Protein AF-A0A497AH90-F1 (afdb_monomer)

Nearest PDB structures (foldseek):
  3gpl-assembly2_B  TM=9.050E-01  e=4.374E-29  Deinococcus radiodurans R1 = ATCC 13939 = DSM 20539
  3e1s-assembly1_A  TM=9.153E-01  e=6.669E-29  Deinococcus radiodurans
  3gp8-assembly1_A  TM=9.268E-01  e=2.330E-27  Deinococcus radiodurans R1 = ATCC 13939 = DSM 20539
  8b1t-assembly1_D  TM=7.652E-01  e=1.516E-22  Escherichia coli
  6t2v-assembly1_D  TM=7.513E-01  e=4.162E-21  Escherichia coli

Sequence (440 aa):
GRPAQTIHRLLEYNPEAGFVRDEHDPLAVDYLIVDEASMLGLELAHHLLEALKPTAHVLFVGDVNQLPSVGAGDVLRDLIRSGRAAVAQLTTIFRQAADSGIVVNAHRINQGQFPALNEFGDFYFFGEKRPGKAADLLVDIVGRRIPAKFGLYPIDDVQVLAPMYRGACGVDDLNARLQEALNPAGPGKTERRLGERIFRVGDKVMQTRNDYDKRVFNGDVGRIAAVDPVLKEMAVLMPGRGLIHYDFDEIGALTHAFATTIHKAQGAEYPCVVVPLLTQHYVMLQRNLLYTAVTRARRLVVLVGTRQAIQIAVNNDEVKRRYSGLGHRLKAIERQEQEYEVQVGNFSPPCNHWALILRESGKRARGQQTPRALFVCLAFVPSLFSCCSLTRQFCSVPGEPPPRVSVSATLSFAPSVCGRPSGCAGGGCGRTAPFPAIST

pLDDT: mean 76.34, std 28.05, range [20.72, 98.56]

Mean predicted aligned error: 14.68 Å

Foldseek 3Di:
DDDDDDLCVQQVADPVPGRPQFQVRARPAQEEEAAQCQQPAPVSVVRNVRNHDPNHYYHYHHDVLADGHPHADRVVVLVVLLVLDDDDDDDDDDPVCVLDLLNQQLVCLSVLHFRDAPPHPFHHEDADADLQVLLVVLLCCLLPVCCVPPVADSQAFEEEAEAAQDDSSHQVNSLVSNCCRNPNDDPPWDWDDDPPDIAIQFFKKFFCADDVVLRHHGLFIWGFHDQDPVQQWTWTQTPPRGIDIDHVVRCVRMDGGSYDHLVSCPPAAGQEYEYEFHCVSLVRLASNSVSSRSVSHDGHYYYTYHSVSSSSRSNHHCVVPRDDCSSVVSNPPDPPPDDFDFDQDDDDDDDPDRWGWGFDDDDDDDDDDDGDTDGDDDDDDDDDDDDDDDDDDDDDDPDDDDDPDDDPPPPDPDDDDDDDDDDDDDDDDDDDDDDDDDDD

Structure (mmCIF, N/CA/C/O backbone):
data_AF-A0A497AH90-F1
#
_entry.id   AF-A0A497AH90-F1
#
loop_
_atom_site.group_PDB
_atom_site.id
_atom_site.type_symbol
_atom_site.label_atom_id
_atom_site.label_alt_id
_atom_site.label_comp_id
_atom_site.label_asym_id
_atom_site.label_entity_id
_atom_site.label_seq_id
_atom_site.pdbx_PDB_ins_code
_atom_site.Cartn_x
_atom_site.Cartn_y
_atom_site.Cartn_z
_atom_site.occupancy
_atom_site.B_iso_or_equiv
_atom_site.auth_seq_id
_atom_site.auth_comp_id
_atom_site.auth_asym_id
_atom_site.auth_atom_id
_atom_site.pdbx_PDB_model_num
ATOM 1 N N . GLY A 1 1 ? -23.594 0.057 -5.697 1.00 73.88 1 GLY A N 1
ATOM 2 C CA . GLY A 1 1 ? -22.752 0.844 -4.774 1.00 73.88 1 GLY A CA 1
ATOM 3 C C . GLY A 1 1 ? -23.319 2.243 -4.648 1.00 73.88 1 GLY A C 1
ATOM 4 O O . GLY A 1 1 ? -23.964 2.691 -5.587 1.00 73.88 1 GLY A O 1
ATOM 5 N N . ARG A 1 2 ? -23.128 2.905 -3.503 1.00 84.06 2 ARG A N 1
ATOM 6 C CA . ARG A 1 2 ? -23.392 4.347 -3.332 1.00 84.06 2 ARG A CA 1
ATOM 7 C C . ARG A 1 2 ? -22.090 5.129 -3.570 1.00 84.06 2 ARG A C 1
ATOM 9 O O . ARG A 1 2 ? -21.027 4.531 -3.402 1.00 84.06 2 ARG A O 1
ATOM 16 N N . PRO A 1 3 ? -22.143 6.409 -3.982 1.00 84.31 3 PRO A N 1
ATOM 17 C CA . PRO A 1 3 ? -20.937 7.217 -4.130 1.00 84.31 3 PRO A CA 1
ATOM 18 C C . PRO A 1 3 ? -20.223 7.364 -2.781 1.00 84.31 3 PRO A C 1
ATOM 20 O O . PRO A 1 3 ? -20.869 7.551 -1.751 1.00 84.31 3 PRO A O 1
ATOM 23 N N . ALA A 1 4 ? -18.896 7.282 -2.806 1.00 88.56 4 ALA A N 1
ATOM 24 C CA . ALA A 1 4 ? -18.023 7.509 -1.661 1.00 88.56 4 ALA A CA 1
ATOM 25 C C . ALA A 1 4 ? -16.997 8.589 -2.018 1.00 88.56 4 ALA A C 1
ATOM 27 O O . ALA A 1 4 ? -16.664 8.783 -3.189 1.00 88.56 4 ALA A O 1
ATOM 28 N N . GLN A 1 5 ? -16.504 9.300 -1.011 1.00 89.75 5 GLN A N 1
ATOM 29 C CA . GLN A 1 5 ? -15.502 10.347 -1.173 1.00 89.75 5 GLN A CA 1
ATOM 30 C C . GLN A 1 5 ? -14.576 10.395 0.039 1.00 89.75 5 GLN A C 1
ATOM 32 O O . GLN A 1 5 ? -14.893 9.848 1.094 1.00 89.75 5 GLN A O 1
ATOM 37 N N . THR A 1 6 ? -13.423 11.045 -0.112 1.00 89.50 6 THR A N 1
ATOM 38 C CA . THR A 1 6 ? -12.493 11.255 1.001 1.00 89.50 6 THR A CA 1
ATOM 39 C C . THR A 1 6 ? -13.109 12.184 2.047 1.00 89.50 6 THR A C 1
ATOM 41 O O . THR A 1 6 ? -13.911 13.057 1.710 1.00 89.50 6 THR A O 1
ATOM 44 N N . ILE A 1 7 ? -12.694 12.045 3.311 1.00 92.62 7 ILE A N 1
ATOM 45 C CA . ILE A 1 7 ? -13.164 12.916 4.403 1.00 92.62 7 ILE A CA 1
ATOM 46 C C . ILE A 1 7 ? -12.859 14.390 4.095 1.00 92.62 7 ILE A C 1
ATOM 48 O O . ILE A 1 7 ? -13.722 15.240 4.265 1.00 92.62 7 ILE A O 1
ATOM 52 N N . HIS A 1 8 ? -11.678 14.690 3.545 1.00 90.06 8 HIS A N 1
ATOM 53 C CA . HIS A 1 8 ? -11.305 16.053 3.148 1.00 90.06 8 HIS A CA 1
ATOM 54 C C . HIS A 1 8 ? -12.266 16.653 2.121 1.00 90.06 8 HIS A C 1
ATOM 56 O O . HIS A 1 8 ? -12.640 17.812 2.234 1.00 90.06 8 HIS A O 1
ATOM 62 N N . ARG A 1 9 ? -12.693 15.861 1.130 1.00 89.19 9 ARG A N 1
ATOM 63 C CA . ARG A 1 9 ? -13.655 16.321 0.127 1.00 89.19 9 ARG A CA 1
ATOM 64 C C . ARG A 1 9 ? -15.059 16.460 0.712 1.00 89.19 9 ARG A C 1
ATOM 66 O O . ARG A 1 9 ? -15.760 17.394 0.350 1.00 89.19 9 ARG A O 1
ATOM 73 N N . LEU A 1 10 ? -15.452 15.550 1.607 1.00 92.75 10 LEU A N 1
ATOM 74 C CA . LEU A 1 10 ? -16.727 15.620 2.326 1.00 92.75 10 LEU A CA 1
ATOM 75 C C . LEU A 1 10 ? -16.828 16.889 3.181 1.00 92.75 10 LEU A C 1
ATOM 77 O O . LEU A 1 10 ? -17.885 17.502 3.209 1.00 92.75 10 LEU A O 1
ATOM 81 N N . LEU A 1 11 ? -15.733 17.276 3.836 1.00 93.31 11 LEU A N 1
ATOM 82 C CA . LEU A 1 11 ? -15.634 18.478 4.667 1.00 93.31 11 LEU A CA 1
ATOM 83 C C . LEU A 1 11 ? -15.258 19.745 3.879 1.00 93.31 11 LEU A C 1
ATOM 85 O O . LEU A 1 11 ? -14.988 20.779 4.486 1.00 93.31 11 LEU A O 1
ATOM 89 N N . GLU A 1 12 ? -15.214 19.663 2.544 1.00 91.56 12 GLU A N 1
ATOM 90 C CA . GLU A 1 12 ? -14.897 20.785 1.651 1.00 91.56 12 GLU A CA 1
ATOM 91 C C . GLU A 1 12 ? -13.575 21.494 2.015 1.00 91.56 12 GLU A C 1
ATOM 93 O O . GLU A 1 12 ? -13.485 22.715 2.046 1.00 91.56 12 GLU A O 1
ATOM 98 N N . TYR A 1 13 ? -12.529 20.711 2.302 1.00 87.75 13 TYR A N 1
ATOM 99 C CA . TYR A 1 13 ? -11.224 21.235 2.704 1.00 87.75 13 TYR A CA 1
ATOM 100 C C . TYR A 1 13 ? -10.617 22.185 1.662 1.00 87.75 13 TYR A C 1
ATOM 102 O O . TYR A 1 13 ? -10.441 21.824 0.494 1.00 87.75 13 TYR A O 1
ATOM 110 N N . ASN A 1 14 ? -10.202 23.357 2.134 1.00 83.75 14 ASN A N 1
ATOM 111 C CA . ASN A 1 14 ? -9.495 24.388 1.395 1.00 83.75 14 ASN A CA 1
ATOM 112 C C . ASN A 1 14 ? -8.124 24.659 2.061 1.00 83.75 14 ASN A C 1
ATOM 114 O O . ASN A 1 14 ? -8.076 24.871 3.272 1.00 83.75 14 ASN A O 1
ATOM 118 N N . PRO A 1 15 ? -7.004 24.695 1.313 1.00 78.62 15 PRO A N 1
ATOM 119 C CA . PRO A 1 15 ? -5.685 25.009 1.872 1.00 78.62 15 PRO A CA 1
ATOM 120 C C . PRO A 1 15 ? -5.579 26.365 2.591 1.00 78.62 15 PRO A C 1
ATOM 122 O O . PRO A 1 15 ? -4.791 26.488 3.524 1.00 78.62 15 PRO A O 1
ATOM 125 N N . GLU A 1 16 ? -6.343 27.373 2.162 1.00 81.62 16 GLU A N 1
ATOM 126 C CA . GLU A 1 16 ? -6.326 28.726 2.734 1.00 81.62 16 GLU A CA 1
ATOM 127 C C . GLU A 1 16 ? -7.300 28.876 3.908 1.00 81.62 16 GLU A C 1
ATOM 129 O O . GLU A 1 16 ? -6.990 29.557 4.883 1.00 81.62 16 GLU A O 1
ATOM 134 N N . ALA A 1 17 ? -8.471 28.236 3.817 1.00 79.12 17 ALA A N 1
ATOM 135 C CA . ALA A 1 17 ? -9.570 28.410 4.773 1.00 79.12 17 ALA A CA 1
ATOM 136 C C . ALA A 1 17 ? -9.758 27.234 5.752 1.00 79.12 17 ALA A C 1
ATOM 138 O O . ALA A 1 17 ? -10.534 27.347 6.695 1.00 79.12 17 ALA A O 1
ATOM 139 N N . GLY A 1 18 ? -9.057 26.114 5.561 1.00 87.94 18 GLY A N 1
ATOM 140 C CA . GLY A 1 18 ? -9.240 24.897 6.353 1.00 87.94 18 GLY A CA 1
ATOM 141 C C . GLY A 1 18 ? -10.478 24.096 5.938 1.00 87.94 18 GLY A C 1
ATOM 142 O O . GLY A 1 18 ? -10.851 24.062 4.766 1.00 87.94 18 GLY A O 1
ATOM 143 N N . PHE A 1 19 ? -11.091 23.386 6.886 1.00 91.56 19 PHE A N 1
ATOM 144 C CA . PHE A 1 19 ? -12.347 22.667 6.650 1.00 91.56 19 PHE A CA 1
ATOM 145 C C . PHE A 1 19 ? -13.520 23.647 6.674 1.00 91.56 19 PHE A C 1
ATOM 147 O O . PHE A 1 19 ? -13.641 24.430 7.608 1.00 91.56 19 PHE A O 1
ATOM 154 N N . VAL A 1 20 ? -14.366 23.605 5.644 1.00 92.25 20 VAL A N 1
ATOM 155 C CA . VAL A 1 20 ? -15.496 24.539 5.499 1.00 92.25 20 VAL A CA 1
ATOM 156 C C . VAL A 1 20 ? -16.731 24.045 6.254 1.00 92.25 20 VAL A C 1
ATOM 158 O O . VAL A 1 20 ? -17.509 24.851 6.748 1.00 92.25 20 VAL A O 1
ATOM 161 N N . ARG A 1 21 ? -16.915 22.724 6.354 1.00 92.56 21 ARG A N 1
ATOM 162 C CA . ARG A 1 21 ? -18.021 22.117 7.108 1.00 92.56 21 ARG A CA 1
ATOM 163 C C . ARG A 1 21 ? -17.684 22.039 8.591 1.00 92.56 21 ARG A C 1
ATOM 165 O O . ARG A 1 21 ? -16.649 21.474 8.943 1.00 92.56 21 ARG A O 1
ATOM 172 N N . ASP A 1 22 ? -18.588 22.529 9.431 1.00 93.56 22 ASP A N 1
ATOM 173 C CA . ASP A 1 22 ? -18.420 22.627 10.883 1.00 93.56 22 ASP A CA 1
ATOM 174 C C . ASP A 1 22 ? -19.773 22.532 11.623 1.00 93.56 22 ASP A C 1
ATOM 176 O O . ASP A 1 22 ? -20.778 22.088 11.061 1.00 93.56 22 ASP A O 1
ATOM 180 N N . GLU A 1 23 ? -19.810 22.921 12.899 1.00 93.38 23 GLU A N 1
ATOM 181 C CA . GLU A 1 23 ? -21.035 22.912 13.707 1.00 93.38 23 GLU A CA 1
ATOM 182 C C . GLU A 1 23 ? -22.100 23.932 13.244 1.00 93.38 23 GLU A C 1
ATOM 184 O O . GLU A 1 23 ? -23.291 23.744 13.516 1.00 93.38 23 GLU A O 1
ATOM 189 N N . HIS A 1 24 ? -21.696 24.993 12.534 1.00 93.12 24 HIS A N 1
ATOM 190 C CA . HIS A 1 24 ? -22.565 26.063 12.034 1.00 93.12 24 HIS A CA 1
ATOM 191 C C . HIS A 1 24 ? -23.113 25.746 10.634 1.00 93.12 24 HIS A C 1
ATOM 193 O O . HIS A 1 24 ? -24.268 26.071 10.344 1.00 93.12 24 HIS A O 1
ATOM 199 N N . ASP A 1 25 ? -22.325 25.070 9.794 1.00 93.88 25 ASP A N 1
ATOM 200 C CA . ASP A 1 25 ? -22.737 24.497 8.506 1.00 93.88 25 ASP A CA 1
ATOM 201 C C . ASP A 1 25 ? -22.480 22.975 8.458 1.00 93.88 25 ASP A C 1
ATOM 203 O O . ASP A 1 25 ? -21.543 22.496 7.799 1.00 93.88 25 ASP A O 1
ATOM 207 N N . PRO A 1 26 ? -23.316 22.178 9.153 1.00 95.12 26 PRO A N 1
ATOM 208 C CA . PRO A 1 26 ? -23.101 20.747 9.281 1.00 95.12 26 PRO A CA 1
ATOM 209 C C . PRO A 1 26 ? -23.395 19.995 7.984 1.00 95.12 26 PRO A C 1
ATOM 211 O O . PRO A 1 26 ? -24.221 20.378 7.151 1.00 95.12 26 PRO A O 1
ATOM 214 N N . LEU A 1 27 ? -22.791 18.817 7.865 1.00 94.81 27 LEU A N 1
ATOM 215 C CA . LEU A 1 27 ? -23.054 17.869 6.795 1.00 94.81 27 LEU A CA 1
ATOM 216 C C . LEU A 1 27 ? -24.546 17.518 6.729 1.00 94.81 27 LEU A C 1
ATOM 218 O O . LEU A 1 27 ? -25.198 17.169 7.719 1.00 94.81 27 LEU A O 1
ATOM 222 N N . ALA A 1 28 ? -25.090 17.544 5.514 1.00 92.38 28 ALA A N 1
ATOM 223 C CA . ALA A 1 28 ? -26.472 17.175 5.231 1.00 92.38 28 ALA A CA 1
ATOM 224 C C . ALA A 1 28 ? -26.662 15.643 5.188 1.00 92.38 28 ALA A C 1
ATOM 226 O O . ALA A 1 28 ? -27.120 15.093 4.189 1.00 92.38 28 ALA A O 1
ATOM 227 N N . VAL A 1 29 ? -26.292 14.949 6.270 1.00 93.38 29 VAL A N 1
ATOM 228 C CA . VAL A 1 29 ? -26.400 13.490 6.404 1.00 93.38 29 VAL A CA 1
ATOM 229 C C . VAL A 1 29 ? -27.039 13.098 7.733 1.00 93.38 29 VAL A C 1
ATOM 231 O O . VAL A 1 29 ? -26.734 13.676 8.773 1.00 93.38 29 VAL A O 1
ATOM 234 N N . ASP A 1 30 ? -27.897 12.080 7.698 1.00 94.50 30 ASP A N 1
ATOM 235 C CA . ASP A 1 30 ? -28.434 11.444 8.911 1.00 94.50 30 ASP A CA 1
ATOM 236 C C . ASP A 1 30 ? -27.565 10.259 9.357 1.00 94.50 30 ASP A C 1
ATOM 238 O O . ASP A 1 30 ? -27.522 9.911 10.534 1.00 94.50 30 ASP A O 1
ATOM 242 N N . TYR A 1 31 ? -26.852 9.646 8.408 1.00 94.75 31 TYR A N 1
ATOM 243 C CA . TYR A 1 31 ? -25.964 8.511 8.633 1.00 94.75 31 TYR A CA 1
ATOM 244 C C . TYR A 1 31 ? -24.654 8.716 7.878 1.00 94.75 31 TYR A C 1
ATOM 246 O O . TYR A 1 31 ? -24.653 8.882 6.656 1.00 94.75 31 TYR A O 1
ATOM 254 N N . LEU A 1 32 ? -23.540 8.646 8.602 1.00 95.62 32 LEU A N 1
ATOM 255 C CA . LEU A 1 32 ? -22.191 8.687 8.059 1.00 95.62 32 LEU A CA 1
ATOM 256 C C . LEU A 1 32 ? -21.500 7.339 8.289 1.00 95.62 32 LEU A C 1
ATOM 258 O O . LEU A 1 32 ? -21.446 6.843 9.412 1.00 95.62 32 LEU A O 1
ATOM 262 N N . ILE A 1 33 ? -20.936 6.762 7.229 1.00 96.38 33 ILE A N 1
ATOM 263 C CA . ILE A 1 33 ? -20.095 5.564 7.313 1.00 96.38 33 ILE A CA 1
ATOM 264 C C . ILE A 1 33 ? -18.668 5.980 6.977 1.00 96.38 33 ILE A C 1
ATOM 266 O O . ILE A 1 33 ? -18.420 6.536 5.908 1.00 96.38 33 ILE A O 1
ATOM 270 N N . VAL A 1 34 ? -17.747 5.706 7.894 1.00 95.56 34 VAL A N 1
ATOM 271 C CA . VAL A 1 34 ? -16.319 5.983 7.744 1.00 95.56 34 VAL A CA 1
ATOM 272 C C . VAL A 1 34 ? -15.597 4.651 7.656 1.00 95.56 34 VAL A C 1
ATOM 274 O O . VAL A 1 34 ? -15.470 3.952 8.660 1.00 95.56 34 VAL A O 1
ATOM 277 N N . ASP A 1 35 ? -15.155 4.301 6.455 1.00 93.12 35 ASP A N 1
ATOM 278 C CA . ASP A 1 35 ? -14.327 3.119 6.220 1.00 93.12 35 ASP A CA 1
ATOM 279 C C . ASP A 1 35 ? -12.836 3.432 6.442 1.00 93.12 35 ASP A C 1
ATOM 281 O O . ASP A 1 35 ? -12.435 4.598 6.425 1.00 93.12 35 ASP A O 1
ATOM 285 N N . GLU A 1 36 ? -12.024 2.400 6.677 1.00 91.62 36 GLU A N 1
ATOM 286 C CA . GLU A 1 36 ? -10.590 2.500 7.004 1.00 91.62 36 GLU A CA 1
ATOM 287 C C . GLU A 1 36 ? -10.284 3.472 8.166 1.00 91.62 36 GLU A C 1
ATOM 289 O O . GLU A 1 36 ? -9.276 4.186 8.200 1.00 91.62 36 GLU A O 1
ATOM 294 N N . ALA A 1 37 ? -11.147 3.477 9.187 1.00 93.44 37 ALA A N 1
ATOM 295 C CA . ALA A 1 37 ? -11.046 4.356 10.352 1.00 93.44 37 ALA A CA 1
ATOM 296 C C . ALA A 1 37 ? -9.774 4.137 11.201 1.00 93.44 37 ALA A C 1
ATOM 298 O O . ALA A 1 37 ? -9.457 4.960 12.058 1.00 93.44 37 ALA A O 1
ATOM 299 N N . SER A 1 38 ? -9.010 3.065 10.964 1.00 89.00 38 SER A N 1
ATOM 300 C CA . SER A 1 38 ? -7.677 2.861 11.555 1.00 89.00 38 SER A CA 1
ATOM 301 C C . SER A 1 38 ? -6.676 3.946 11.133 1.00 89.00 38 SER A C 1
ATOM 303 O O . SER A 1 38 ? -5.750 4.261 11.884 1.00 89.00 38 SER A O 1
ATOM 305 N N . MET A 1 39 ? -6.883 4.561 9.963 1.00 89.25 39 MET A N 1
ATOM 306 C CA . MET A 1 39 ? -6.065 5.656 9.438 1.00 89.25 39 MET A CA 1
ATOM 307 C C . MET A 1 39 ? -6.503 7.038 9.940 1.00 89.25 39 MET A C 1
ATOM 309 O O . MET A 1 39 ? -5.821 8.032 9.674 1.00 89.25 39 MET A O 1
ATOM 313 N N . LEU A 1 40 ? -7.622 7.125 10.664 1.00 91.12 40 LEU A N 1
ATOM 314 C CA . LEU A 1 40 ? -8.204 8.387 11.102 1.00 91.12 40 LEU A CA 1
ATOM 315 C C . LEU A 1 40 ? -7.391 9.004 12.253 1.00 91.12 40 LEU A C 1
ATOM 317 O O . LEU A 1 40 ? -7.375 8.495 13.375 1.00 91.12 40 LEU A O 1
ATOM 321 N N . GLY A 1 41 ? -6.712 10.116 11.962 1.00 91.50 41 GLY A N 1
ATOM 322 C CA . GLY A 1 41 ? -6.006 10.919 12.963 1.00 91.50 41 GLY A CA 1
ATOM 323 C C . GLY A 1 41 ? -6.958 11.741 13.835 1.00 91.50 41 GLY A C 1
ATOM 324 O O . GLY A 1 41 ? -8.098 11.998 13.452 1.00 91.50 41 GLY A O 1
ATOM 325 N N . LEU A 1 42 ? -6.474 12.181 15.000 1.00 92.19 42 LEU A N 1
ATOM 326 C CA . LEU A 1 42 ? -7.280 12.896 15.998 1.00 92.19 42 LEU A CA 1
ATOM 327 C C . LEU A 1 42 ? -7.893 14.200 15.469 1.00 92.19 42 LEU A C 1
ATOM 329 O O . LEU A 1 42 ? -9.068 14.454 15.700 1.00 92.19 42 LEU A O 1
ATOM 333 N N . GLU A 1 43 ? -7.108 15.005 14.758 1.00 92.31 43 GLU A N 1
ATOM 334 C CA . GLU A 1 43 ? -7.536 16.303 14.218 1.00 92.31 43 GLU A CA 1
ATOM 335 C C . GLU A 1 43 ? -8.625 16.145 13.150 1.00 92.31 43 GLU A C 1
ATOM 337 O O . GLU A 1 43 ? -9.682 16.764 13.230 1.00 92.31 43 GLU A O 1
ATOM 342 N N . LEU A 1 44 ? -8.426 15.220 12.208 1.00 93.56 44 LEU A N 1
ATOM 343 C CA . LEU A 1 44 ? -9.428 14.921 11.187 1.00 93.56 44 LEU A CA 1
ATOM 344 C C . LEU A 1 44 ? -10.706 14.324 11.799 1.00 93.56 44 LEU A C 1
ATOM 346 O O . LEU A 1 44 ? -11.800 14.625 11.335 1.00 93.56 44 LEU A O 1
ATOM 350 N N . ALA A 1 45 ? -10.583 13.496 12.843 1.00 94.81 45 ALA A N 1
ATOM 351 C CA . ALA A 1 45 ? -11.739 12.984 13.576 1.00 94.81 45 ALA A CA 1
ATOM 352 C C . ALA A 1 45 ? -12.517 14.098 14.283 1.00 94.81 45 ALA A C 1
ATOM 354 O O . ALA A 1 45 ? -13.742 14.054 14.298 1.00 94.81 45 ALA A O 1
ATOM 355 N N . HIS A 1 46 ? -11.818 15.074 14.867 1.00 94.50 46 HIS A N 1
ATOM 356 C CA . HIS A 1 46 ? -12.442 16.212 15.532 1.00 94.50 46 HIS A CA 1
ATOM 357 C C . HIS A 1 46 ? -13.297 17.017 14.553 1.00 94.50 46 HIS A C 1
ATOM 359 O O . HIS A 1 46 ? -14.499 17.119 14.783 1.00 94.50 46 HIS A O 1
ATOM 365 N N . HIS A 1 47 ? -12.720 17.469 13.437 1.00 95.06 47 HIS A N 1
ATOM 366 C CA . HIS A 1 47 ? -13.462 18.222 12.421 1.00 95.06 47 HIS A CA 1
ATOM 367 C C . HIS A 1 47 ? -14.596 17.409 11.794 1.00 95.06 47 HIS A C 1
ATOM 369 O O . HIS A 1 47 ? -15.678 17.929 11.542 1.00 95.06 47 HIS A O 1
ATOM 375 N N . LEU A 1 48 ? -14.390 16.104 11.588 1.00 96.00 48 LEU A N 1
ATOM 376 C CA . LEU A 1 48 ? -15.448 15.238 11.081 1.00 96.00 48 LEU A CA 1
ATOM 377 C C . LEU A 1 48 ? -16.644 15.162 12.032 1.00 96.00 48 LEU A C 1
ATOM 379 O O . LEU A 1 48 ? -17.778 15.172 11.569 1.00 96.00 48 LEU A O 1
ATOM 383 N N . LEU A 1 49 ? -16.397 15.031 13.336 1.00 94.56 49 LEU A N 1
ATOM 384 C CA . LEU A 1 49 ? -17.458 14.928 14.337 1.00 94.56 49 LEU A CA 1
ATOM 385 C C . LEU A 1 49 ? -18.134 16.275 14.609 1.00 94.56 49 LEU A C 1
ATOM 387 O O . LEU A 1 49 ? -19.335 16.298 14.854 1.00 94.56 49 LEU A O 1
ATOM 391 N N . GLU A 1 50 ? -17.381 17.371 14.549 1.00 95.31 50 GLU A N 1
ATOM 392 C CA . GLU A 1 50 ? -17.885 18.744 14.663 1.00 95.31 50 GLU A CA 1
ATOM 393 C C . GLU A 1 50 ? -18.849 19.089 13.522 1.00 95.31 50 GLU A C 1
ATOM 395 O O . GLU A 1 50 ? -19.906 19.664 13.753 1.00 95.31 50 GLU A O 1
ATOM 400 N N . ALA A 1 51 ? -18.550 18.628 12.307 1.00 96.31 51 ALA A N 1
ATOM 401 C CA . ALA A 1 51 ? -19.389 18.835 11.132 1.00 96.31 51 ALA A CA 1
ATOM 402 C C . ALA A 1 51 ? -20.678 17.988 11.106 1.00 96.31 51 ALA A C 1
ATOM 404 O O . ALA A 1 51 ? -21.377 17.959 10.091 1.00 96.31 51 ALA A O 1
ATOM 405 N N . LEU A 1 52 ? -21.007 17.243 12.165 1.00 96.25 52 LEU A N 1
ATOM 406 C CA . LEU A 1 52 ? -22.202 16.403 12.209 1.00 96.25 52 LEU A CA 1
ATOM 407 C C . LEU A 1 52 ? -23.320 17.034 13.023 1.00 96.25 52 LEU A C 1
ATOM 409 O O . LEU A 1 52 ? -23.127 17.569 14.111 1.00 96.25 52 LEU A O 1
ATOM 413 N N . LYS A 1 53 ? -24.548 16.859 12.531 1.00 94.44 53 LYS A N 1
ATOM 414 C CA . LYS A 1 53 ? -25.743 17.210 13.298 1.00 94.44 53 LYS A CA 1
ATOM 415 C C . LYS A 1 53 ? -25.809 16.357 14.573 1.00 94.44 53 LYS A C 1
ATOM 417 O O . LYS A 1 53 ? -25.536 15.159 14.497 1.00 94.44 53 LYS A O 1
ATOM 422 N N . PRO A 1 54 ? -26.319 16.888 15.699 1.00 90.81 54 PRO A N 1
ATOM 423 C CA . PRO A 1 54 ? -26.508 16.109 16.928 1.00 90.81 54 PRO A CA 1
ATOM 424 C C . PRO A 1 54 ? -27.389 14.859 16.768 1.00 90.81 54 PRO A C 1
ATOM 426 O O . PRO A 1 54 ? -27.331 13.947 17.587 1.00 90.81 54 PRO A O 1
ATOM 429 N N . THR A 1 55 ? -28.234 14.821 15.732 1.00 93.56 55 THR A N 1
ATOM 430 C CA . THR A 1 55 ? -29.109 13.684 15.408 1.00 93.56 55 THR A CA 1
ATOM 431 C C . THR A 1 55 ? -28.479 12.674 14.450 1.00 93.56 55 THR A C 1
ATOM 433 O O . THR A 1 55 ? -29.107 11.657 14.168 1.00 93.56 55 THR A O 1
ATOM 436 N N . ALA A 1 56 ? -27.293 12.952 13.906 1.00 95.19 56 ALA A N 1
ATOM 437 C CA . ALA A 1 56 ? -26.646 12.074 12.944 1.00 95.19 56 ALA A CA 1
ATOM 438 C C . ALA A 1 56 ? -26.012 10.859 13.635 1.00 95.19 56 ALA A C 1
ATOM 440 O O . ALA A 1 56 ? -25.454 10.946 14.729 1.00 95.19 56 ALA A O 1
ATOM 441 N N . HIS A 1 57 ? -26.054 9.716 12.959 1.00 94.69 57 HIS A N 1
ATOM 442 C CA . HIS A 1 57 ? -25.389 8.493 13.389 1.00 94.69 57 HIS A CA 1
ATOM 443 C C . HIS A 1 57 ? -24.092 8.279 12.607 1.00 94.69 57 HIS A C 1
ATOM 445 O O . HIS A 1 57 ? -24.062 8.436 11.387 1.00 94.69 57 HIS A O 1
ATOM 451 N N . VAL A 1 58 ? -23.032 7.847 13.293 1.00 95.44 58 VAL A N 1
ATOM 452 C CA . VAL A 1 58 ? -21.736 7.535 12.671 1.00 95.44 58 VAL A CA 1
ATOM 453 C C . VAL A 1 58 ? -21.380 6.077 12.896 1.00 95.44 58 VAL A C 1
ATOM 455 O O . VAL A 1 58 ? -21.424 5.588 14.025 1.00 95.44 58 VAL A O 1
ATOM 458 N N . LEU A 1 59 ? -20.979 5.396 11.826 1.00 96.25 59 LEU A N 1
ATOM 459 C CA . LEU A 1 59 ? -20.399 4.062 11.868 1.00 96.25 59 LEU A CA 1
ATOM 460 C C . LEU A 1 59 ? -18.934 4.132 11.433 1.00 96.25 59 LEU A C 1
ATOM 462 O O . LEU A 1 59 ? -18.645 4.374 10.262 1.00 96.25 59 LEU A O 1
ATOM 466 N N . PHE A 1 60 ? -18.021 3.883 12.370 1.00 96.31 60 PHE A N 1
ATOM 467 C CA . PHE A 1 60 ? -16.606 3.682 12.069 1.00 96.31 60 PHE A CA 1
ATOM 468 C C . PHE A 1 60 ? -16.344 2.208 11.760 1.00 96.31 60 PHE A C 1
ATOM 470 O O . PHE A 1 60 ? -16.658 1.332 12.567 1.00 96.31 60 PHE A O 1
ATOM 477 N N . VAL A 1 61 ? -15.737 1.946 10.608 1.00 95.31 61 VAL A N 1
ATOM 478 C CA . VAL A 1 61 ? -15.312 0.623 10.151 1.00 95.31 61 VAL A CA 1
ATOM 479 C C . VAL A 1 61 ? -13.805 0.667 9.938 1.00 95.31 61 VAL A C 1
ATOM 481 O O . VAL A 1 61 ? -13.281 1.609 9.354 1.00 95.31 61 VAL A O 1
ATOM 484 N N . GLY A 1 62 ? -13.080 -0.322 10.452 1.00 93.00 62 GLY A N 1
ATOM 485 C CA . GLY A 1 62 ? -11.636 -0.401 10.264 1.00 93.00 62 GLY A CA 1
ATOM 486 C C . GLY A 1 62 ? -10.998 -1.536 11.052 1.00 93.00 62 GLY A C 1
ATOM 487 O O . GLY A 1 62 ? -11.606 -2.111 11.956 1.00 93.00 62 GLY A O 1
ATOM 488 N N . ASP A 1 63 ? -9.746 -1.841 10.719 1.00 91.25 63 ASP A N 1
ATOM 489 C CA . ASP A 1 63 ? -8.959 -2.877 11.384 1.00 91.25 63 ASP A CA 1
ATOM 490 C C . ASP A 1 63 ? -7.887 -2.257 12.289 1.00 91.25 63 ASP A C 1
ATOM 492 O O . ASP A 1 63 ? -6.903 -1.677 11.831 1.00 91.25 63 ASP A O 1
ATOM 496 N N . VAL A 1 64 ? -8.054 -2.427 13.602 1.00 89.06 64 VAL A N 1
ATOM 497 C CA . VAL A 1 64 ? -7.118 -1.935 14.628 1.00 89.06 64 VAL A CA 1
ATOM 498 C C . VAL A 1 64 ? -5.746 -2.620 14.608 1.00 89.06 64 VAL A C 1
ATOM 500 O O . VAL A 1 64 ? -4.856 -2.214 15.357 1.00 89.06 64 VAL A O 1
ATOM 503 N N . ASN A 1 65 ? -5.567 -3.684 13.826 1.00 88.75 65 ASN A N 1
ATOM 504 C CA . ASN A 1 65 ? -4.294 -4.399 13.706 1.00 88.75 65 ASN A CA 1
ATOM 505 C C . ASN A 1 65 ? -3.458 -3.919 12.514 1.00 88.75 65 ASN A C 1
ATOM 507 O O . ASN A 1 65 ? -2.269 -4.239 12.435 1.00 88.75 65 ASN A O 1
ATOM 511 N N . GLN A 1 66 ? -4.052 -3.134 11.611 1.00 88.38 66 GLN A N 1
ATOM 512 C CA . GLN A 1 66 ? -3.311 -2.456 10.556 1.00 88.38 66 GLN A CA 1
ATOM 513 C C . GLN A 1 66 ? -2.463 -1.301 11.113 1.00 88.38 66 GLN A C 1
ATOM 515 O O . GLN A 1 66 ? -2.485 -0.967 12.303 1.00 88.38 66 GLN A O 1
ATOM 520 N N . LEU A 1 67 ? -1.652 -0.711 10.238 1.00 85.94 67 LEU A N 1
ATOM 521 C CA . LEU A 1 67 ? -0.920 0.519 10.518 1.00 85.94 67 LEU A CA 1
ATOM 522 C C . LEU A 1 67 ? -1.879 1.626 11.015 1.00 85.94 67 LEU A C 1
ATOM 524 O O . LEU A 1 67 ? -2.918 1.848 10.390 1.00 85.94 67 LEU A O 1
ATOM 528 N N . PRO A 1 68 ? -1.544 2.329 12.113 1.00 83.81 68 PRO A N 1
ATOM 529 C CA . PRO A 1 68 ? -2.366 3.422 12.622 1.00 83.81 68 PRO A CA 1
ATOM 530 C C . PRO A 1 68 ? -2.251 4.668 11.730 1.00 83.81 68 PRO A C 1
ATOM 532 O O . PRO A 1 68 ? -1.410 4.731 10.829 1.00 83.81 68 PRO A O 1
ATOM 535 N N . SER A 1 69 ? -3.040 5.698 12.037 1.00 86.06 69 SER A N 1
ATOM 536 C CA . SER A 1 69 ? -2.935 7.023 11.413 1.00 86.06 69 SER A CA 1
ATOM 537 C C . SER A 1 69 ? -1.497 7.552 11.407 1.00 86.06 69 SER A C 1
ATOM 539 O O . SER A 1 69 ? -0.770 7.404 12.387 1.00 86.06 69 SER A O 1
ATOM 541 N N . VAL A 1 70 ? -1.076 8.237 10.342 1.00 84.38 70 VAL A N 1
ATOM 542 C CA . VAL A 1 70 ? 0.237 8.917 10.323 1.00 84.38 70 VAL A CA 1
ATOM 543 C C . VAL A 1 70 ? 0.260 10.086 11.315 1.00 84.38 70 VAL A C 1
ATOM 545 O O . VAL A 1 70 ? 1.251 10.281 12.015 1.00 84.38 70 VAL A O 1
ATOM 548 N N . GLY A 1 71 ? -0.847 10.830 11.408 1.00 83.25 71 GLY A N 1
ATOM 549 C CA . GLY A 1 71 ? -1.031 11.902 12.387 1.00 83.25 71 GLY A CA 1
ATOM 550 C C . GLY A 1 71 ? -1.210 11.391 13.819 1.00 83.25 71 GLY A C 1
ATOM 551 O O . GLY A 1 71 ? -1.365 10.190 14.061 1.00 83.25 71 GLY A O 1
ATOM 552 N N . ALA A 1 72 ? -1.217 12.326 14.771 1.00 85.62 72 ALA A N 1
ATOM 553 C CA . ALA A 1 72 ? -1.370 12.030 16.191 1.00 85.62 72 ALA A CA 1
ATOM 554 C C . ALA A 1 72 ? -2.717 11.358 16.523 1.00 85.62 72 ALA A C 1
ATOM 556 O O . ALA A 1 72 ? -3.734 11.581 15.862 1.00 85.62 72 ALA A O 1
ATOM 557 N N . GLY A 1 73 ? -2.714 10.570 17.601 1.00 84.81 73 GLY A N 1
ATOM 558 C CA . GLY A 1 73 ? -3.884 9.850 18.109 1.00 84.81 73 GLY A CA 1
ATOM 559 C C . GLY A 1 73 ? -3.996 8.402 17.627 1.00 84.81 73 GLY A C 1
ATOM 560 O O . GLY A 1 73 ? -3.235 7.938 16.780 1.00 84.81 73 GLY A O 1
ATOM 561 N N . ASP A 1 74 ? -4.929 7.671 18.229 1.00 87.44 74 ASP A N 1
ATOM 562 C CA . ASP A 1 74 ? -5.336 6.318 17.830 1.00 87.44 74 ASP A CA 1
ATOM 563 C C . ASP A 1 74 ? -6.855 6.203 18.029 1.00 87.44 74 ASP A C 1
ATOM 565 O O . ASP A 1 74 ? -7.347 5.520 18.928 1.00 87.44 74 ASP A O 1
ATOM 569 N N . VAL A 1 75 ? -7.598 6.992 17.242 1.00 92.00 75 VAL A N 1
ATOM 570 C CA . VAL A 1 75 ? -9.019 7.299 17.475 1.00 92.00 75 VAL A CA 1
ATOM 571 C C . VAL A 1 75 ? -9.861 6.030 17.546 1.00 92.00 75 VAL A C 1
ATOM 573 O O . VAL A 1 75 ? -10.572 5.825 18.528 1.00 92.00 75 VAL A O 1
ATOM 576 N N . LEU A 1 76 ? -9.747 5.146 16.550 1.00 92.75 76 LEU A N 1
ATOM 577 C CA . LEU A 1 76 ? -10.522 3.907 16.505 1.00 92.75 76 LEU A CA 1
ATOM 578 C C . LEU A 1 76 ? -10.237 3.018 17.724 1.00 92.75 76 LEU A C 1
ATOM 580 O O . LEU A 1 76 ? -11.165 2.523 18.369 1.00 92.75 76 LEU A O 1
ATOM 584 N N . ARG A 1 77 ? -8.961 2.836 18.086 1.00 90.75 77 ARG A N 1
ATOM 585 C CA . ARG A 1 77 ? -8.587 2.005 19.237 1.00 90.75 77 ARG A CA 1
ATOM 586 C C . ARG A 1 77 ? -9.043 2.626 20.553 1.00 90.75 77 ARG A C 1
ATOM 588 O O . ARG A 1 77 ? -9.503 1.898 21.432 1.00 90.75 77 ARG A O 1
ATOM 595 N N . ASP A 1 78 ? -8.919 3.939 20.700 1.00 91.44 78 ASP A N 1
ATOM 596 C CA . ASP A 1 78 ? -9.322 4.663 21.904 1.00 91.44 78 ASP A CA 1
ATOM 597 C C . ASP A 1 78 ? -10.840 4.665 22.088 1.00 91.44 78 ASP A C 1
ATOM 599 O O . ASP A 1 78 ? -11.308 4.450 23.207 1.00 91.44 78 ASP A O 1
ATOM 603 N N . LEU A 1 79 ? -11.612 4.812 21.005 1.00 91.69 79 LEU A N 1
ATOM 604 C CA . LEU A 1 79 ? -13.069 4.662 21.021 1.00 91.69 79 LEU A CA 1
ATOM 605 C C . LEU A 1 79 ? -13.468 3.270 21.523 1.00 91.69 79 LEU A C 1
ATOM 607 O O . LEU A 1 79 ? -14.270 3.170 22.453 1.00 91.69 79 LEU A O 1
ATOM 611 N N . ILE A 1 80 ? -12.849 2.209 20.996 1.00 91.12 80 ILE A N 1
ATOM 612 C CA . ILE A 1 80 ? -13.110 0.828 21.431 1.00 91.12 80 ILE A CA 1
ATOM 613 C C . ILE A 1 80 ? -12.720 0.633 22.904 1.00 91.12 80 ILE A C 1
ATOM 615 O O . ILE A 1 80 ? -13.514 0.146 23.708 1.00 91.12 80 ILE A O 1
ATOM 619 N N . ARG A 1 81 ? -11.514 1.059 23.297 1.00 89.75 81 ARG A N 1
ATOM 620 C CA . ARG A 1 81 ? -11.005 0.930 24.676 1.00 89.75 81 ARG A CA 1
ATOM 621 C C . ARG A 1 81 ? -11.784 1.760 25.694 1.00 89.75 81 ARG A C 1
ATOM 623 O O . ARG A 1 81 ? -11.748 1.440 26.887 1.00 89.75 81 ARG A O 1
ATOM 630 N N . SER A 1 82 ? -12.435 2.839 25.258 1.00 90.94 82 SER A N 1
ATOM 631 C CA . SER A 1 82 ? -13.243 3.696 26.126 1.00 90.94 82 SER A CA 1
ATOM 632 C C . SER A 1 82 ? -14.475 2.971 26.675 1.00 90.94 82 SER A C 1
ATOM 634 O O . SER A 1 82 ? -14.935 3.312 27.762 1.00 90.94 82 SER A O 1
ATOM 636 N N . GLY A 1 83 ? -14.997 1.974 25.947 1.00 89.50 83 GLY A N 1
ATOM 637 C CA . GLY A 1 83 ? -16.266 1.315 26.265 1.00 89.50 83 GLY A CA 1
ATOM 638 C C . GLY A 1 83 ? -17.490 2.226 26.116 1.00 89.50 83 GLY A C 1
ATOM 639 O O . GLY A 1 83 ? -18.559 1.893 26.617 1.00 89.50 83 GLY A O 1
ATOM 640 N N . ARG A 1 84 ? -17.343 3.401 25.483 1.00 88.25 84 ARG A N 1
ATOM 641 C CA . ARG A 1 84 ? -18.432 4.378 25.323 1.00 88.25 84 ARG A CA 1
ATOM 642 C C . ARG A 1 84 ? -19.199 4.228 24.018 1.00 88.25 84 ARG A C 1
ATOM 644 O O . ARG A 1 84 ? -20.400 4.481 24.008 1.00 88.25 84 ARG A O 1
ATOM 651 N N . ALA A 1 85 ? -18.524 3.808 22.954 1.00 88.31 85 ALA A N 1
ATOM 652 C CA . ALA A 1 85 ? -19.151 3.497 21.678 1.00 88.31 85 ALA A CA 1
ATOM 653 C C . ALA A 1 85 ? -19.693 2.059 21.672 1.00 88.31 85 ALA A C 1
ATOM 655 O O . ALA A 1 85 ? -19.122 1.174 22.312 1.00 88.31 85 ALA A O 1
ATOM 656 N N . ALA A 1 86 ? -20.770 1.815 20.924 1.00 92.31 86 ALA A N 1
ATOM 657 C CA . ALA A 1 86 ? -21.187 0.455 20.601 1.00 92.31 86 ALA A CA 1
ATOM 658 C C . ALA A 1 86 ? -20.152 -0.169 19.653 1.00 92.31 86 ALA A C 1
ATOM 660 O O . ALA A 1 86 ? -19.811 0.426 18.632 1.00 92.31 86 ALA A O 1
ATOM 661 N N . VAL A 1 87 ? -19.643 -1.355 19.994 1.00 94.44 87 VAL A N 1
ATOM 662 C CA . VAL A 1 87 ? -18.600 -2.039 19.218 1.00 94.44 87 VAL A CA 1
ATOM 663 C C . VAL A 1 87 ? -19.073 -3.435 18.850 1.00 94.44 87 VAL A C 1
ATOM 665 O O . VAL A 1 87 ? -19.410 -4.232 19.722 1.00 94.44 87 VAL A O 1
ATOM 668 N N . ALA A 1 88 ? -19.045 -3.738 17.556 1.00 93.69 88 ALA A N 1
ATOM 669 C CA . ALA A 1 88 ? -19.200 -5.085 17.033 1.00 93.69 88 ALA A CA 1
ATOM 670 C C . ALA A 1 88 ? -17.862 -5.531 16.433 1.00 93.69 88 ALA A C 1
ATOM 672 O O . ALA A 1 88 ? -17.350 -4.893 15.516 1.00 93.69 88 ALA A O 1
ATOM 673 N N . GLN A 1 89 ? -17.285 -6.614 16.957 1.00 91.88 89 GLN A N 1
ATOM 674 C CA . GLN A 1 89 ? -16.055 -7.194 16.421 1.00 91.88 89 GLN A CA 1
ATOM 675 C C . GLN A 1 89 ? -16.389 -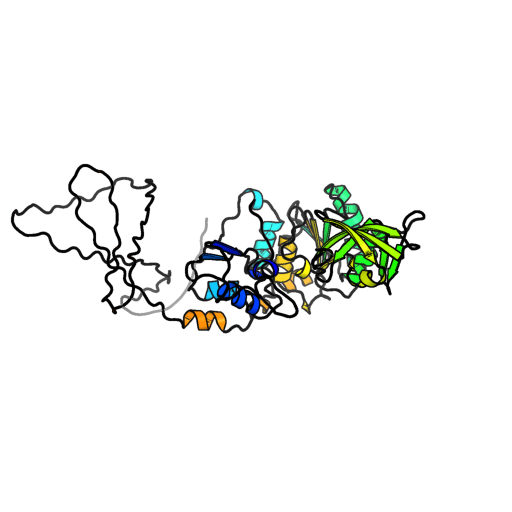8.422 15.576 1.00 91.88 89 GLN A C 1
ATOM 677 O O . GLN A 1 89 ? -16.953 -9.394 16.075 1.00 91.88 89 GLN A O 1
ATOM 682 N N . LEU A 1 90 ? -16.003 -8.390 14.302 1.00 89.88 90 LEU A N 1
ATOM 683 C CA . LEU A 1 90 ? -16.147 -9.531 13.404 1.00 89.88 90 LEU A CA 1
ATOM 684 C C . LEU A 1 90 ? -14.974 -10.497 13.622 1.00 89.88 90 LEU A C 1
ATOM 686 O O . LEU A 1 90 ? -13.819 -10.132 13.415 1.00 89.88 90 LEU A O 1
ATOM 690 N N . THR A 1 91 ? -15.267 -11.716 14.077 1.00 82.56 91 THR A N 1
ATOM 691 C CA . THR A 1 91 ? -14.257 -12.748 14.395 1.00 82.56 91 THR A CA 1
ATOM 692 C C . THR A 1 91 ? -14.369 -13.996 13.525 1.00 82.56 91 THR A C 1
ATOM 694 O O . THR A 1 91 ? -13.442 -14.803 13.480 1.00 82.56 91 THR A O 1
ATOM 697 N N . THR A 1 92 ? -15.497 -14.181 12.838 1.00 79.44 92 THR A N 1
ATOM 698 C CA . THR A 1 92 ? -15.744 -15.361 12.011 1.00 79.44 92 THR A CA 1
ATOM 699 C C . THR A 1 92 ? -15.054 -15.227 10.658 1.00 79.44 92 THR A C 1
ATOM 701 O O . THR A 1 92 ? -15.365 -14.330 9.878 1.00 79.44 92 THR A O 1
ATOM 704 N N . ILE A 1 93 ? -14.152 -16.161 10.362 1.00 74.38 93 ILE A N 1
ATOM 705 C CA . ILE A 1 93 ? -13.535 -16.316 9.043 1.00 74.38 93 ILE A CA 1
ATOM 706 C C . ILE A 1 93 ? -14.467 -17.181 8.191 1.00 74.38 93 ILE A C 1
ATOM 708 O O . ILE A 1 93 ? -14.834 -18.289 8.586 1.00 74.38 93 ILE A O 1
ATOM 712 N N . PHE A 1 94 ? -14.861 -16.691 7.018 1.00 76.06 94 PHE A N 1
ATOM 713 C CA . PHE A 1 94 ? -15.676 -17.477 6.091 1.00 76.06 94 PHE A CA 1
ATOM 714 C C . PHE A 1 94 ? -14.877 -18.664 5.534 1.00 76.06 94 PHE A C 1
ATOM 716 O O . PHE A 1 94 ? -13.681 -18.550 5.288 1.00 76.06 94 PHE A O 1
ATOM 723 N N . ARG A 1 95 ? -15.531 -19.814 5.309 1.00 50.25 95 ARG A N 1
ATOM 724 C CA . ARG A 1 95 ? -14.874 -21.098 4.980 1.00 50.25 95 ARG A CA 1
ATOM 725 C C . ARG A 1 95 ? -13.881 -21.014 3.809 1.00 50.25 95 ARG A C 1
ATOM 727 O O . ARG A 1 95 ? -12.816 -21.602 3.894 1.00 50.25 95 ARG A O 1
ATOM 734 N N . GLN A 1 96 ? -14.179 -20.236 2.768 1.00 58.94 96 GLN A N 1
ATOM 735 C CA . GLN A 1 96 ? -13.281 -20.034 1.616 1.00 58.94 96 GLN A CA 1
ATOM 736 C C . GLN A 1 96 ? -11.962 -19.329 1.987 1.00 58.94 96 GLN A C 1
ATOM 738 O O . GLN A 1 96 ? -10.963 -19.489 1.297 1.00 58.94 96 GLN A O 1
ATOM 743 N N . ALA A 1 97 ? -11.955 -18.559 3.077 1.00 62.84 97 ALA A N 1
ATOM 744 C CA . ALA A 1 97 ? -10.785 -17.875 3.613 1.00 62.84 97 ALA A CA 1
ATOM 745 C C . ALA A 1 97 ? -9.995 -18.734 4.619 1.00 62.84 97 ALA A C 1
ATOM 747 O O . ALA A 1 97 ? -8.844 -18.418 4.899 1.00 62.84 97 ALA A O 1
ATOM 748 N N . ALA A 1 98 ? -10.567 -19.824 5.145 1.00 62.84 98 ALA A N 1
ATOM 749 C CA . ALA A 1 98 ? -9.873 -20.710 6.085 1.00 62.84 98 ALA A CA 1
ATOM 750 C C . ALA A 1 98 ? -8.761 -21.537 5.412 1.00 62.84 98 ALA A C 1
ATOM 752 O O . ALA A 1 98 ? -7.757 -21.838 6.052 1.00 62.84 98 ALA A O 1
ATOM 753 N N . ASP A 1 99 ? -8.917 -21.836 4.120 1.00 77.56 99 ASP A N 1
ATOM 754 C CA . ASP A 1 99 ? -7.914 -22.549 3.318 1.00 77.56 99 ASP A CA 1
ATOM 755 C C . ASP A 1 99 ? -6.855 -21.605 2.710 1.00 77.56 99 ASP A C 1
ATOM 757 O O . ASP A 1 99 ? -5.889 -22.060 2.095 1.00 77.56 99 ASP A O 1
ATOM 761 N N . SER A 1 100 ? -7.015 -20.284 2.873 1.00 89.75 100 SER A N 1
ATOM 762 C CA . SER A 1 100 ? -6.062 -19.293 2.368 1.00 89.75 100 SER A CA 1
ATOM 763 C C . SER A 1 100 ? -4.896 -19.110 3.336 1.00 89.75 100 SER A C 1
ATOM 765 O O . SER A 1 100 ? -5.064 -18.666 4.477 1.00 89.75 100 SER A O 1
ATOM 767 N N . GLY A 1 101 ? -3.681 -19.357 2.848 1.00 92.19 101 GLY A N 1
ATOM 768 C CA . GLY A 1 101 ? -2.454 -19.110 3.591 1.00 92.19 101 GLY A CA 1
ATOM 769 C C . GLY A 1 101 ? -2.254 -17.637 3.923 1.00 92.19 101 GLY A C 1
ATOM 770 O O . GLY A 1 101 ? -1.651 -17.328 4.948 1.00 92.19 101 GLY A O 1
ATOM 771 N N . ILE A 1 102 ? -2.797 -16.717 3.117 1.00 94.00 102 ILE A N 1
ATOM 772 C CA . ILE A 1 102 ? -2.775 -15.273 3.397 1.00 94.00 102 ILE A CA 1
ATOM 773 C C . ILE A 1 102 ? -3.534 -14.974 4.693 1.00 94.00 102 ILE A C 1
ATOM 775 O O . ILE A 1 102 ? -2.991 -14.328 5.589 1.00 94.00 102 ILE A O 1
ATOM 779 N N . VAL A 1 103 ? -4.760 -15.485 4.823 1.00 92.62 103 VAL A N 1
ATOM 780 C CA . VAL A 1 103 ? -5.636 -15.219 5.975 1.00 92.62 103 VAL A CA 1
ATOM 781 C C . VAL A 1 103 ? -5.124 -15.921 7.231 1.00 92.62 103 VAL A C 1
ATOM 783 O O . VAL A 1 103 ? -5.017 -15.296 8.291 1.00 92.62 103 VAL A O 1
ATOM 786 N N . VAL A 1 104 ? -4.727 -17.192 7.113 1.00 92.69 104 VAL A N 1
ATOM 787 C CA . VAL A 1 104 ? -4.132 -17.952 8.224 1.00 92.69 104 VAL A CA 1
ATOM 788 C C . VAL A 1 104 ? -2.865 -17.262 8.732 1.00 92.69 104 VAL A C 1
ATOM 790 O O . VAL A 1 104 ? -2.709 -17.053 9.940 1.00 92.69 104 VAL A O 1
ATOM 793 N N . ASN A 1 105 ? -1.968 -16.851 7.830 1.00 95.88 105 ASN A N 1
ATOM 794 C CA . ASN A 1 105 ? -0.738 -16.176 8.229 1.00 95.88 105 ASN A CA 1
ATOM 795 C C . ASN A 1 105 ? -0.981 -14.767 8.763 1.00 95.88 105 ASN A C 1
ATOM 797 O O . ASN A 1 105 ? -0.303 -14.383 9.713 1.00 95.88 105 ASN A O 1
ATOM 801 N N . ALA A 1 106 ? -1.954 -14.018 8.239 1.00 94.06 106 ALA A N 1
ATOM 802 C CA . ALA A 1 106 ? -2.338 -12.725 8.801 1.00 94.06 106 ALA A CA 1
ATOM 803 C C . ALA A 1 106 ? -2.777 -12.869 10.270 1.00 94.06 106 ALA A C 1
ATOM 805 O O . ALA A 1 106 ? -2.287 -12.137 11.134 1.00 94.06 106 ALA A O 1
ATOM 806 N N . HIS A 1 107 ? -3.608 -13.867 10.590 1.00 91.81 107 HIS A N 1
ATOM 807 C CA . HIS A 1 107 ? -3.992 -14.153 11.975 1.00 91.81 107 HIS A CA 1
ATOM 808 C C . HIS A 1 107 ? -2.807 -14.556 12.852 1.00 91.81 107 HIS A C 1
ATOM 810 O O . HIS A 1 107 ? -2.664 -14.019 13.953 1.00 91.81 107 HIS A O 1
ATOM 816 N N . ARG A 1 108 ? -1.934 -15.450 12.367 1.00 94.75 108 ARG A N 1
ATOM 817 C CA . ARG A 1 108 ? -0.712 -15.840 13.089 1.00 94.75 108 ARG A CA 1
ATOM 818 C C . ARG A 1 108 ? 0.158 -14.630 13.407 1.00 94.75 108 ARG A C 1
ATOM 820 O O . ARG A 1 108 ? 0.488 -14.412 14.569 1.00 94.75 108 ARG A O 1
ATOM 827 N N . ILE A 1 109 ? 0.456 -13.804 12.403 1.00 95.38 109 ILE A N 1
ATOM 828 C CA . ILE A 1 109 ? 1.259 -12.586 12.560 1.00 95.38 109 ILE A CA 1
ATOM 829 C C . ILE A 1 109 ? 0.619 -11.667 13.600 1.00 95.38 109 ILE A C 1
ATOM 831 O O . ILE A 1 109 ? 1.311 -11.222 14.513 1.00 95.38 109 ILE A O 1
ATOM 835 N N . ASN A 1 110 ? -0.693 -11.427 13.517 1.00 91.62 110 ASN A N 1
ATOM 836 C CA . ASN A 1 110 ? -1.412 -10.579 14.469 1.00 91.62 110 ASN A CA 1
ATOM 837 C C . ASN A 1 110 ? -1.347 -11.114 15.916 1.0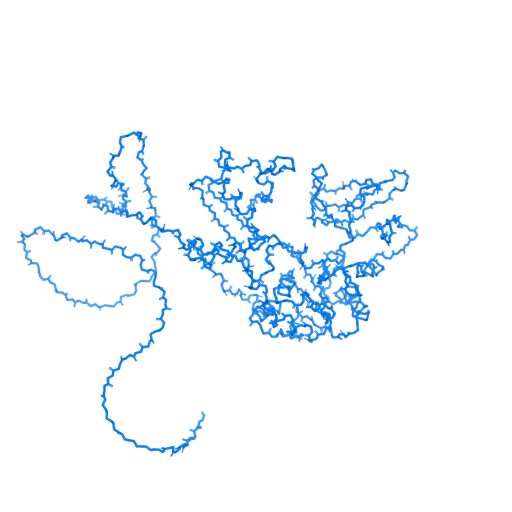0 91.62 110 ASN A C 1
ATOM 839 O O . ASN A 1 110 ? -1.206 -10.349 16.871 1.00 91.62 110 ASN A O 1
ATOM 843 N N . GLN A 1 111 ? -1.371 -12.437 16.083 1.00 92.06 111 GLN A N 1
ATOM 844 C CA . GLN A 1 111 ? -1.224 -13.118 17.375 1.00 92.06 111 GLN A CA 1
ATOM 845 C C . GLN A 1 111 ? 0.232 -13.207 17.865 1.00 92.06 111 GLN A C 1
ATOM 847 O O . GLN A 1 111 ? 0.484 -13.787 18.920 1.00 92.06 111 GLN A O 1
ATOM 852 N N . GLY A 1 112 ? 1.201 -12.652 17.129 1.00 94.31 112 GLY A N 1
ATOM 853 C CA . GLY A 1 112 ? 2.622 -12.762 17.468 1.00 94.31 112 GLY A CA 1
ATOM 854 C C . GLY A 1 112 ? 3.205 -14.156 17.211 1.00 94.31 112 GLY A C 1
ATOM 855 O O . GLY A 1 112 ? 4.254 -14.495 17.752 1.00 94.31 112 GLY A O 1
ATOM 856 N N . GLN A 1 113 ? 2.538 -14.970 16.395 1.00 96.44 113 GLN A N 1
ATOM 857 C CA . GLN A 1 113 ? 3.000 -16.287 15.977 1.00 96.44 113 GLN A CA 1
ATOM 858 C C . GLN A 1 113 ? 3.721 -16.201 14.632 1.00 96.44 113 GLN A C 1
ATOM 860 O O . GLN A 1 113 ? 3.347 -15.435 13.739 1.00 96.44 113 GLN A O 1
ATOM 865 N N . PHE A 1 114 ? 4.757 -17.019 14.470 1.00 97.00 114 PHE A N 1
ATOM 866 C CA . PHE A 1 114 ? 5.502 -17.085 13.219 1.00 97.00 114 PHE A CA 1
ATOM 867 C C . PHE A 1 114 ? 4.608 -17.644 12.086 1.00 97.00 114 PHE A C 1
ATOM 869 O O . PHE A 1 114 ? 3.922 -18.649 12.298 1.00 97.00 114 PHE A O 1
ATOM 876 N N . PRO A 1 115 ? 4.584 -17.027 10.888 1.00 96.94 115 PRO A N 1
ATOM 877 C CA . PRO A 1 115 ? 3.763 -17.507 9.777 1.00 96.94 115 PRO A CA 1
ATOM 878 C C . PRO A 1 115 ? 4.227 -18.884 9.271 1.00 96.94 115 PRO A C 1
ATOM 880 O O . PRO A 1 115 ? 5.420 -19.184 9.252 1.00 96.94 115 PRO A O 1
ATOM 883 N N . ALA A 1 116 ? 3.280 -19.711 8.828 1.00 95.94 116 ALA A N 1
ATOM 884 C CA . ALA A 1 116 ? 3.540 -20.959 8.109 1.00 95.94 116 ALA A CA 1
ATOM 885 C C . ALA A 1 116 ? 4.039 -20.624 6.699 1.00 95.94 116 ALA A C 1
ATOM 887 O O . ALA A 1 116 ? 3.300 -20.107 5.858 1.00 95.94 116 ALA A O 1
ATOM 888 N N . LEU A 1 117 ? 5.327 -20.863 6.459 1.00 95.81 117 LEU A N 1
ATOM 889 C CA . LEU A 1 117 ? 6.007 -20.459 5.231 1.00 95.81 117 LEU A CA 1
ATOM 890 C C . LEU A 1 117 ? 6.006 -21.604 4.220 1.00 95.81 117 LEU A C 1
ATOM 892 O O . LEU A 1 117 ? 6.509 -22.676 4.537 1.00 95.81 117 LEU A O 1
ATOM 896 N N . ASN A 1 118 ? 5.563 -21.344 2.986 1.00 94.75 118 ASN A N 1
ATOM 897 C CA . ASN A 1 118 ? 5.538 -22.325 1.889 1.00 94.75 118 ASN A CA 1
ATOM 898 C C . ASN A 1 118 ? 4.657 -23.562 2.154 1.00 94.75 118 ASN A C 1
ATOM 900 O O . ASN A 1 118 ? 4.815 -24.578 1.485 1.00 94.75 118 ASN A O 1
ATOM 904 N N . GLU A 1 119 ? 3.737 -23.477 3.113 1.00 91.50 119 GLU A N 1
ATOM 905 C CA . GLU A 1 119 ? 2.778 -24.545 3.433 1.00 91.50 119 GLU A CA 1
ATOM 906 C C . GLU A 1 119 ? 1.472 -24.410 2.629 1.00 91.50 119 GLU A C 1
ATOM 908 O O . GLU A 1 119 ? 0.658 -25.328 2.612 1.00 91.50 119 GLU A O 1
ATOM 913 N N . PHE A 1 120 ? 1.286 -23.284 1.929 1.00 92.00 120 PHE A N 1
ATOM 914 C CA . PHE A 1 120 ? 0.064 -22.946 1.199 1.00 92.00 120 PHE A CA 1
ATOM 915 C C . PHE A 1 120 ? 0.337 -22.606 -0.273 1.00 92.00 120 PHE A C 1
ATOM 917 O O . PHE A 1 120 ? 1.454 -22.255 -0.665 1.00 92.00 120 PHE A O 1
ATOM 924 N N . GLY A 1 121 ? -0.709 -22.684 -1.101 1.00 91.50 121 GLY A N 1
ATOM 925 C CA . GLY A 1 121 ? -0.654 -22.364 -2.533 1.00 91.50 121 GLY A CA 1
ATOM 926 C C . GLY A 1 121 ? -0.592 -20.866 -2.862 1.00 91.50 121 GLY A C 1
ATOM 927 O O . GLY A 1 121 ? -0.316 -20.513 -4.006 1.00 91.50 121 GLY A O 1
ATOM 928 N N . ASP A 1 122 ? -0.826 -20.001 -1.877 1.00 94.38 122 ASP A N 1
ATOM 929 C CA . ASP A 1 122 ? -0.985 -18.547 -2.009 1.00 94.38 122 ASP A CA 1
ATOM 930 C C . ASP A 1 122 ? -0.029 -17.736 -1.108 1.00 94.38 122 ASP A C 1
ATOM 932 O O . ASP A 1 122 ? -0.075 -16.505 -1.110 1.00 94.38 122 ASP A O 1
ATOM 936 N N . PHE A 1 123 ? 0.869 -18.392 -0.361 1.00 96.94 123 PHE A N 1
ATOM 937 C CA . PHE A 1 123 ? 1.824 -17.727 0.531 1.00 96.94 123 PHE A CA 1
ATOM 938 C C . PHE A 1 123 ? 3.219 -18.353 0.442 1.00 96.94 123 PHE A C 1
ATOM 940 O O . PHE A 1 123 ? 3.470 -19.448 0.954 1.00 96.94 123 PHE A O 1
ATOM 947 N N . TYR A 1 124 ? 4.157 -17.623 -0.162 1.00 97.88 124 TYR A N 1
ATOM 948 C CA . TYR A 1 124 ? 5.520 -18.094 -0.404 1.00 97.88 124 TYR A CA 1
ATOM 949 C C . TYR A 1 124 ? 6.571 -17.257 0.316 1.00 97.88 124 TYR A C 1
ATOM 951 O O . TYR A 1 124 ? 6.429 -16.051 0.499 1.00 97.88 124 TYR A O 1
ATOM 959 N N . PHE A 1 125 ? 7.676 -17.901 0.675 1.00 98.31 125 PHE A N 1
ATOM 960 C CA . PHE A 1 125 ? 8.868 -17.275 1.223 1.00 98.31 125 PHE A CA 1
ATOM 961 C C . PHE A 1 125 ? 10.119 -17.765 0.499 1.00 98.31 125 PHE A C 1
ATOM 963 O O . PHE A 1 125 ? 10.392 -18.969 0.446 1.00 98.31 125 PHE A O 1
ATOM 970 N N . PHE A 1 126 ? 10.917 -16.811 0.029 1.00 98.00 126 PHE A N 1
ATOM 971 C CA . PHE A 1 126 ? 12.229 -17.037 -0.556 1.00 98.00 126 PHE A CA 1
ATOM 972 C C . PHE A 1 126 ? 13.320 -16.468 0.353 1.00 98.00 126 PHE A C 1
ATOM 974 O O . PHE A 1 126 ? 13.385 -15.266 0.616 1.00 98.00 126 PHE A O 1
ATOM 981 N N . GLY A 1 127 ? 14.183 -17.362 0.837 1.00 97.31 127 GLY A N 1
ATOM 982 C CA . GLY A 1 127 ? 15.262 -17.024 1.755 1.00 97.31 127 GLY A CA 1
ATOM 983 C C . GLY A 1 127 ? 16.487 -16.448 1.047 1.00 97.31 127 GLY A C 1
ATOM 984 O O . GLY A 1 127 ? 17.163 -17.174 0.327 1.00 97.31 127 GLY A O 1
ATOM 985 N N . GLU A 1 128 ? 16.835 -15.191 1.314 1.00 97.38 128 GLU A N 1
ATOM 986 C CA . GLU A 1 128 ? 18.113 -14.585 0.917 1.00 97.38 128 GLU A CA 1
ATOM 987 C C . GLU A 1 128 ? 18.552 -13.560 1.972 1.00 97.38 128 GLU A C 1
ATOM 989 O O . GLU A 1 128 ? 17.758 -12.766 2.473 1.00 97.38 128 GLU A O 1
ATOM 994 N N . LYS A 1 129 ? 19.831 -13.607 2.354 1.00 95.19 129 LYS A N 1
ATOM 995 C CA . LYS A 1 129 ? 20.398 -12.780 3.430 1.00 95.19 129 LYS A CA 1
ATOM 996 C C . LYS A 1 129 ? 21.047 -11.505 2.904 1.00 95.19 129 LYS A C 1
ATOM 998 O O . LYS A 1 129 ? 21.122 -10.519 3.632 1.00 95.19 129 LYS A O 1
ATOM 1003 N N . ARG A 1 130 ? 21.556 -11.528 1.671 1.00 95.94 130 ARG A N 1
ATOM 1004 C CA . ARG A 1 130 ? 22.287 -10.409 1.070 1.00 95.94 130 ARG A CA 1
ATOM 1005 C C . ARG A 1 130 ? 21.315 -9.443 0.395 1.00 95.94 130 ARG A C 1
ATOM 1007 O O . ARG A 1 130 ? 20.628 -9.871 -0.528 1.00 95.94 130 ARG A O 1
ATOM 1014 N N . PRO A 1 131 ? 21.312 -8.148 0.759 1.00 94.56 131 PRO A N 1
ATOM 1015 C CA . PRO A 1 131 ? 20.362 -7.180 0.214 1.00 94.56 131 PRO A CA 1
ATOM 1016 C C . PRO A 1 131 ? 20.343 -7.090 -1.315 1.00 94.56 131 PRO A C 1
ATOM 1018 O O . PRO A 1 131 ? 19.276 -7.176 -1.908 1.00 94.56 131 PRO A O 1
ATOM 1021 N N . GLY A 1 132 ? 21.510 -6.994 -1.964 1.00 95.94 132 GLY A N 1
ATOM 1022 C CA . GLY A 1 132 ? 21.580 -6.927 -3.431 1.00 95.94 132 GLY A CA 1
ATOM 1023 C C . GLY A 1 132 ? 21.003 -8.173 -4.110 1.00 95.94 132 GLY A C 1
ATOM 1024 O O . GLY A 1 132 ? 20.165 -8.064 -4.994 1.00 95.94 132 GLY A O 1
ATOM 1025 N N . LYS A 1 133 ? 21.354 -9.368 -3.616 1.00 97.25 133 LYS A N 1
ATOM 1026 C CA . LYS A 1 133 ? 20.822 -10.624 -4.167 1.00 97.25 133 LYS A CA 1
ATOM 1027 C C . LYS A 1 133 ? 19.340 -10.824 -3.881 1.00 97.25 133 LYS A C 1
ATOM 1029 O O . LYS A 1 133 ? 18.648 -11.433 -4.687 1.00 97.25 133 LYS A O 1
ATOM 1034 N N . ALA A 1 134 ? 18.854 -10.333 -2.742 1.00 97.44 134 ALA A N 1
ATOM 1035 C CA . ALA A 1 134 ? 17.432 -10.348 -2.427 1.00 97.44 134 ALA A CA 1
ATOM 1036 C C . ALA A 1 134 ? 16.653 -9.451 -3.399 1.00 97.44 134 ALA A C 1
ATOM 1038 O O . ALA A 1 134 ? 15.582 -9.847 -3.845 1.00 97.44 134 ALA A O 1
ATOM 1039 N N . ALA A 1 135 ? 17.213 -8.297 -3.777 1.00 97.50 135 ALA A N 1
ATOM 1040 C CA . ALA A 1 135 ? 16.642 -7.422 -4.796 1.00 97.50 135 ALA A CA 1
ATOM 1041 C C . ALA A 1 135 ? 16.609 -8.100 -6.174 1.00 97.50 135 ALA A C 1
ATOM 1043 O O . ALA A 1 135 ? 15.561 -8.129 -6.812 1.00 97.50 135 ALA A O 1
ATOM 1044 N N . ASP A 1 136 ? 17.716 -8.721 -6.596 1.00 97.88 136 ASP A N 1
ATOM 1045 C CA . ASP A 1 136 ? 17.787 -9.460 -7.866 1.00 97.88 136 ASP A CA 1
ATOM 1046 C C . ASP A 1 136 ? 16.778 -10.616 -7.905 1.00 97.88 136 ASP A C 1
ATOM 1048 O O . ASP A 1 136 ? 16.061 -10.809 -8.887 1.00 97.88 136 ASP A O 1
ATOM 1052 N N . LEU A 1 137 ? 16.680 -11.367 -6.805 1.00 98.25 137 LEU A N 1
ATOM 1053 C CA . LEU A 1 137 ? 15.715 -12.449 -6.650 1.00 98.25 137 LEU A CA 1
ATOM 1054 C C . LEU A 1 137 ? 14.272 -11.934 -6.672 1.00 98.25 137 LEU A C 1
ATOM 1056 O O . LEU A 1 137 ? 13.405 -12.580 -7.251 1.00 98.25 137 LEU A O 1
ATOM 1060 N N . LEU A 1 138 ? 14.004 -10.781 -6.061 1.00 98.19 138 LEU A N 1
ATOM 1061 C CA . LEU A 1 138 ? 12.686 -10.154 -6.078 1.00 98.19 138 LEU A CA 1
ATOM 1062 C C . LEU A 1 138 ? 12.290 -9.767 -7.506 1.00 98.19 138 LEU A C 1
ATOM 1064 O O . LEU A 1 138 ? 11.190 -10.101 -7.940 1.00 98.19 138 LEU A O 1
ATOM 1068 N N . VAL A 1 139 ? 13.191 -9.128 -8.250 1.00 98.25 139 VAL A N 1
ATOM 1069 C CA . VAL A 1 139 ? 12.965 -8.750 -9.653 1.00 98.25 139 VAL A CA 1
ATOM 1070 C C . VAL A 1 139 ? 12.711 -9.989 -10.514 1.00 98.25 139 VAL A C 1
ATOM 1072 O O . VAL A 1 139 ? 11.776 -10.003 -11.312 1.00 98.25 139 VAL A O 1
ATOM 1075 N N . ASP A 1 140 ? 13.470 -11.065 -10.298 1.00 98.19 140 ASP A N 1
ATOM 1076 C CA . ASP A 1 140 ? 13.258 -12.357 -10.954 1.00 98.19 140 ASP A CA 1
ATOM 1077 C C . ASP A 1 140 ? 11.876 -12.964 -10.650 1.00 98.19 140 ASP A C 1
ATOM 1079 O O . ASP A 1 140 ? 11.165 -13.443 -11.540 1.00 98.19 140 ASP A O 1
ATOM 1083 N N . ILE A 1 141 ? 11.474 -12.932 -9.380 1.00 98.00 141 ILE A N 1
ATOM 1084 C CA . ILE A 1 141 ? 10.169 -13.422 -8.935 1.00 98.00 141 ILE A CA 1
ATOM 1085 C C . ILE A 1 141 ? 9.044 -12.645 -9.626 1.00 98.00 141 ILE A C 1
ATOM 1087 O O . ILE A 1 141 ? 8.133 -13.271 -10.169 1.00 98.00 141 ILE A O 1
ATOM 1091 N N . VAL A 1 142 ? 9.125 -11.312 -9.634 1.00 98.00 142 VAL A N 1
ATOM 1092 C CA . VAL A 1 142 ? 8.106 -10.426 -10.214 1.00 98.00 142 VAL A CA 1
ATOM 1093 C C . VAL A 1 142 ? 8.046 -10.563 -11.735 1.00 98.00 142 VAL A C 1
ATOM 1095 O O . VAL A 1 142 ? 6.964 -10.734 -12.285 1.00 98.00 142 VAL A O 1
ATOM 1098 N N . GLY A 1 143 ? 9.190 -10.512 -12.420 1.00 96.88 143 GLY A N 1
ATOM 1099 C CA . GLY A 1 143 ? 9.241 -10.483 -13.882 1.00 96.88 143 GLY A CA 1
ATOM 1100 C C . GLY A 1 143 ? 9.083 -11.843 -14.559 1.00 96.88 143 GLY A C 1
ATOM 1101 O O . GLY A 1 143 ? 8.633 -11.894 -15.700 1.00 96.88 143 GLY A O 1
ATOM 1102 N N . ARG A 1 144 ? 9.441 -12.950 -13.890 1.00 96.81 144 ARG A N 1
ATOM 1103 C CA . ARG A 1 144 ? 9.455 -14.287 -14.515 1.00 96.81 144 ARG A CA 1
ATOM 1104 C C . ARG A 1 144 ? 8.641 -15.331 -13.767 1.00 96.81 144 ARG A C 1
ATOM 1106 O O . ARG A 1 144 ? 7.775 -15.966 -14.364 1.00 96.81 144 ARG A O 1
ATOM 1113 N N . ARG A 1 145 ? 8.902 -15.543 -12.472 1.00 97.38 145 ARG A N 1
ATOM 1114 C CA . ARG A 1 145 ? 8.333 -16.704 -11.753 1.00 97.38 145 ARG A CA 1
ATOM 1115 C C . ARG A 1 145 ? 6.835 -16.576 -11.502 1.00 97.38 145 ARG A C 1
ATOM 1117 O O . ARG A 1 145 ? 6.109 -17.549 -11.691 1.00 97.38 145 ARG A O 1
ATOM 1124 N N . ILE A 1 146 ? 6.381 -15.400 -11.066 1.00 97.00 146 ILE A N 1
ATOM 1125 C CA . ILE A 1 146 ? 4.963 -15.145 -10.801 1.00 97.00 146 ILE A CA 1
ATOM 1126 C C . ILE A 1 146 ? 4.135 -15.254 -12.093 1.00 97.00 146 ILE A C 1
ATOM 1128 O O . ILE A 1 146 ? 3.183 -16.040 -12.093 1.00 97.00 146 ILE A O 1
ATOM 1132 N N . PRO A 1 147 ? 4.501 -14.578 -13.202 1.00 96.31 147 PRO A N 1
ATOM 1133 C CA . PRO A 1 147 ? 3.779 -14.714 -14.465 1.00 96.31 147 PRO A CA 1
ATOM 1134 C C . PRO A 1 147 ? 3.734 -16.154 -14.967 1.00 96.31 147 PRO A C 1
ATOM 1136 O O . PRO A 1 147 ? 2.664 -16.649 -15.304 1.00 96.31 147 PRO A O 1
ATOM 1139 N N . ALA A 1 148 ? 4.872 -16.857 -14.947 1.00 96.12 148 ALA A N 1
ATOM 1140 C CA . ALA A 1 148 ? 4.958 -18.221 -15.461 1.00 96.12 148 ALA A CA 1
ATOM 1141 C C . ALA A 1 148 ? 4.110 -19.224 -14.663 1.00 96.12 148 ALA A C 1
ATOM 1143 O O . ALA A 1 148 ? 3.546 -20.146 -15.243 1.00 96.12 148 ALA A O 1
ATOM 1144 N N . LYS A 1 149 ? 4.024 -19.066 -13.335 1.00 95.81 149 LYS A N 1
ATOM 1145 C CA . LYS A 1 149 ? 3.316 -20.019 -12.467 1.00 95.81 149 LYS A CA 1
ATOM 1146 C C . LYS A 1 149 ? 1.839 -19.676 -12.259 1.00 95.81 149 LYS A C 1
ATOM 1148 O O . LYS A 1 149 ? 1.027 -20.586 -12.131 1.00 95.81 149 LYS A O 1
ATOM 1153 N N . PHE A 1 150 ? 1.496 -18.391 -12.183 1.00 95.38 150 PHE A N 1
ATOM 1154 C CA . PHE A 1 150 ? 0.162 -17.935 -11.769 1.00 95.38 150 PHE A CA 1
ATOM 1155 C C . PHE A 1 150 ? -0.584 -17.132 -12.840 1.00 95.38 150 PHE A C 1
ATOM 1157 O O . PHE A 1 150 ? -1.740 -16.772 -12.616 1.00 95.38 150 PHE A O 1
ATOM 1164 N N . GLY A 1 151 ? 0.055 -16.830 -13.976 1.00 95.19 151 GLY A N 1
ATOM 1165 C CA . GLY A 1 151 ? -0.553 -16.051 -15.057 1.00 95.19 151 GLY A CA 1
ATOM 1166 C C . GLY A 1 151 ? -0.870 -14.603 -14.673 1.00 95.19 151 GLY A C 1
ATOM 1167 O O . GLY A 1 151 ? -1.788 -14.019 -15.235 1.00 95.19 151 GLY A O 1
ATOM 1168 N N . LEU A 1 152 ? -0.162 -14.044 -13.686 1.00 95.19 152 LEU A N 1
ATOM 1169 C CA . LEU A 1 152 ? -0.332 -12.658 -13.244 1.00 95.19 152 LEU A CA 1
ATOM 1170 C C . LEU A 1 152 ? 0.606 -11.737 -14.021 1.00 95.19 152 LEU A C 1
ATOM 1172 O O . LEU A 1 152 ? 1.802 -12.016 -14.125 1.00 95.19 152 LEU A O 1
ATOM 1176 N N . TYR A 1 153 ? 0.079 -10.632 -14.539 1.00 94.88 153 TYR A N 1
ATOM 1177 C CA . TYR A 1 153 ? 0.855 -9.673 -15.311 1.00 94.88 153 TYR A CA 1
ATOM 1178 C C . TYR A 1 153 ? 1.715 -8.789 -14.385 1.00 94.88 153 TYR A C 1
ATOM 1180 O O . TYR A 1 153 ? 1.163 -8.129 -13.501 1.00 94.88 153 TYR A O 1
ATOM 1188 N N . PRO A 1 154 ? 3.051 -8.711 -14.564 1.00 94.25 154 PRO A N 1
ATOM 1189 C CA . PRO A 1 154 ? 3.950 -8.061 -13.602 1.00 94.25 154 PRO A CA 1
ATOM 1190 C C . PRO A 1 154 ? 3.624 -6.607 -13.257 1.00 94.25 154 PRO A C 1
ATOM 1192 O O . PRO A 1 154 ? 3.814 -6.188 -12.123 1.00 94.25 154 PRO A O 1
ATOM 1195 N N . ILE A 1 155 ? 3.181 -5.815 -14.236 1.00 94.31 155 ILE A N 1
ATOM 1196 C CA . ILE A 1 155 ? 2.963 -4.374 -14.035 1.00 94.31 155 ILE A CA 1
ATOM 1197 C C . ILE A 1 155 ? 1.589 -4.111 -13.397 1.00 94.31 155 ILE A C 1
ATOM 1199 O O . ILE A 1 155 ? 1.451 -3.211 -12.563 1.00 94.31 155 ILE A O 1
ATOM 1203 N N . ASP A 1 156 ? 0.585 -4.904 -13.773 1.00 93.31 156 ASP A N 1
ATOM 1204 C CA . ASP A 1 156 ? -0.821 -4.653 -13.445 1.00 93.31 156 ASP A CA 1
ATOM 1205 C C . ASP A 1 156 ? -1.285 -5.423 -12.206 1.00 93.31 156 ASP A C 1
ATOM 1207 O O . ASP A 1 156 ? -1.969 -4.860 -11.353 1.00 93.31 156 ASP A O 1
ATOM 1211 N N . ASP A 1 157 ? -0.854 -6.676 -12.054 1.00 96.06 157 ASP A N 1
ATOM 1212 C CA . ASP A 1 157 ? -1.350 -7.573 -11.007 1.00 96.06 157 ASP A CA 1
ATOM 1213 C C . ASP A 1 157 ? -0.422 -7.683 -9.792 1.00 96.06 157 ASP A C 1
ATOM 1215 O O . ASP A 1 157 ? -0.848 -8.145 -8.728 1.00 96.06 157 ASP A O 1
ATOM 1219 N N . VAL A 1 158 ? 0.850 -7.304 -9.940 1.00 97.62 158 VAL A N 1
ATOM 1220 C CA . VAL A 1 158 ? 1.872 -7.453 -8.898 1.00 97.62 158 VAL A CA 1
ATOM 1221 C C . VAL A 1 158 ? 2.251 -6.089 -8.336 1.00 97.62 158 VAL A C 1
ATOM 1223 O O . VAL A 1 158 ? 2.592 -5.161 -9.068 1.00 97.62 158 VAL A O 1
ATOM 1226 N N . GLN A 1 159 ? 2.230 -5.979 -7.009 1.00 98.06 159 GLN A N 1
ATOM 1227 C CA . GLN A 1 159 ? 2.720 -4.806 -6.302 1.00 98.06 159 GLN A CA 1
ATOM 1228 C C . GLN A 1 159 ? 3.855 -5.174 -5.355 1.00 98.06 159 GLN A C 1
ATOM 1230 O O . GLN A 1 159 ? 3.710 -6.019 -4.470 1.00 98.06 159 GLN A O 1
ATOM 1235 N N . VAL A 1 160 ? 4.987 -4.487 -5.502 1.00 98.44 160 VAL A N 1
ATOM 1236 C CA . VAL A 1 160 ? 6.096 -4.605 -4.555 1.00 98.44 160 VAL A CA 1
ATOM 1237 C C . VAL A 1 160 ? 5.890 -3.602 -3.422 1.00 98.44 160 VAL A C 1
ATOM 1239 O O . VAL A 1 160 ? 5.740 -2.403 -3.673 1.00 98.44 160 VAL A O 1
ATOM 1242 N N . LEU A 1 161 ? 5.867 -4.089 -2.180 1.00 97.94 161 LEU A N 1
ATOM 1243 C CA . LEU A 1 161 ? 5.664 -3.277 -0.977 1.00 97.94 161 LEU A CA 1
ATOM 1244 C C . LEU A 1 161 ? 6.903 -3.325 -0.086 1.00 97.94 161 LEU A C 1
ATOM 1246 O O . LEU A 1 161 ? 7.119 -4.296 0.634 1.00 97.94 161 LEU A O 1
ATOM 1250 N N . ALA A 1 162 ? 7.716 -2.273 -0.118 1.00 96.69 162 ALA A N 1
ATOM 1251 C CA . ALA A 1 162 ? 8.941 -2.196 0.670 1.00 96.69 162 ALA A CA 1
ATOM 1252 C C . ALA A 1 162 ? 8.719 -1.462 2.011 1.00 96.69 162 ALA A C 1
ATOM 1254 O O . ALA A 1 162 ? 7.960 -0.490 2.076 1.00 96.69 162 ALA A O 1
ATOM 1255 N N . PRO A 1 163 ? 9.403 -1.864 3.097 1.00 93.69 163 PRO A N 1
ATOM 1256 C CA . PRO A 1 163 ? 9.347 -1.137 4.370 1.00 93.69 163 PRO A CA 1
ATOM 1257 C C . PRO A 1 163 ? 9.952 0.278 4.332 1.00 93.69 163 PRO A C 1
ATOM 1259 O O . PRO A 1 163 ? 9.560 1.135 5.119 1.00 93.69 163 PRO A O 1
ATOM 1262 N N . MET A 1 164 ? 10.929 0.527 3.453 1.00 93.00 164 MET A N 1
ATOM 1263 C CA . MET A 1 164 ? 11.739 1.753 3.429 1.00 93.00 164 MET A CA 1
ATOM 1264 C C . MET A 1 164 ? 12.042 2.209 1.996 1.00 93.00 164 MET A C 1
ATOM 1266 O O . MET A 1 164 ? 11.971 1.419 1.058 1.00 93.00 164 MET A O 1
ATOM 1270 N N . TYR A 1 165 ? 12.422 3.481 1.831 1.00 92.19 165 TYR A N 1
ATOM 1271 C CA . TYR A 1 165 ? 12.814 4.040 0.528 1.00 92.19 165 TYR A CA 1
ATOM 1272 C C . TYR A 1 165 ? 14.248 3.680 0.119 1.00 92.19 165 TYR A C 1
ATOM 1274 O O . TYR A 1 165 ? 14.485 3.293 -1.021 1.00 92.19 165 TYR A O 1
ATOM 1282 N N . ARG A 1 166 ? 15.196 3.769 1.061 1.00 90.88 166 ARG A N 1
ATOM 1283 C CA . ARG A 1 166 ? 16.635 3.597 0.804 1.00 90.88 166 ARG A CA 1
ATOM 1284 C C . ARG A 1 166 ? 17.102 2.146 0.952 1.00 90.88 166 ARG A C 1
ATOM 1286 O O . ARG A 1 166 ? 16.516 1.369 1.704 1.00 90.88 166 ARG A O 1
ATOM 1293 N N . GLY A 1 167 ? 18.230 1.840 0.310 1.00 91.62 167 GLY A N 1
ATOM 1294 C CA . GLY A 1 167 ? 18.903 0.539 0.351 1.00 91.62 167 GLY A CA 1
ATOM 1295 C C . GLY A 1 167 ? 18.553 -0.346 -0.847 1.00 91.62 167 GLY A C 1
ATOM 1296 O O . GLY A 1 167 ? 17.620 -0.053 -1.583 1.00 91.62 167 GLY A O 1
ATOM 1297 N N . ALA A 1 168 ? 19.279 -1.454 -1.025 1.00 91.25 168 ALA A N 1
ATOM 1298 C CA . ALA A 1 168 ? 19.108 -2.335 -2.191 1.00 91.25 168 ALA A CA 1
ATOM 1299 C C . ALA A 1 168 ? 17.710 -2.985 -2.292 1.00 91.25 168 ALA A C 1
ATOM 1301 O O . ALA A 1 168 ? 17.276 -3.409 -3.350 1.00 91.25 168 ALA A O 1
ATOM 1302 N N . CYS A 1 169 ? 16.989 -3.090 -1.175 1.00 93.31 169 CYS A N 1
ATOM 1303 C CA . CYS A 1 169 ? 15.592 -3.539 -1.142 1.00 93.31 169 CYS A CA 1
ATOM 1304 C C . CYS A 1 169 ? 14.632 -2.400 -0.765 1.00 93.31 169 CYS A C 1
ATOM 1306 O O . CYS A 1 169 ? 13.558 -2.646 -0.215 1.00 93.31 169 CYS A O 1
ATOM 1308 N N . GLY A 1 170 ? 15.054 -1.158 -1.000 1.00 95.00 170 GLY A N 1
ATOM 1309 C CA . GLY A 1 170 ? 14.242 0.034 -0.821 1.00 95.00 170 GLY A CA 1
ATOM 1310 C C . GLY A 1 170 ? 13.465 0.388 -2.086 1.00 95.00 170 GLY A C 1
ATOM 1311 O O . GLY A 1 170 ? 13.794 -0.066 -3.180 1.00 95.00 170 GLY A O 1
ATOM 1312 N N . VAL A 1 171 ? 12.425 1.208 -1.931 1.00 96.00 171 VAL A N 1
ATOM 1313 C CA . VAL A 1 171 ? 11.551 1.648 -3.033 1.00 96.00 171 VAL A CA 1
ATOM 1314 C C . VAL A 1 171 ? 12.327 2.239 -4.212 1.00 96.00 171 VAL A C 1
ATOM 1316 O O . VAL A 1 171 ? 11.987 1.931 -5.351 1.00 96.00 171 VAL A O 1
ATOM 1319 N N . ASP A 1 172 ? 13.349 3.066 -3.973 1.00 94.38 172 ASP A N 1
ATOM 1320 C CA . ASP A 1 172 ? 14.054 3.760 -5.059 1.00 94.38 172 ASP A CA 1
ATOM 1321 C C . ASP A 1 172 ? 14.859 2.777 -5.936 1.00 94.38 172 ASP A C 1
ATOM 1323 O O . ASP A 1 172 ? 14.685 2.750 -7.155 1.00 94.38 172 ASP A O 1
ATOM 1327 N N . ASP A 1 173 ? 15.669 1.909 -5.318 1.00 95.75 173 ASP A N 1
ATOM 1328 C CA . ASP A 1 173 ? 16.490 0.911 -6.028 1.00 95.75 173 ASP A CA 1
ATOM 1329 C C . ASP A 1 173 ? 15.621 -0.169 -6.691 1.00 95.75 173 ASP A C 1
ATOM 1331 O O . ASP A 1 173 ? 15.852 -0.555 -7.838 1.00 95.75 173 ASP A O 1
ATOM 1335 N N . LEU A 1 174 ? 14.562 -0.620 -6.007 1.00 97.31 174 LEU A N 1
ATOM 1336 C CA . LEU A 1 174 ? 13.631 -1.599 -6.566 1.00 97.31 174 LEU A CA 1
ATOM 1337 C C . LEU A 1 174 ? 12.871 -1.041 -7.768 1.00 97.31 174 LEU A C 1
ATOM 1339 O O . LEU A 1 174 ? 12.705 -1.765 -8.744 1.00 97.31 174 LEU A O 1
ATOM 1343 N N . ASN A 1 175 ? 12.437 0.222 -7.740 1.00 97.25 175 ASN A N 1
ATOM 1344 C CA . ASN A 1 175 ? 11.786 0.833 -8.898 1.00 97.25 175 ASN A CA 1
ATOM 1345 C C . ASN A 1 175 ? 12.722 0.892 -10.107 1.00 97.25 175 ASN A C 1
ATOM 1347 O O . ASN A 1 175 ? 12.292 0.522 -11.195 1.00 97.25 175 ASN A O 1
ATOM 1351 N N . ALA A 1 176 ? 13.986 1.284 -9.925 1.00 95.94 176 ALA A N 1
ATOM 1352 C CA . ALA A 1 176 ? 14.960 1.316 -11.015 1.00 95.94 176 ALA A CA 1
ATOM 1353 C C . ALA A 1 176 ? 15.195 -0.083 -11.618 1.00 95.94 176 ALA A C 1
ATOM 1355 O O . ALA A 1 176 ? 15.133 -0.265 -12.834 1.00 95.94 176 ALA A O 1
ATOM 1356 N N . ARG A 1 177 ? 15.391 -1.105 -10.772 1.00 97.31 177 ARG A N 1
ATOM 1357 C CA . ARG A 1 177 ? 15.591 -2.491 -11.232 1.00 97.31 177 ARG A CA 1
ATOM 1358 C C . ARG A 1 177 ? 14.353 -3.079 -11.906 1.00 97.31 177 ARG A C 1
ATOM 1360 O O . ARG A 1 177 ? 14.474 -3.779 -12.908 1.00 97.31 177 ARG A O 1
ATOM 1367 N N . LEU A 1 178 ? 13.166 -2.822 -11.355 1.00 97.62 178 LEU A N 1
ATOM 1368 C CA . LEU A 1 178 ? 11.901 -3.290 -11.923 1.00 97.62 178 LEU A CA 1
ATOM 1369 C C . LEU A 1 178 ? 11.587 -2.573 -13.234 1.00 97.62 178 LEU A C 1
ATOM 1371 O O . LEU A 1 178 ? 11.108 -3.219 -14.156 1.00 97.62 178 LEU A O 1
ATOM 1375 N N . GLN A 1 179 ? 11.889 -1.279 -13.348 1.00 97.00 179 GLN A N 1
ATOM 1376 C CA . GLN A 1 179 ? 11.759 -0.555 -14.608 1.00 97.00 179 GLN A CA 1
ATOM 1377 C C . GLN A 1 179 ? 12.624 -1.201 -15.691 1.00 97.00 179 GLN A C 1
ATOM 1379 O O . GLN A 1 179 ? 12.120 -1.484 -16.772 1.00 97.00 179 GLN A O 1
ATOM 1384 N N . GLU A 1 180 ? 13.893 -1.491 -15.404 1.00 95.88 180 GLU A N 1
ATOM 1385 C CA . GLU A 1 180 ? 14.783 -2.106 -16.391 1.00 95.88 180 GLU A CA 1
ATOM 1386 C C . GLU A 1 180 ? 14.332 -3.523 -16.775 1.00 95.88 180 GLU A C 1
ATOM 1388 O O . GLU A 1 180 ? 14.357 -3.894 -17.945 1.00 95.88 180 GLU A O 1
ATOM 1393 N N . ALA A 1 181 ? 13.849 -4.307 -15.809 1.00 96.75 181 ALA A N 1
ATOM 1394 C CA . ALA A 1 181 ? 13.395 -5.671 -16.061 1.00 96.75 181 ALA A CA 1
ATOM 1395 C C . ALA A 1 181 ? 12.034 -5.752 -16.777 1.00 96.75 181 ALA A C 1
ATOM 1397 O O . ALA A 1 181 ? 11.823 -6.652 -17.589 1.00 96.75 181 ALA A O 1
ATOM 1398 N N . LEU A 1 182 ? 11.095 -4.858 -16.453 1.00 95.88 182 LEU A N 1
ATOM 1399 C CA . LEU A 1 182 ? 9.708 -4.917 -16.932 1.00 95.88 182 LEU A CA 1
ATOM 1400 C C . LEU A 1 182 ? 9.441 -3.970 -18.105 1.00 95.88 182 LEU A C 1
ATOM 1402 O O . LEU A 1 182 ? 8.556 -4.229 -18.918 1.00 95.88 182 LEU A O 1
ATOM 1406 N N . ASN A 1 183 ? 10.190 -2.874 -18.199 1.00 95.50 183 ASN A N 1
ATOM 1407 C CA . ASN A 1 183 ? 10.065 -1.869 -19.246 1.00 95.50 183 ASN A CA 1
ATOM 1408 C C . ASN A 1 183 ? 11.449 -1.403 -19.749 1.00 95.50 183 ASN A C 1
ATOM 1410 O O . ASN A 1 183 ? 11.747 -0.211 -19.651 1.00 95.50 183 ASN A O 1
ATOM 1414 N N . PRO A 1 184 ? 12.291 -2.291 -20.321 1.00 94.31 184 PRO A N 1
ATOM 1415 C CA . PRO A 1 184 ? 13.647 -1.943 -20.756 1.00 94.31 184 PRO A CA 1
ATOM 1416 C C . PRO A 1 184 ? 13.663 -0.848 -21.829 1.00 94.31 184 PRO A C 1
ATOM 1418 O O . PRO A 1 184 ? 12.674 -0.642 -22.555 1.00 94.31 184 PRO A O 1
ATOM 1421 N N . ALA A 1 185 ? 14.806 -0.163 -21.932 1.00 92.25 185 ALA A N 1
ATOM 1422 C CA . ALA A 1 185 ? 15.058 0.842 -22.960 1.00 92.25 185 ALA A CA 1
ATOM 1423 C C . ALA A 1 185 ? 14.991 0.215 -24.360 1.00 92.25 185 ALA A C 1
ATOM 1425 O O . ALA A 1 185 ? 15.369 -0.938 -24.563 1.00 92.25 185 ALA A O 1
ATOM 1426 N N . GLY A 1 186 ? 14.517 0.973 -25.346 1.00 90.00 186 GLY A N 1
ATOM 1427 C CA . GLY A 1 186 ? 14.450 0.484 -26.718 1.00 90.00 186 GLY A CA 1
ATOM 1428 C C . GLY A 1 186 ? 14.233 1.603 -27.735 1.00 90.00 186 GLY A C 1
ATOM 1429 O O . GLY A 1 186 ? 13.715 2.658 -27.369 1.00 90.00 186 GLY A O 1
ATOM 1430 N N . PRO A 1 187 ? 14.575 1.371 -29.015 1.00 76.56 187 PRO A N 1
ATOM 1431 C CA . PRO A 1 187 ? 14.637 2.398 -30.065 1.00 76.56 187 PRO A CA 1
ATOM 1432 C C . PRO A 1 187 ? 13.293 3.052 -30.452 1.00 76.56 187 PRO A C 1
ATOM 1434 O O . PRO A 1 187 ? 13.268 3.896 -31.339 1.00 76.56 187 PRO A O 1
ATOM 1437 N N . GLY A 1 188 ? 12.183 2.703 -29.793 1.00 79.19 188 GLY A N 1
ATOM 1438 C CA . GLY A 1 188 ? 10.856 3.298 -30.002 1.00 79.19 188 GLY A CA 1
ATOM 1439 C C . GLY A 1 188 ? 10.187 3.824 -28.730 1.00 79.19 188 GLY A C 1
ATOM 1440 O O . GLY A 1 188 ? 9.005 4.154 -28.762 1.00 79.19 188 GLY A O 1
ATOM 1441 N N . LYS A 1 189 ? 10.900 3.872 -27.598 1.00 86.50 189 LYS A N 1
ATOM 1442 C CA . LYS A 1 189 ? 10.363 4.401 -26.339 1.00 86.50 189 LYS A CA 1
ATOM 1443 C C . LYS A 1 189 ? 10.997 5.746 -26.054 1.00 86.50 189 LYS A C 1
ATOM 1445 O O . LYS A 1 189 ? 12.185 5.819 -25.749 1.00 86.50 189 LYS A O 1
ATOM 1450 N N . THR A 1 190 ? 10.196 6.801 -26.134 1.00 91.00 190 THR A N 1
ATOM 1451 C CA . THR A 1 190 ? 10.632 8.109 -25.662 1.00 91.00 190 THR A CA 1
ATOM 1452 C C . THR A 1 190 ? 10.808 8.073 -24.146 1.00 91.00 190 THR A C 1
ATOM 1454 O O . THR A 1 190 ? 10.065 7.404 -23.415 1.00 91.00 190 THR A O 1
ATOM 1457 N N . GLU A 1 191 ? 11.843 8.761 -23.675 1.00 91.75 191 GLU A N 1
ATOM 1458 C CA . GLU A 1 191 ? 12.170 8.850 -22.260 1.00 91.75 191 GLU A CA 1
ATOM 1459 C C . GLU A 1 191 ? 12.575 10.271 -21.873 1.00 91.75 191 GLU A C 1
ATOM 1461 O O . GLU A 1 191 ? 13.101 11.044 -22.675 1.00 91.75 191 GLU A O 1
ATOM 1466 N N . ARG A 1 192 ? 12.314 10.617 -20.615 1.00 89.81 192 ARG A N 1
ATOM 1467 C CA . ARG A 1 192 ? 12.638 11.906 -20.014 1.00 89.81 192 ARG A CA 1
ATOM 1468 C C . ARG A 1 192 ? 13.403 11.676 -18.723 1.00 89.81 192 ARG A C 1
ATOM 1470 O O . ARG A 1 192 ? 12.925 11.004 -17.813 1.00 89.81 192 ARG A O 1
ATOM 1477 N N . ARG A 1 193 ? 14.582 12.286 -18.619 1.00 90.25 193 ARG A N 1
ATOM 1478 C CA . ARG A 1 193 ? 15.375 12.292 -17.388 1.00 90.25 193 ARG A CA 1
ATOM 1479 C C . ARG A 1 193 ? 14.993 13.475 -16.498 1.00 90.25 193 ARG A C 1
ATOM 1481 O O . ARG A 1 193 ? 14.945 14.608 -16.974 1.00 90.25 193 ARG A O 1
ATOM 1488 N N . LEU A 1 194 ? 14.776 13.203 -15.214 1.00 87.12 194 LEU A N 1
ATOM 1489 C CA . LEU A 1 194 ? 14.589 14.186 -14.149 1.00 87.12 194 LEU A CA 1
ATOM 1490 C C . LEU A 1 194 ? 15.499 13.806 -12.971 1.00 87.12 194 LEU A C 1
ATOM 1492 O O . LEU A 1 194 ? 15.215 12.865 -12.228 1.00 87.12 194 LEU A O 1
ATOM 1496 N N . GLY A 1 195 ? 16.618 14.520 -12.820 1.00 85.3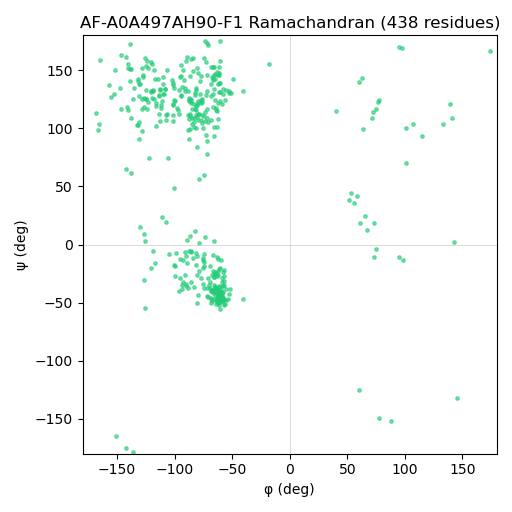8 195 GLY A N 1
ATOM 1497 C CA . GLY A 1 195 ? 17.669 14.138 -11.873 1.00 85.38 195 GLY A CA 1
ATOM 1498 C C . GLY A 1 195 ? 18.236 12.754 -12.204 1.00 85.38 195 GLY A C 1
ATOM 1499 O O . GLY A 1 195 ? 18.655 12.507 -13.335 1.00 85.38 195 GLY A O 1
ATOM 1500 N N . GLU A 1 196 ? 18.215 11.846 -11.228 1.00 83.69 196 GLU A N 1
ATOM 1501 C CA . GLU A 1 196 ? 18.657 10.450 -11.389 1.00 83.69 196 GLU A CA 1
ATOM 1502 C C . GLU A 1 196 ? 17.569 9.526 -11.963 1.00 83.69 196 GLU A C 1
ATOM 1504 O O . GLU A 1 196 ? 17.858 8.399 -12.360 1.00 83.69 196 GLU A O 1
ATOM 1509 N N . ARG A 1 197 ? 16.311 9.985 -12.028 1.00 89.94 197 ARG A N 1
ATOM 1510 C CA . ARG A 1 197 ? 15.177 9.172 -12.483 1.00 89.94 197 ARG A CA 1
ATOM 1511 C C . ARG A 1 197 ? 14.960 9.330 -13.982 1.00 89.94 197 ARG A C 1
ATOM 1513 O O . ARG A 1 197 ? 15.056 10.429 -14.529 1.00 89.94 197 ARG A O 1
ATOM 1520 N N . ILE A 1 198 ? 14.620 8.226 -14.639 1.00 93.25 198 ILE A N 1
ATOM 1521 C CA . ILE A 1 198 ? 14.263 8.192 -16.057 1.00 93.25 198 ILE A CA 1
ATOM 1522 C C . ILE A 1 198 ? 12.808 7.754 -16.145 1.00 93.25 198 ILE A C 1
ATOM 1524 O O . ILE A 1 198 ? 12.466 6.666 -15.700 1.00 93.25 198 ILE A O 1
ATOM 1528 N N . PHE A 1 199 ? 11.951 8.599 -16.698 1.00 95.12 199 PHE A N 1
ATOM 1529 C CA . PHE A 1 199 ? 10.567 8.264 -17.007 1.00 95.12 199 PHE A CA 1
ATOM 1530 C C . PHE A 1 199 ? 10.482 7.811 -18.458 1.00 95.12 199 PHE A C 1
ATOM 1532 O O . PHE A 1 199 ? 10.975 8.501 -19.348 1.00 95.12 199 PHE A O 1
ATOM 1539 N N . ARG A 1 200 ? 9.867 6.658 -18.699 1.00 95.12 200 ARG A N 1
ATOM 1540 C CA . ARG A 1 200 ? 9.768 6.024 -20.013 1.00 95.12 200 ARG A CA 1
ATOM 1541 C C . ARG A 1 200 ? 8.320 5.694 -20.332 1.00 95.12 200 ARG A C 1
ATOM 1543 O O . ARG A 1 200 ? 7.560 5.283 -19.456 1.00 95.12 200 ARG A O 1
ATOM 1550 N N . VAL A 1 201 ? 7.943 5.817 -21.604 1.00 96.38 201 VAL A N 1
ATOM 1551 C CA . VAL A 1 201 ? 6.632 5.342 -22.070 1.00 96.38 201 VAL A CA 1
ATOM 1552 C C . VAL A 1 201 ? 6.413 3.888 -21.630 1.00 96.38 201 VAL A C 1
ATOM 1554 O O . VAL A 1 201 ? 7.286 3.033 -21.799 1.00 96.38 201 VAL A O 1
ATOM 1557 N N . GLY A 1 202 ? 5.256 3.621 -21.026 1.00 94.88 202 GLY A N 1
ATOM 1558 C CA . GLY A 1 202 ? 4.896 2.337 -20.426 1.00 94.88 202 GLY A CA 1
ATOM 1559 C C . GLY A 1 202 ? 5.171 2.215 -18.924 1.00 94.88 202 GLY A C 1
ATOM 1560 O O . GLY A 1 202 ? 4.676 1.267 -18.315 1.00 94.88 202 GLY A O 1
ATOM 1561 N N . ASP A 1 203 ? 5.896 3.152 -18.304 1.00 96.69 203 ASP A N 1
ATOM 1562 C CA . ASP A 1 203 ? 6.174 3.086 -16.868 1.00 96.69 203 ASP A CA 1
ATOM 1563 C C . ASP A 1 203 ? 4.907 3.227 -16.027 1.00 96.69 203 ASP A C 1
ATOM 1565 O O . ASP A 1 203 ? 4.028 4.046 -16.313 1.00 96.69 203 ASP A O 1
ATOM 1569 N N . LYS A 1 204 ? 4.867 2.466 -14.931 1.00 96.69 204 LYS A N 1
ATOM 1570 C CA . LYS A 1 204 ? 3.885 2.623 -13.859 1.00 96.69 204 LYS A CA 1
ATOM 1571 C C . LYS A 1 204 ? 4.338 3.756 -12.942 1.00 96.69 204 LYS A C 1
ATOM 1573 O O . LYS A 1 204 ? 5.405 3.666 -12.329 1.00 96.69 204 LYS A O 1
ATOM 1578 N N . VAL A 1 205 ? 3.527 4.801 -12.828 1.00 96.69 205 VAL A N 1
ATOM 1579 C CA . VAL A 1 205 ? 3.819 5.996 -12.024 1.00 96.69 205 VAL A CA 1
ATOM 1580 C C . VAL A 1 205 ? 2.718 6.270 -11.009 1.00 96.69 205 VAL A C 1
ATOM 1582 O O . VAL A 1 205 ? 1.590 5.816 -11.167 1.00 96.69 205 VAL A O 1
ATOM 1585 N N . MET A 1 206 ? 3.054 7.008 -9.957 1.00 95.12 206 MET A N 1
ATOM 1586 C CA . MET A 1 206 ? 2.149 7.422 -8.894 1.00 95.12 206 MET A CA 1
ATOM 1587 C C . MET A 1 206 ? 2.286 8.918 -8.631 1.00 95.12 206 MET A C 1
ATOM 1589 O O . MET A 1 206 ? 3.396 9.452 -8.556 1.00 95.12 206 MET A O 1
ATOM 1593 N N . GLN A 1 207 ? 1.146 9.570 -8.434 1.00 94.75 207 GLN A N 1
ATOM 1594 C CA . GLN A 1 207 ? 1.057 10.958 -8.009 1.00 94.75 207 GLN A CA 1
ATOM 1595 C C . GLN A 1 207 ? 1.462 11.087 -6.532 1.00 94.75 207 GLN A C 1
ATOM 1597 O O . GLN A 1 207 ? 1.005 10.334 -5.671 1.00 94.75 207 GLN A O 1
ATOM 1602 N N . THR A 1 208 ? 2.330 12.048 -6.214 1.00 91.56 208 THR A N 1
ATOM 1603 C CA . THR A 1 208 ? 2.877 12.232 -4.854 1.00 91.56 208 THR A CA 1
ATOM 1604 C C . THR A 1 208 ? 2.204 13.340 -4.049 1.00 91.56 208 THR A C 1
ATOM 1606 O O . THR A 1 208 ? 2.329 13.355 -2.825 1.00 91.56 208 THR A O 1
ATOM 1609 N N . ARG A 1 209 ? 1.484 14.248 -4.713 1.00 88.38 209 ARG A N 1
ATOM 1610 C CA . ARG A 1 209 ? 0.780 15.391 -4.112 1.00 88.38 209 ARG A CA 1
ATOM 1611 C C . ARG A 1 209 ? -0.584 15.577 -4.768 1.00 88.38 209 ARG A C 1
ATOM 1613 O O . ARG A 1 209 ? -0.736 15.243 -5.937 1.00 88.38 209 ARG A O 1
ATOM 1620 N N . ASN A 1 210 ? -1.559 16.107 -4.040 1.00 87.38 210 ASN A N 1
ATOM 1621 C CA . ASN A 1 210 ? -2.861 16.408 -4.634 1.00 87.38 210 ASN A CA 1
ATOM 1622 C C . ASN A 1 210 ? -2.733 17.564 -5.630 1.00 87.38 210 ASN A C 1
ATOM 1624 O O . ASN A 1 210 ? -2.056 18.548 -5.341 1.00 87.38 210 ASN A O 1
ATOM 1628 N N . ASP A 1 211 ? -3.403 17.431 -6.765 1.00 88.44 211 ASP A N 1
ATOM 1629 C CA . ASP A 1 211 ? -3.576 18.461 -7.781 1.00 88.44 211 ASP A CA 1
ATOM 1630 C C . ASP A 1 211 ? -5.071 18.503 -8.123 1.00 88.44 211 ASP A C 1
ATOM 1632 O O . ASP A 1 211 ? -5.635 17.576 -8.718 1.00 88.44 211 ASP A O 1
ATOM 1636 N N . TYR A 1 212 ? -5.738 19.544 -7.627 1.00 82.56 212 TYR A N 1
ATOM 1637 C CA . TYR A 1 212 ? -7.191 19.673 -7.702 1.00 82.56 212 TYR A CA 1
ATOM 1638 C C . TYR A 1 212 ? -7.665 20.106 -9.090 1.00 82.56 212 TYR A C 1
ATOM 1640 O O . TYR A 1 212 ? -8.749 19.688 -9.503 1.00 82.56 212 TYR A O 1
ATOM 1648 N N . ASP A 1 213 ? -6.836 20.844 -9.829 1.00 86.12 213 ASP A N 1
ATOM 1649 C CA . ASP A 1 213 ? -7.137 21.297 -11.187 1.00 86.12 213 ASP A CA 1
ATOM 1650 C C . ASP A 1 213 ? -7.172 20.102 -12.142 1.00 86.12 213 ASP A C 1
ATOM 1652 O O . ASP A 1 213 ? -8.145 19.896 -12.874 1.00 86.12 213 ASP A O 1
ATOM 1656 N N . LYS A 1 214 ? -6.169 19.222 -12.042 1.00 87.50 214 LYS A N 1
ATOM 1657 C CA . LYS A 1 214 ? -6.105 17.964 -12.805 1.00 87.50 214 LYS A CA 1
ATOM 1658 C C . LYS A 1 214 ? -6.934 16.837 -12.197 1.00 87.50 214 LYS A C 1
ATOM 1660 O O . LYS A 1 214 ? -7.082 15.777 -12.808 1.00 87.50 214 LYS A O 1
ATOM 1665 N N . ARG A 1 215 ? -7.491 17.048 -10.999 1.00 86.81 215 ARG A N 1
ATOM 1666 C CA . ARG A 1 215 ? -8.287 16.070 -10.233 1.00 86.81 215 ARG A CA 1
ATOM 1667 C C . ARG A 1 215 ? -7.541 14.753 -9.980 1.00 86.81 215 ARG A C 1
ATOM 1669 O O . ARG A 1 215 ? -8.155 13.678 -9.975 1.00 86.81 215 ARG A O 1
ATOM 1676 N N . VAL A 1 216 ? -6.230 14.835 -9.760 1.00 89.25 216 VAL A N 1
ATOM 1677 C CA . VAL A 1 216 ? -5.364 13.707 -9.389 1.00 89.25 216 VAL A CA 1
ATOM 1678 C C . VAL A 1 216 ? -4.906 13.865 -7.942 1.00 89.25 216 VAL A C 1
ATOM 1680 O O . VAL A 1 216 ? -4.577 14.956 -7.482 1.00 89.25 216 VAL A O 1
ATOM 1683 N N . PHE A 1 217 ? -4.899 12.774 -7.191 1.00 87.94 217 PHE A N 1
ATOM 1684 C CA . PHE A 1 217 ? -4.642 12.779 -5.754 1.00 87.94 217 PHE A CA 1
ATOM 1685 C C . PHE A 1 217 ? -3.410 11.943 -5.412 1.00 87.94 217 PHE A C 1
ATOM 1687 O O . PHE A 1 217 ? -3.020 11.037 -6.145 1.00 87.94 217 PHE A O 1
ATOM 1694 N N . ASN A 1 218 ? -2.771 12.246 -4.284 1.00 89.44 218 ASN A N 1
ATOM 1695 C CA . ASN A 1 218 ? -1.624 11.494 -3.786 1.00 89.44 218 ASN A CA 1
ATOM 1696 C C . ASN A 1 218 ? -1.989 10.012 -3.619 1.00 89.44 218 ASN A C 1
ATOM 1698 O O . ASN A 1 218 ? -2.931 9.677 -2.904 1.00 89.44 218 ASN A O 1
ATOM 1702 N N . GLY A 1 219 ? -1.213 9.141 -4.260 1.00 88.69 219 GLY A N 1
ATOM 1703 C CA . GLY A 1 219 ? -1.461 7.702 -4.301 1.00 88.69 219 GLY A CA 1
ATOM 1704 C C . GLY A 1 219 ? -2.165 7.218 -5.569 1.00 88.69 219 GLY A C 1
ATOM 1705 O O . GLY A 1 219 ? -2.119 6.017 -5.826 1.00 88.69 219 GLY A O 1
ATOM 1706 N N . ASP A 1 220 ? -2.742 8.106 -6.391 1.00 91.25 220 ASP A N 1
ATOM 1707 C CA . ASP A 1 220 ? -3.281 7.716 -7.699 1.00 91.25 220 ASP A CA 1
ATOM 1708 C C . ASP A 1 220 ? -2.153 7.140 -8.571 1.00 91.25 220 ASP A C 1
ATOM 1710 O O . ASP A 1 220 ? -1.076 7.732 -8.690 1.00 91.25 220 ASP A O 1
ATOM 1714 N N . VAL A 1 221 ? -2.406 5.976 -9.176 1.00 94.00 221 VAL A N 1
ATOM 1715 C CA . VAL A 1 221 ? -1.458 5.249 -10.031 1.00 94.00 221 VAL A CA 1
ATOM 1716 C C . VAL A 1 221 ? -1.913 5.353 -11.483 1.00 94.00 221 VAL A C 1
ATOM 1718 O O . VAL A 1 221 ? -3.078 5.109 -11.790 1.00 94.00 221 VAL A O 1
ATOM 1721 N N . GLY A 1 222 ? -0.981 5.661 -12.379 1.00 95.38 222 GLY A N 1
ATOM 1722 C CA . GLY A 1 222 ? -1.202 5.709 -13.820 1.00 95.38 222 GLY A CA 1
ATOM 1723 C C . GLY A 1 222 ? -0.076 5.055 -14.611 1.00 95.38 222 GLY A C 1
ATOM 1724 O O . GLY A 1 222 ? 0.892 4.527 -14.053 1.00 95.38 222 GLY A O 1
ATOM 1725 N N . ARG A 1 223 ? -0.205 5.102 -15.938 1.00 96.88 223 ARG A N 1
ATOM 1726 C CA . ARG A 1 223 ? 0.809 4.613 -16.878 1.00 96.88 223 ARG A CA 1
ATOM 1727 C C . ARG A 1 223 ? 1.207 5.710 -17.852 1.00 96.88 223 ARG A C 1
ATOM 1729 O O . ARG A 1 223 ? 0.338 6.359 -18.425 1.00 96.88 223 ARG A O 1
ATOM 1736 N N . ILE A 1 224 ? 2.503 5.904 -18.070 1.00 96.94 224 ILE A N 1
ATOM 1737 C CA . ILE A 1 224 ? 2.977 6.880 -19.058 1.00 96.94 224 ILE A CA 1
ATOM 1738 C C . ILE A 1 224 ? 2.581 6.394 -20.453 1.00 96.94 224 ILE A C 1
ATOM 1740 O O . ILE A 1 224 ? 3.011 5.324 -20.883 1.00 96.94 224 ILE A O 1
ATOM 1744 N N . ALA A 1 225 ? 1.759 7.172 -21.147 1.00 96.38 225 ALA A N 1
ATOM 1745 C CA . ALA A 1 225 ? 1.267 6.860 -22.484 1.00 96.38 225 ALA A CA 1
ATOM 1746 C C . ALA A 1 225 ? 2.144 7.490 -23.573 1.00 96.38 225 ALA A C 1
ATOM 1748 O O . ALA A 1 225 ? 2.398 6.855 -24.592 1.00 96.38 225 ALA A O 1
ATOM 1749 N N . ALA A 1 226 ? 2.633 8.711 -23.345 1.00 95.44 226 ALA A N 1
ATOM 1750 C CA . ALA A 1 226 ? 3.500 9.417 -24.279 1.00 95.44 226 ALA A CA 1
ATOM 1751 C C . ALA A 1 226 ? 4.435 10.385 -23.547 1.00 95.44 226 ALA A C 1
ATOM 1753 O O . ALA A 1 226 ? 4.091 10.930 -22.498 1.00 95.44 226 ALA A O 1
ATOM 1754 N N . VAL A 1 227 ? 5.610 10.608 -24.129 1.00 94.94 227 VAL A N 1
ATOM 1755 C CA . VAL A 1 227 ? 6.547 11.667 -23.742 1.00 94.94 227 VAL A CA 1
ATOM 1756 C C . VAL A 1 227 ? 6.890 12.426 -25.017 1.00 94.94 227 VAL A C 1
ATOM 1758 O O . VAL A 1 227 ? 7.468 11.829 -25.931 1.00 94.94 227 VAL A O 1
ATOM 1761 N N . ASP A 1 228 ? 6.523 13.705 -25.076 1.00 93.06 228 ASP A N 1
ATOM 1762 C CA . ASP A 1 228 ? 6.763 14.590 -26.214 1.00 93.06 228 ASP A CA 1
ATOM 1763 C C . ASP A 1 228 ? 7.859 15.615 -25.862 1.00 93.06 228 ASP A C 1
ATOM 1765 O O . ASP A 1 228 ? 7.630 16.538 -25.076 1.00 93.06 228 ASP A O 1
ATOM 1769 N N . PRO A 1 229 ? 9.078 15.476 -26.416 1.00 89.06 229 PRO A N 1
ATOM 1770 C CA . PRO A 1 229 ? 10.171 16.402 -26.137 1.00 89.06 229 PRO A CA 1
ATOM 1771 C C . PRO A 1 229 ? 10.024 17.763 -26.836 1.00 89.06 229 PRO A C 1
ATOM 1773 O O . PRO A 1 229 ? 10.698 18.708 -26.426 1.00 89.06 229 PRO A O 1
ATOM 1776 N N . VAL A 1 230 ? 9.191 17.872 -27.879 1.00 90.88 230 VAL A N 1
ATOM 1777 C CA . VAL A 1 230 ? 8.967 19.114 -28.637 1.00 90.88 230 VAL A CA 1
ATOM 1778 C C . VAL A 1 230 ? 7.981 20.001 -27.889 1.00 90.88 230 VAL A C 1
ATOM 1780 O O . VAL A 1 230 ? 8.287 21.164 -27.633 1.00 90.88 230 VAL A O 1
ATOM 1783 N N . LEU A 1 231 ? 6.842 19.432 -27.485 1.00 91.69 231 LEU A N 1
ATOM 1784 C CA . LEU A 1 231 ? 5.852 20.122 -26.652 1.00 91.69 231 LEU A CA 1
ATOM 1785 C C . LEU A 1 231 ? 6.298 20.244 -25.189 1.00 91.69 231 LEU A C 1
ATOM 1787 O O . LEU A 1 231 ? 5.770 21.073 -24.462 1.00 91.69 231 LEU A O 1
ATOM 1791 N N . LYS A 1 232 ? 7.319 19.476 -24.778 1.00 93.56 232 LYS A N 1
ATOM 1792 C CA . LYS A 1 232 ? 7.793 19.367 -23.386 1.00 93.56 232 LYS A CA 1
ATOM 1793 C C . LYS A 1 232 ? 6.693 18.898 -22.434 1.00 93.56 232 LYS A C 1
ATOM 1795 O O . LYS A 1 232 ? 6.602 19.354 -21.295 1.00 93.56 232 LYS A O 1
ATOM 1800 N N . GLU A 1 233 ? 5.917 17.929 -22.901 1.00 94.62 233 GLU A N 1
ATOM 1801 C CA . GLU A 1 233 ? 4.789 17.357 -22.179 1.00 94.62 233 GLU A CA 1
ATOM 1802 C C . GLU A 1 233 ? 4.942 15.846 -22.004 1.00 94.62 233 GLU A C 1
ATOM 1804 O O . GLU A 1 233 ? 5.544 15.133 -22.814 1.00 94.62 233 GLU A O 1
ATOM 1809 N N . MET A 1 234 ? 4.352 15.334 -20.931 1.00 95.88 234 MET A N 1
ATOM 1810 C CA . MET A 1 234 ? 4.208 13.914 -20.666 1.00 95.88 234 MET A CA 1
ATOM 1811 C C . MET A 1 234 ? 2.744 13.586 -20.395 1.00 95.88 234 MET A C 1
ATOM 1813 O O . MET A 1 234 ? 2.120 14.151 -19.501 1.00 95.88 234 MET A O 1
ATOM 1817 N N . ALA A 1 235 ? 2.211 12.624 -21.139 1.00 96.25 235 ALA A N 1
ATOM 1818 C CA . ALA A 1 235 ? 0.834 12.185 -21.005 1.00 96.25 235 ALA A CA 1
ATOM 1819 C C . ALA A 1 235 ? 0.769 10.889 -20.187 1.00 96.25 235 ALA A C 1
ATOM 1821 O O . ALA A 1 235 ? 1.405 9.886 -20.530 1.00 96.25 235 ALA A O 1
ATOM 1822 N N . VAL A 1 236 ? -0.014 10.895 -19.110 1.00 97.50 236 VAL A N 1
ATOM 1823 C CA . VAL A 1 236 ? -0.201 9.757 -18.203 1.00 97.50 236 VAL A CA 1
ATOM 1824 C C . VAL A 1 236 ? -1.653 9.303 -18.258 1.00 97.50 236 VAL A C 1
ATOM 1826 O O . VAL A 1 236 ? -2.574 10.066 -17.975 1.00 97.50 236 VAL A O 1
ATOM 1829 N N . LEU A 1 237 ? -1.868 8.037 -18.609 1.00 97.06 237 LEU A N 1
ATOM 1830 C CA . LEU A 1 237 ? -3.176 7.402 -18.551 1.00 97.06 237 LEU A CA 1
ATOM 1831 C C . LEU A 1 237 ? -3.504 7.057 -17.095 1.00 97.06 237 LEU A C 1
ATOM 1833 O O . LEU A 1 237 ? -2.889 6.165 -16.504 1.00 97.06 237 LEU A O 1
ATOM 1837 N N . MET A 1 238 ? -4.494 7.749 -16.541 1.00 94.50 238 MET A N 1
ATOM 1838 C CA . MET A 1 238 ? -5.016 7.534 -15.197 1.00 94.50 238 MET A CA 1
ATOM 1839 C C . MET A 1 238 ? -6.335 6.744 -15.277 1.00 94.50 238 MET A C 1
ATOM 1841 O O . MET A 1 238 ? -7.305 7.222 -15.882 1.00 94.50 238 MET A O 1
ATOM 1845 N N . PRO A 1 239 ? -6.425 5.547 -14.667 1.00 89.25 239 PRO A N 1
ATOM 1846 C CA . PRO A 1 239 ? -7.658 4.765 -14.642 1.00 89.25 239 PRO A CA 1
ATOM 1847 C C . PRO A 1 239 ? -8.846 5.584 -14.115 1.00 89.25 239 PRO A C 1
ATOM 1849 O O . PRO A 1 239 ? -8.757 6.251 -13.084 1.00 89.25 239 PRO A O 1
ATOM 1852 N N . GLY A 1 240 ? -9.959 5.564 -14.852 1.00 87.00 240 GLY A N 1
ATOM 1853 C CA . GLY A 1 240 ? -11.183 6.299 -14.504 1.00 87.00 240 GLY A CA 1
ATOM 1854 C C . GLY A 1 240 ? -11.142 7.817 -14.731 1.00 87.00 240 GLY A C 1
ATOM 1855 O O . GLY A 1 240 ? -12.164 8.468 -14.541 1.00 87.00 240 GLY A O 1
ATOM 1856 N N . ARG A 1 241 ? -10.002 8.385 -15.150 1.00 88.88 241 ARG A N 1
ATOM 1857 C CA . ARG A 1 241 ? -9.847 9.825 -15.445 1.00 88.88 241 ARG A CA 1
ATOM 1858 C C . ARG A 1 241 ? -9.420 10.110 -16.884 1.00 88.88 241 ARG A C 1
ATOM 1860 O O . ARG A 1 241 ? -9.656 11.205 -17.374 1.00 88.88 241 ARG A O 1
ATOM 1867 N N . GLY A 1 242 ? -8.845 9.121 -17.565 1.00 92.94 242 GLY A N 1
ATOM 1868 C CA . GLY A 1 242 ? -8.368 9.267 -18.936 1.00 92.94 242 GLY A CA 1
ATOM 1869 C C . GLY A 1 242 ? -6.932 9.773 -18.987 1.00 92.94 242 GLY A C 1
ATOM 1870 O O . GLY A 1 242 ? -6.129 9.483 -18.099 1.00 92.94 242 GLY A O 1
ATOM 1871 N N . LEU A 1 243 ? -6.594 10.470 -20.068 1.00 96.12 243 LEU A N 1
ATOM 1872 C CA . LEU A 1 243 ? -5.247 10.964 -20.315 1.00 96.12 243 LEU A CA 1
ATOM 1873 C C . LEU A 1 243 ? -5.048 12.320 -19.625 1.00 96.12 243 LEU A C 1
ATOM 1875 O O . LEU A 1 243 ? -5.782 13.263 -19.904 1.00 96.12 243 LEU A O 1
ATOM 1879 N N . ILE A 1 244 ? -4.063 12.405 -18.731 1.00 96.31 244 ILE A N 1
ATOM 1880 C CA . ILE A 1 244 ? -3.684 13.635 -18.029 1.00 96.31 244 ILE A CA 1
ATOM 1881 C C . ILE A 1 244 ? -2.328 14.098 -18.551 1.00 96.31 244 ILE A C 1
ATOM 1883 O O . ILE A 1 244 ? -1.379 13.313 -18.596 1.00 96.31 244 ILE A O 1
ATOM 1887 N N . HIS A 1 245 ? -2.247 15.367 -18.934 1.00 95.38 245 HIS A N 1
ATOM 1888 C CA . HIS A 1 245 ? -1.030 15.994 -19.435 1.00 95.38 245 HIS A CA 1
ATOM 1889 C C . HIS A 1 245 ? -0.278 16.677 -18.290 1.00 95.38 245 HIS A C 1
ATOM 1891 O O . HIS A 1 245 ? -0.880 17.325 -17.429 1.00 95.38 245 HIS A O 1
ATOM 1897 N N . TYR A 1 246 ? 1.035 16.480 -18.274 1.00 95.00 246 TYR A N 1
ATOM 1898 C CA . TYR A 1 246 ? 1.965 17.097 -17.340 1.00 95.00 246 TYR A CA 1
ATOM 1899 C C . TYR A 1 246 ? 3.044 17.819 -18.129 1.00 95.00 246 TYR A C 1
ATOM 1901 O O . TYR A 1 246 ? 3.746 17.190 -18.927 1.00 95.00 246 TYR A O 1
ATOM 1909 N N . ASP A 1 247 ? 3.229 19.099 -17.844 1.00 94.62 247 ASP A N 1
ATOM 1910 C CA . ASP A 1 247 ? 4.391 19.831 -18.320 1.00 94.62 247 ASP A CA 1
ATOM 1911 C C . ASP A 1 247 ? 5.651 19.267 -17.662 1.00 94.62 247 ASP A C 1
ATOM 1913 O O . ASP A 1 247 ? 5.627 18.736 -16.545 1.00 94.62 247 ASP A O 1
ATOM 1917 N N . PHE A 1 248 ? 6.795 19.390 -18.334 1.00 93.19 248 PHE A N 1
ATOM 1918 C CA . PHE A 1 248 ? 8.061 18.867 -17.812 1.00 93.19 248 PHE A CA 1
ATOM 1919 C C . PHE A 1 248 ? 8.447 19.417 -16.432 1.00 93.19 248 PHE A C 1
ATOM 1921 O O . PHE A 1 248 ? 9.115 18.707 -15.673 1.00 93.19 248 PHE A O 1
ATOM 1928 N N . ASP A 1 249 ? 7.999 20.622 -16.091 1.00 91.56 249 ASP A N 1
ATOM 1929 C CA . ASP A 1 249 ? 8.242 21.248 -14.789 1.00 91.56 249 ASP A CA 1
ATOM 1930 C C . ASP A 1 249 ? 7.373 20.639 -13.671 1.00 91.56 249 ASP A C 1
ATOM 1932 O O . ASP A 1 249 ? 7.729 20.677 -12.492 1.00 91.56 249 ASP A O 1
ATOM 1936 N N . GLU A 1 250 ? 6.272 19.980 -14.030 1.00 92.00 250 GLU A N 1
ATOM 1937 C CA . GLU A 1 250 ? 5.326 19.362 -13.099 1.00 92.00 250 GLU A CA 1
ATOM 1938 C C . GLU A 1 250 ? 5.638 17.883 -12.831 1.00 92.00 250 GLU A C 1
ATOM 1940 O O . GLU A 1 250 ? 5.137 17.304 -11.865 1.00 92.00 250 GLU A O 1
ATOM 1945 N N . ILE A 1 251 ? 6.510 17.261 -13.637 1.00 90.56 251 ILE A N 1
ATOM 1946 C CA . ILE A 1 251 ? 6.888 15.839 -13.515 1.00 90.56 251 ILE A CA 1
ATOM 1947 C C . ILE A 1 251 ? 7.470 15.517 -12.131 1.00 90.56 251 ILE A C 1
ATOM 1949 O O . ILE A 1 251 ? 7.361 14.384 -11.664 1.00 90.56 251 ILE A O 1
ATOM 1953 N N . GLY A 1 252 ? 8.015 16.505 -11.413 1.00 90.25 252 GLY A N 1
ATOM 1954 C CA . GLY A 1 252 ? 8.445 16.344 -10.018 1.00 90.25 252 GLY A CA 1
ATOM 1955 C C . GLY A 1 252 ? 7.326 15.933 -9.046 1.00 90.25 252 GLY A C 1
ATOM 1956 O O . GLY A 1 252 ? 7.608 15.525 -7.918 1.00 90.25 252 GLY A O 1
ATOM 1957 N N . ALA A 1 253 ? 6.057 16.018 -9.456 1.00 91.62 253 ALA A N 1
ATOM 1958 C CA . ALA A 1 253 ? 4.917 15.488 -8.717 1.00 91.62 253 ALA A CA 1
ATOM 1959 C C . ALA A 1 253 ? 4.706 13.971 -8.908 1.00 91.62 253 ALA A C 1
ATOM 1961 O O . ALA A 1 253 ? 3.930 13.376 -8.155 1.00 91.62 253 ALA A O 1
ATOM 1962 N N . LEU A 1 254 ? 5.407 13.333 -9.848 1.00 94.94 254 LEU A N 1
ATOM 1963 C CA . LEU A 1 254 ? 5.296 11.910 -10.166 1.00 94.94 254 LEU A CA 1
ATOM 1964 C C . LEU A 1 254 ? 6.508 11.111 -9.663 1.00 94.94 254 LEU A C 1
ATOM 1966 O O . LEU A 1 254 ? 7.639 11.590 -9.586 1.00 94.94 254 LEU A O 1
ATOM 1970 N N . THR A 1 255 ? 6.270 9.846 -9.332 1.00 95.31 255 THR A N 1
ATOM 1971 C CA . THR A 1 255 ? 7.312 8.867 -8.989 1.00 95.31 255 THR A CA 1
ATOM 1972 C C . THR A 1 255 ? 6.974 7.510 -9.593 1.00 95.31 255 THR A C 1
ATOM 1974 O O . THR A 1 255 ? 5.803 7.223 -9.819 1.00 95.31 255 THR A O 1
ATOM 1977 N N . HIS A 1 256 ? 7.962 6.647 -9.831 1.00 96.75 256 HIS A N 1
ATOM 1978 C CA . HIS A 1 256 ? 7.697 5.255 -10.214 1.00 96.75 256 HIS A CA 1
ATOM 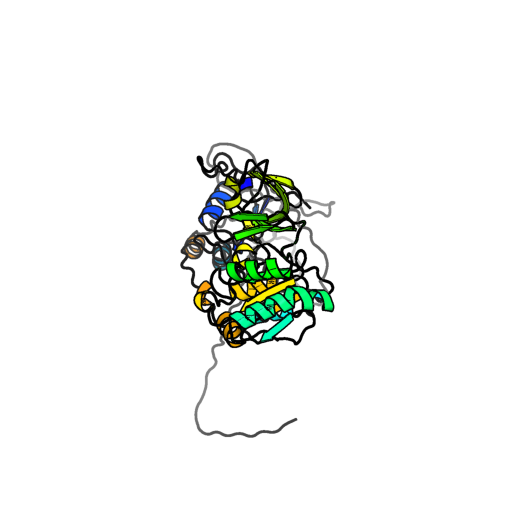1979 C C . HIS A 1 256 ? 6.921 4.509 -9.127 1.00 96.75 256 HIS A C 1
ATOM 1981 O O . HIS A 1 256 ? 7.078 4.782 -7.935 1.00 96.75 256 HIS A O 1
ATOM 1987 N N . ALA A 1 257 ? 6.083 3.568 -9.559 1.00 96.44 257 ALA A N 1
ATOM 1988 C CA . ALA A 1 257 ? 5.136 2.854 -8.708 1.00 96.44 257 ALA A CA 1
ATOM 1989 C C . ALA A 1 257 ? 5.182 1.324 -8.869 1.00 96.44 257 ALA A C 1
ATOM 1991 O O . ALA A 1 257 ? 4.278 0.627 -8.405 1.00 96.44 257 ALA A O 1
ATOM 1992 N N . PHE A 1 258 ? 6.233 0.777 -9.493 1.00 97.25 258 PHE A N 1
ATOM 1993 C CA . PHE A 1 258 ? 6.475 -0.673 -9.498 1.00 97.25 258 PHE A CA 1
ATOM 1994 C C . PHE A 1 258 ? 6.680 -1.196 -8.068 1.00 97.25 258 PHE A C 1
ATOM 1996 O O . PHE A 1 258 ? 6.134 -2.231 -7.684 1.00 97.25 258 PHE A O 1
ATOM 2003 N N . ALA A 1 259 ? 7.409 -0.423 -7.262 1.00 97.50 259 ALA A N 1
ATOM 2004 C CA . ALA A 1 259 ? 7.507 -0.561 -5.822 1.00 97.50 259 ALA A CA 1
ATOM 2005 C C . ALA A 1 259 ? 6.958 0.691 -5.127 1.00 97.50 259 ALA A C 1
ATOM 2007 O O . ALA A 1 259 ? 7.169 1.818 -5.575 1.00 97.50 259 ALA A O 1
ATOM 2008 N N . THR A 1 260 ? 6.278 0.496 -4.001 1.00 96.62 260 THR A N 1
ATOM 2009 C CA . THR A 1 260 ? 5.844 1.572 -3.102 1.00 96.62 260 THR A CA 1
ATOM 2010 C C . THR A 1 260 ? 6.052 1.146 -1.654 1.00 96.62 260 THR A C 1
ATOM 2012 O O . THR A 1 260 ? 6.424 0.002 -1.377 1.00 96.62 260 THR A O 1
ATOM 2015 N N . THR A 1 261 ? 5.854 2.058 -0.708 1.00 95.25 261 THR A N 1
ATOM 2016 C CA . THR A 1 261 ? 5.926 1.702 0.709 1.00 95.25 261 THR A CA 1
ATOM 2017 C C . THR A 1 261 ? 4.637 1.046 1.181 1.00 95.25 261 THR A C 1
ATOM 2019 O O . THR A 1 261 ? 3.552 1.345 0.686 1.00 95.25 261 THR A O 1
ATOM 2022 N N . ILE A 1 262 ? 4.740 0.193 2.201 1.00 94.44 262 ILE A N 1
ATOM 2023 C CA . ILE A 1 262 ? 3.567 -0.443 2.829 1.00 94.44 262 ILE A CA 1
ATOM 2024 C C . ILE A 1 262 ? 2.578 0.617 3.357 1.00 94.44 262 ILE A C 1
ATOM 2026 O O . ILE A 1 262 ? 1.372 0.447 3.225 1.00 94.44 262 ILE A O 1
ATOM 2030 N N . HIS A 1 263 ? 3.083 1.746 3.869 1.00 89.25 263 HIS A N 1
ATOM 2031 C CA . HIS A 1 263 ? 2.267 2.883 4.310 1.00 89.25 263 HIS A CA 1
ATOM 2032 C C . HIS A 1 263 ? 1.466 3.513 3.161 1.00 89.25 263 HIS A C 1
ATOM 2034 O O . HIS A 1 263 ? 0.276 3.763 3.299 1.00 89.25 263 HIS A O 1
ATOM 2040 N N . LYS A 1 264 ? 2.090 3.738 1.997 1.00 89.69 264 LYS A N 1
ATOM 2041 C CA . LYS A 1 264 ? 1.383 4.298 0.832 1.00 89.69 264 LYS A CA 1
ATOM 2042 C C . LYS A 1 264 ? 0.368 3.332 0.217 1.00 89.69 264 LYS A C 1
ATOM 2044 O O . LYS A 1 264 ? -0.500 3.771 -0.523 1.00 89.69 264 LYS A O 1
ATOM 2049 N N . ALA A 1 265 ? 0.483 2.038 0.502 1.00 89.69 265 ALA A N 1
ATOM 2050 C CA . ALA A 1 265 ? -0.434 1.014 0.017 1.00 89.69 265 ALA A CA 1
ATOM 2051 C C . ALA A 1 265 ? -1.637 0.762 0.944 1.00 89.69 265 ALA A C 1
ATOM 2053 O O . ALA A 1 265 ? -2.420 -0.148 0.672 1.00 89.69 265 ALA A O 1
ATOM 2054 N N . GLN A 1 266 ? -1.797 1.523 2.033 1.00 85.81 266 GLN A N 1
ATOM 2055 C CA . GLN A 1 266 ? -2.972 1.415 2.902 1.00 85.81 266 GLN A CA 1
ATOM 2056 C C . GLN A 1 266 ? -4.261 1.725 2.126 1.00 85.81 266 GLN A C 1
ATOM 2058 O O . GLN A 1 266 ? -4.283 2.614 1.277 1.00 85.81 266 GLN A O 1
ATOM 2063 N N . GLY A 1 267 ? -5.320 0.954 2.382 1.00 82.88 267 GLY A N 1
ATOM 2064 C CA . GLY A 1 267 ? -6.596 1.050 1.660 1.00 82.88 267 GLY A CA 1
ATOM 2065 C C . GLY A 1 267 ? -6.578 0.500 0.224 1.00 82.88 267 GLY A C 1
ATOM 2066 O O . GLY A 1 267 ? -7.637 0.313 -0.366 1.00 82.88 267 GLY A O 1
ATOM 2067 N N . ALA A 1 268 ? -5.407 0.184 -0.342 1.00 88.69 268 ALA A N 1
ATOM 2068 C CA . ALA A 1 268 ? -5.295 -0.471 -1.644 1.00 88.69 268 ALA A CA 1
ATOM 2069 C C . ALA A 1 268 ? -5.214 -1.995 -1.494 1.00 88.69 268 ALA A C 1
ATOM 2071 O O . ALA A 1 268 ? -4.681 -2.506 -0.511 1.00 88.69 268 ALA A O 1
ATOM 2072 N N . GLU A 1 269 ? -5.700 -2.735 -2.483 1.00 92.38 269 GLU A N 1
ATOM 2073 C CA . GLU A 1 269 ? -5.573 -4.190 -2.537 1.00 92.38 269 GLU A CA 1
ATOM 2074 C C . GLU A 1 269 ? -5.077 -4.616 -3.915 1.00 92.38 269 GLU A C 1
ATOM 2076 O O . GLU A 1 269 ? -5.476 -4.051 -4.934 1.00 92.38 269 GLU A O 1
ATOM 2081 N N . TYR A 1 270 ? -4.224 -5.636 -3.943 1.00 95.12 270 TYR A N 1
ATOM 2082 C CA . TYR A 1 270 ? -3.555 -6.106 -5.150 1.00 95.12 270 TYR A CA 1
ATOM 2083 C C . TYR A 1 270 ? -3.761 -7.611 -5.323 1.00 95.12 270 TYR A C 1
ATOM 2085 O O . TYR A 1 270 ? -3.789 -8.346 -4.329 1.00 95.12 270 TYR A O 1
ATOM 2093 N N . PRO A 1 271 ? -3.872 -8.119 -6.563 1.00 96.62 271 PRO A N 1
ATOM 2094 C CA . PRO A 1 271 ? -3.897 -9.558 -6.810 1.00 96.62 271 PRO A CA 1
ATOM 2095 C C . PRO A 1 271 ? -2.689 -10.266 -6.183 1.00 96.62 271 PRO A C 1
ATOM 2097 O O . PRO A 1 271 ? -2.865 -11.251 -5.465 1.00 96.62 271 PRO A O 1
ATOM 2100 N N . CYS A 1 272 ? -1.483 -9.729 -6.379 1.00 97.81 272 CYS A N 1
ATOM 2101 C CA . CYS A 1 272 ? -0.261 -10.239 -5.776 1.00 97.81 272 CYS A CA 1
ATOM 2102 C C . CYS A 1 272 ? 0.557 -9.141 -5.098 1.00 97.81 272 CYS A C 1
ATOM 2104 O O . CYS A 1 272 ? 0.760 -8.060 -5.650 1.00 97.81 272 CYS A O 1
ATOM 2106 N N . VAL A 1 273 ? 1.083 -9.460 -3.916 1.00 98.25 273 VAL A N 1
ATOM 2107 C CA . VAL A 1 273 ? 2.010 -8.605 -3.176 1.00 98.25 273 VAL A CA 1
ATOM 2108 C C . VAL A 1 273 ? 3.343 -9.315 -2.983 1.00 98.25 273 VAL A C 1
ATOM 2110 O O . VAL A 1 273 ? 3.391 -10.465 -2.539 1.00 98.25 273 VAL A O 1
ATOM 2113 N N . VAL A 1 274 ? 4.436 -8.602 -3.257 1.00 98.56 274 VAL A N 1
ATOM 2114 C CA . VAL A 1 274 ? 5.804 -9.062 -2.988 1.00 98.56 274 VAL A CA 1
ATOM 2115 C C . VAL A 1 274 ? 6.472 -8.129 -1.979 1.00 98.56 274 VAL A C 1
ATOM 2117 O O . VAL A 1 274 ? 6.530 -6.919 -2.191 1.00 98.56 274 VAL A O 1
ATOM 2120 N N . VAL A 1 275 ? 6.979 -8.676 -0.872 1.00 98.25 275 VAL A N 1
ATOM 2121 C CA . VAL A 1 275 ? 7.496 -7.891 0.263 1.00 98.25 275 VAL A CA 1
ATOM 2122 C C . VAL A 1 275 ? 8.945 -8.283 0.574 1.00 98.25 275 VAL A C 1
ATOM 2124 O O . VAL A 1 275 ? 9.192 -9.422 0.987 1.00 98.25 275 VAL A O 1
ATOM 2127 N N . PRO A 1 276 ? 9.921 -7.366 0.438 1.00 97.50 276 PRO A N 1
ATOM 2128 C CA . PRO A 1 276 ? 11.274 -7.600 0.914 1.00 97.50 276 PRO A CA 1
ATOM 2129 C C . PRO A 1 276 ? 11.388 -7.379 2.434 1.00 97.50 276 PRO A C 1
ATOM 2131 O O . PRO A 1 276 ? 11.127 -6.290 2.951 1.00 97.50 276 PRO A O 1
ATOM 2134 N N . LEU A 1 277 ? 11.850 -8.394 3.167 1.00 95.81 277 LEU A N 1
ATOM 2135 C CA . LEU A 1 277 ? 12.021 -8.374 4.624 1.00 95.81 277 LEU A CA 1
ATOM 2136 C C . LEU A 1 277 ? 13.431 -8.820 5.013 1.00 95.81 277 LEU A C 1
ATOM 2138 O O . LEU A 1 277 ? 13.737 -10.007 5.120 1.00 95.81 277 LEU A O 1
ATOM 2142 N N . L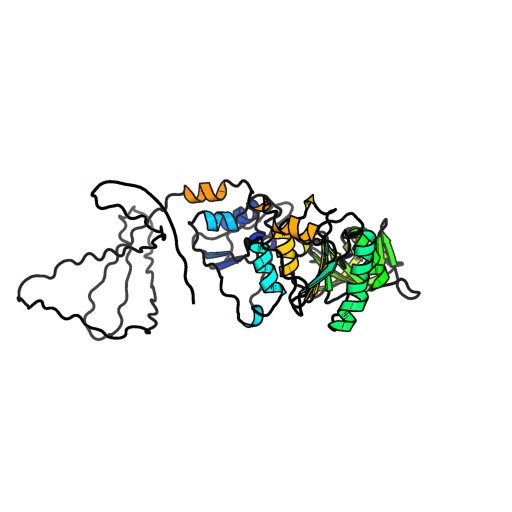EU A 1 278 ? 14.297 -7.843 5.256 1.00 94.81 278 LEU A N 1
ATOM 2143 C CA . LEU A 1 278 ? 15.688 -8.043 5.647 1.00 94.81 278 LEU A CA 1
ATOM 2144 C C . LEU A 1 278 ? 15.949 -7.401 7.007 1.00 94.81 278 LEU A C 1
ATOM 2146 O O . LEU A 1 278 ? 15.269 -6.459 7.406 1.00 94.81 278 LEU A O 1
ATOM 2150 N N . THR A 1 279 ? 16.981 -7.871 7.705 1.00 91.12 279 THR A N 1
ATOM 2151 C CA . THR A 1 279 ? 17.370 -7.326 9.015 1.00 91.12 279 THR A CA 1
ATOM 2152 C C . THR A 1 279 ? 17.848 -5.878 8.930 1.00 91.12 279 THR A C 1
ATOM 2154 O O . THR A 1 279 ? 17.713 -5.152 9.903 1.00 91.12 279 THR A O 1
ATOM 2157 N N . GLN A 1 280 ? 18.318 -5.411 7.767 1.00 89.94 280 GLN A N 1
ATOM 2158 C CA . GLN A 1 280 ? 18.642 -3.994 7.544 1.00 89.94 280 GLN A CA 1
ATOM 2159 C C . GLN A 1 280 ? 17.417 -3.068 7.692 1.00 89.94 280 GLN A C 1
ATOM 2161 O O . GLN A 1 280 ? 17.575 -1.878 7.935 1.00 89.94 280 GLN A O 1
ATOM 2166 N N . HIS A 1 281 ? 16.195 -3.603 7.565 1.00 88.69 281 HIS A N 1
ATOM 2167 C CA . HIS A 1 281 ? 14.953 -2.849 7.754 1.00 88.69 281 HIS A CA 1
ATOM 2168 C C . HIS A 1 281 ? 14.562 -2.731 9.236 1.00 88.69 281 HIS A C 1
ATOM 2170 O O . HIS A 1 281 ? 13.431 -2.352 9.516 1.00 88.69 281 HIS A O 1
ATOM 217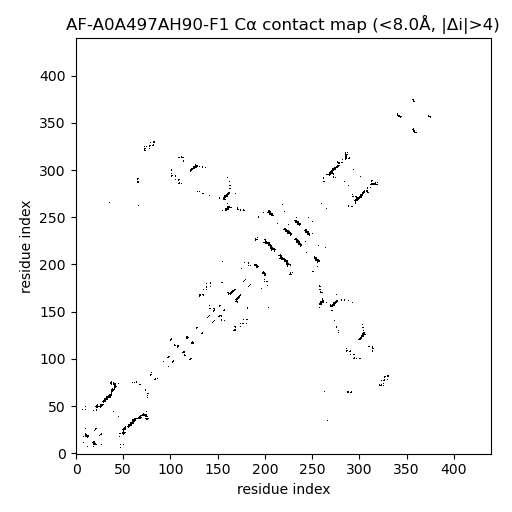6 N N . TYR A 1 282 ? 15.457 -3.076 10.175 1.00 87.88 282 TYR A N 1
ATOM 2177 C CA . TYR A 1 282 ? 15.188 -3.257 11.609 1.00 87.88 282 TYR A CA 1
ATOM 2178 C C . TYR A 1 282 ? 14.243 -2.215 12.220 1.00 87.88 282 TYR A C 1
ATOM 2180 O O . TYR A 1 282 ? 13.278 -2.585 12.877 1.00 87.88 282 TYR A O 1
ATOM 2188 N N . VAL A 1 283 ? 14.477 -0.930 11.936 1.00 87.38 283 VAL A N 1
ATOM 2189 C CA . VAL A 1 283 ? 13.688 0.204 12.458 1.00 87.38 283 VAL A CA 1
ATOM 2190 C C . VAL A 1 283 ? 12.201 0.105 12.086 1.00 87.38 283 VAL A C 1
ATOM 2192 O O . VAL A 1 283 ? 11.344 0.529 12.850 1.00 87.38 283 VAL A O 1
ATOM 2195 N N . MET A 1 284 ? 11.891 -0.476 10.925 1.00 88.50 284 MET A N 1
ATOM 2196 C CA . MET A 1 284 ? 10.531 -0.645 10.412 1.00 88.50 284 MET A CA 1
ATOM 2197 C C . MET A 1 284 ? 9.963 -2.047 10.666 1.00 88.50 284 MET A C 1
ATOM 2199 O O . MET A 1 284 ? 8.794 -2.283 10.382 1.00 88.50 284 MET A O 1
ATOM 2203 N N . LEU A 1 285 ? 10.745 -3.008 11.172 1.00 92.19 285 LEU A N 1
ATOM 2204 C CA . LEU A 1 285 ? 10.261 -4.374 11.399 1.00 92.19 285 LEU A CA 1
ATOM 2205 C C . LEU A 1 285 ? 9.297 -4.411 12.591 1.00 92.19 285 LEU A C 1
ATOM 2207 O O . LEU A 1 285 ? 9.700 -4.637 13.731 1.00 92.19 285 LEU A O 1
ATOM 2211 N N . GLN A 1 286 ? 8.015 -4.206 12.298 1.00 92.81 286 GLN A N 1
ATOM 2212 C CA . GLN A 1 286 ? 6.907 -4.171 13.249 1.00 92.81 286 GLN A CA 1
ATOM 2213 C C . GLN A 1 286 ? 5.784 -5.116 12.813 1.00 92.81 286 GLN A C 1
ATOM 2215 O O . GLN A 1 286 ? 5.585 -5.363 11.617 1.00 92.81 286 GLN A O 1
ATOM 2220 N N . ARG A 1 287 ? 5.020 -5.629 13.784 1.00 93.88 287 ARG A N 1
ATOM 2221 C CA . ARG A 1 287 ? 3.974 -6.631 13.540 1.00 93.88 287 ARG A CA 1
ATOM 2222 C C . ARG A 1 287 ? 2.869 -6.098 12.642 1.00 93.88 287 ARG A C 1
ATOM 2224 O O . ARG A 1 287 ? 2.483 -6.762 11.687 1.00 93.88 287 ARG A O 1
ATOM 2231 N N . ASN A 1 288 ? 2.383 -4.897 12.936 1.00 91.62 288 ASN A N 1
ATOM 2232 C CA . ASN A 1 288 ? 1.330 -4.235 12.169 1.00 91.62 288 ASN A CA 1
ATOM 2233 C C . ASN A 1 288 ? 1.781 -3.886 10.743 1.00 91.62 288 ASN A C 1
ATOM 2235 O O . ASN A 1 288 ? 0.979 -4.001 9.821 1.00 91.62 288 ASN A O 1
ATOM 2239 N N . LEU A 1 289 ? 3.052 -3.522 10.531 1.00 94.06 289 LEU A N 1
ATOM 2240 C CA . LEU A 1 289 ? 3.602 -3.292 9.194 1.00 94.06 289 LEU A CA 1
ATOM 2241 C C . LEU A 1 289 ? 3.545 -4.579 8.361 1.00 94.06 289 LEU A C 1
ATOM 2243 O O . LEU A 1 289 ? 3.032 -4.571 7.243 1.00 94.06 289 LEU A O 1
ATOM 2247 N N . LEU A 1 290 ? 4.028 -5.693 8.923 1.00 96.00 290 LEU A N 1
ATOM 2248 C CA . LEU A 1 290 ? 3.998 -6.991 8.252 1.00 96.00 290 LEU A CA 1
ATOM 2249 C C . LEU A 1 290 ? 2.560 -7.465 7.998 1.00 96.00 290 LEU A C 1
ATOM 2251 O O . LEU A 1 290 ? 2.238 -7.887 6.891 1.00 96.00 290 LEU A O 1
ATOM 2255 N N . TYR A 1 291 ? 1.693 -7.356 9.004 1.00 95.31 291 TYR A N 1
ATOM 2256 C CA . TYR A 1 291 ? 0.275 -7.691 8.896 1.00 95.31 291 TYR A CA 1
ATOM 2257 C C . TYR A 1 291 ? -0.420 -6.876 7.797 1.00 95.31 291 TYR A C 1
ATOM 2259 O O . TYR A 1 291 ? -1.115 -7.434 6.948 1.00 95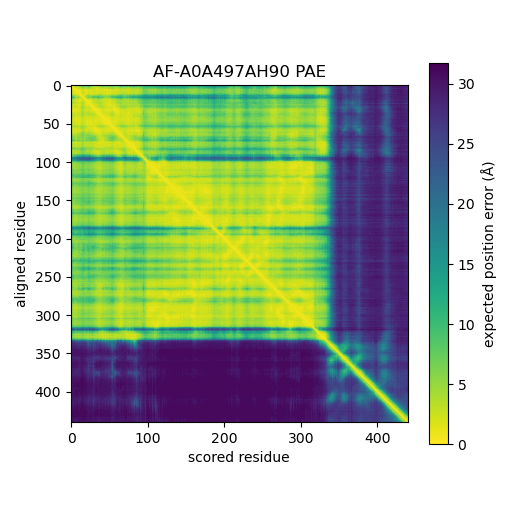.31 291 TYR A O 1
ATOM 2267 N N . THR A 1 292 ? -0.179 -5.563 7.761 1.00 94.88 292 THR A N 1
ATOM 2268 C CA . THR A 1 292 ? -0.742 -4.679 6.736 1.00 94.88 292 THR A CA 1
ATOM 2269 C C . THR A 1 292 ? -0.266 -5.109 5.356 1.00 94.88 292 THR A C 1
ATOM 2271 O O . THR A 1 292 ? -1.093 -5.296 4.476 1.00 94.88 292 THR A O 1
ATOM 2274 N N . ALA A 1 293 ? 1.036 -5.360 5.171 1.00 96.25 293 ALA A N 1
ATOM 2275 C CA . ALA A 1 293 ? 1.581 -5.795 3.885 1.00 96.25 293 ALA A CA 1
ATOM 2276 C C . ALA A 1 293 ? 0.955 -7.106 3.381 1.00 96.25 293 ALA A C 1
ATOM 2278 O O . ALA A 1 293 ? 0.595 -7.199 2.210 1.00 96.25 293 ALA A O 1
ATOM 2279 N N . VAL A 1 294 ? 0.789 -8.098 4.264 1.00 96.50 294 VAL A N 1
ATOM 2280 C CA . VAL A 1 294 ? 0.168 -9.392 3.929 1.00 96.50 294 VAL A CA 1
ATOM 2281 C C . VAL A 1 294 ? -1.301 -9.219 3.545 1.00 96.50 294 VAL A C 1
ATOM 2283 O O . VAL A 1 294 ? -1.741 -9.780 2.546 1.00 96.50 294 VAL A O 1
ATOM 2286 N N . THR A 1 295 ? -2.049 -8.403 4.288 1.00 94.19 295 THR A N 1
ATOM 2287 C CA . THR A 1 295 ? -3.486 -8.177 4.046 1.00 94.19 295 THR A CA 1
ATOM 2288 C C . THR A 1 295 ? -3.784 -7.301 2.830 1.00 94.19 295 THR A C 1
ATOM 2290 O O . THR A 1 295 ? -4.940 -7.206 2.437 1.00 94.19 295 THR A O 1
ATOM 2293 N N . ARG A 1 296 ? -2.779 -6.686 2.186 1.00 95.12 296 ARG A N 1
ATOM 2294 C CA . ARG A 1 296 ? -2.989 -6.013 0.889 1.00 95.12 296 ARG A CA 1
ATOM 2295 C C . ARG A 1 296 ? -3.134 -7.000 -0.276 1.00 95.12 296 ARG A C 1
ATOM 2297 O O . ARG A 1 296 ? -3.507 -6.582 -1.369 1.00 95.12 296 ARG A O 1
ATOM 2304 N N . ALA A 1 297 ? -2.806 -8.280 -0.090 1.00 95.75 297 ALA A N 1
ATOM 2305 C CA . ALA A 1 297 ? -2.881 -9.284 -1.146 1.00 95.75 297 ALA A CA 1
ATOM 2306 C C . ALA A 1 297 ? -4.235 -9.995 -1.180 1.00 95.75 297 ALA A C 1
ATOM 2308 O O . ALA A 1 297 ? -4.719 -10.473 -0.157 1.00 95.75 297 ALA A O 1
ATOM 2309 N N . ARG A 1 298 ? -4.795 -10.153 -2.383 1.00 94.06 298 ARG A N 1
ATOM 2310 C CA . ARG A 1 298 ? -6.036 -10.910 -2.611 1.00 94.06 298 ARG A CA 1
ATOM 2311 C C . ARG A 1 298 ? -5.810 -12.369 -2.996 1.00 94.06 298 ARG A C 1
ATOM 2313 O O . ARG A 1 298 ? -6.639 -13.208 -2.671 1.00 94.06 298 ARG A O 1
ATOM 2320 N N . ARG A 1 299 ? -4.747 -12.669 -3.755 1.00 94.69 299 ARG A N 1
ATOM 2321 C CA . ARG A 1 299 ? -4.519 -14.006 -4.344 1.00 94.69 299 ARG A CA 1
ATOM 2322 C C . ARG A 1 299 ? -3.157 -14.605 -4.022 1.00 94.69 299 ARG A C 1
ATOM 2324 O O . ARG A 1 299 ? -3.044 -15.823 -4.017 1.00 94.69 299 ARG A O 1
ATOM 2331 N N . LEU A 1 300 ? -2.120 -13.785 -3.839 1.00 97.06 300 LEU A N 1
ATOM 2332 C CA . LEU A 1 300 ? -0.756 -14.284 -3.657 1.00 97.06 300 LEU A CA 1
ATOM 2333 C C . LEU A 1 300 ? 0.109 -13.329 -2.830 1.00 97.06 300 LEU A C 1
ATOM 2335 O O . LEU A 1 300 ? 0.249 -12.156 -3.177 1.00 97.06 300 LEU A O 1
ATOM 2339 N N . VAL A 1 301 ? 0.772 -13.855 -1.803 1.00 98.12 301 VAL A N 1
ATOM 2340 C CA . VAL A 1 301 ? 1.839 -13.165 -1.067 1.00 98.12 301 VAL A CA 1
ATOM 2341 C C . VAL A 1 301 ? 3.168 -13.859 -1.316 1.00 98.12 301 VAL A C 1
ATOM 2343 O O . VAL A 1 301 ? 3.280 -15.080 -1.192 1.00 98.12 301 VAL A O 1
ATOM 2346 N N . VAL A 1 302 ? 4.202 -13.073 -1.609 1.00 98.44 302 VAL A N 1
ATOM 2347 C CA . VAL A 1 302 ? 5.582 -13.555 -1.664 1.00 98.44 302 VAL A CA 1
ATOM 2348 C C . VAL A 1 302 ? 6.476 -12.709 -0.768 1.00 98.44 302 VAL A C 1
ATOM 2350 O O . VAL A 1 302 ? 6.656 -11.514 -0.984 1.00 98.44 302 VAL A O 1
ATOM 2353 N N . LEU A 1 303 ? 7.083 -13.337 0.231 1.00 98.38 303 LEU A N 1
ATOM 2354 C CA . LEU A 1 303 ? 8.082 -12.720 1.094 1.00 98.38 303 LEU A CA 1
ATOM 2355 C C . LEU A 1 303 ? 9.488 -13.055 0.585 1.00 98.38 303 LEU A C 1
ATOM 2357 O O . LEU A 1 303 ? 9.794 -14.218 0.322 1.00 98.38 303 LEU A O 1
ATOM 2361 N N . VAL A 1 304 ? 10.364 -12.058 0.488 1.00 98.19 304 VAL A N 1
ATOM 2362 C CA . VAL A 1 304 ? 11.766 -12.245 0.078 1.00 98.19 304 VAL A CA 1
ATOM 2363 C C . VAL A 1 304 ? 12.684 -11.701 1.161 1.00 98.19 304 VAL A C 1
ATOM 2365 O O . VAL A 1 304 ? 12.599 -10.529 1.513 1.00 98.19 304 VAL A O 1
ATOM 2368 N N . GLY A 1 305 ? 13.574 -12.526 1.708 1.00 96.75 305 GLY A N 1
ATOM 2369 C CA . GLY A 1 305 ? 14.563 -12.061 2.681 1.00 96.75 305 GLY A CA 1
ATOM 2370 C C . GLY A 1 305 ? 14.877 -13.086 3.761 1.00 96.75 305 GLY A C 1
ATOM 2371 O O . GLY A 1 305 ? 15.142 -14.245 3.455 1.00 96.75 305 GLY A O 1
ATOM 2372 N N . THR A 1 306 ? 14.887 -12.694 5.038 1.00 97.12 306 THR A N 1
ATOM 2373 C CA . THR A 1 306 ? 15.328 -13.585 6.125 1.00 97.12 306 THR A CA 1
ATOM 2374 C C . THR A 1 306 ? 14.213 -13.949 7.096 1.00 97.12 306 THR A C 1
ATOM 2376 O O . THR A 1 306 ? 13.406 -13.118 7.507 1.00 97.12 306 THR A O 1
ATOM 2379 N N . ARG A 1 307 ? 14.229 -15.206 7.560 1.00 97.12 307 ARG A N 1
ATOM 2380 C CA . ARG A 1 307 ? 13.360 -15.663 8.658 1.00 97.12 307 ARG A CA 1
ATOM 2381 C C . ARG A 1 307 ? 13.552 -14.833 9.929 1.00 97.12 307 ARG A C 1
ATOM 2383 O O . ARG A 1 307 ? 12.589 -14.569 10.636 1.00 97.12 307 ARG A O 1
ATOM 2390 N N . GLN A 1 308 ? 14.782 -14.388 10.190 1.00 96.81 308 GLN A N 1
ATOM 2391 C CA . GLN A 1 308 ? 15.096 -13.527 11.328 1.00 96.81 308 GLN A CA 1
ATOM 2392 C C . GLN A 1 308 ? 14.350 -12.189 11.253 1.00 96.81 308 GLN A C 1
ATOM 2394 O O . GLN A 1 308 ? 13.786 -11.766 12.255 1.00 96.81 308 GLN A O 1
ATOM 2399 N N . ALA A 1 309 ? 14.296 -11.547 10.081 1.00 96.44 309 ALA A N 1
ATOM 2400 C CA . ALA A 1 309 ? 13.562 -10.295 9.913 1.00 96.44 309 ALA A CA 1
ATOM 2401 C C . ALA A 1 309 ? 12.055 -10.477 10.158 1.00 96.44 309 ALA A C 1
ATOM 2403 O O . ALA A 1 309 ? 11.440 -9.657 10.836 1.00 96.44 309 ALA A O 1
ATOM 2404 N N . ILE A 1 310 ? 11.481 -11.586 9.678 1.00 97.12 310 ILE A N 1
ATOM 2405 C CA . ILE A 1 310 ? 10.080 -11.944 9.948 1.00 97.12 310 ILE A CA 1
ATOM 2406 C C . ILE A 1 310 ? 9.859 -12.125 11.453 1.00 97.12 310 ILE A C 1
ATOM 2408 O O . ILE A 1 310 ? 8.926 -11.551 12.003 1.00 97.12 310 ILE A O 1
ATOM 2412 N N . GLN A 1 311 ? 10.733 -12.869 12.137 1.00 96.75 311 GLN A N 1
ATOM 2413 C CA . GLN A 1 311 ? 10.613 -13.101 13.577 1.00 96.75 311 GLN A CA 1
ATOM 2414 C C . GLN A 1 311 ? 10.696 -11.798 14.385 1.00 96.75 311 GLN A C 1
ATOM 2416 O O . GLN A 1 311 ? 9.911 -11.610 15.312 1.00 96.75 311 GLN A O 1
ATOM 2421 N N . ILE A 1 312 ? 11.619 -10.896 14.027 1.00 95.62 312 ILE A N 1
ATOM 2422 C CA . ILE A 1 312 ? 11.736 -9.570 14.652 1.00 95.62 312 ILE A CA 1
ATOM 2423 C C . ILE A 1 312 ? 10.429 -8.794 14.467 1.00 95.62 312 ILE A C 1
ATOM 2425 O O . ILE A 1 312 ? 9.873 -8.315 15.451 1.00 95.62 312 ILE A O 1
ATOM 2429 N N . ALA A 1 313 ? 9.904 -8.731 13.237 1.00 95.19 313 ALA A N 1
ATOM 2430 C CA . ALA A 1 313 ? 8.658 -8.025 12.951 1.00 95.19 313 ALA A CA 1
ATOM 2431 C C . ALA A 1 313 ? 7.475 -8.601 13.742 1.00 95.19 313 ALA A C 1
ATOM 2433 O O . ALA A 1 313 ? 6.751 -7.857 14.389 1.00 95.19 313 ALA A O 1
ATOM 2434 N N . VAL A 1 314 ? 7.305 -9.925 13.754 1.00 95.25 314 VAL A N 1
ATOM 2435 C CA . VAL A 1 314 ? 6.217 -10.605 14.479 1.00 95.25 314 VAL A CA 1
ATOM 2436 C C . VAL A 1 314 ? 6.286 -10.346 15.989 1.00 95.25 314 VAL A C 1
ATOM 2438 O O . VAL A 1 314 ? 5.252 -10.153 16.634 1.00 95.25 314 VAL A O 1
ATOM 2441 N N . ASN A 1 315 ? 7.486 -10.300 16.567 1.00 93.50 315 ASN A N 1
ATOM 2442 C CA . ASN A 1 315 ? 7.665 -10.071 18.002 1.00 93.50 315 ASN A CA 1
ATOM 2443 C C . ASN A 1 315 ? 7.532 -8.591 18.396 1.00 93.50 315 ASN A C 1
ATOM 2445 O O . ASN A 1 315 ? 7.223 -8.301 19.552 1.00 93.50 315 ASN A O 1
ATOM 2449 N N . ASN A 1 316 ? 7.733 -7.663 17.459 1.00 90.19 316 ASN A N 1
ATOM 2450 C CA . ASN A 1 316 ? 7.703 -6.230 17.722 1.00 90.19 316 ASN A CA 1
ATOM 2451 C C . ASN A 1 316 ? 6.275 -5.654 17.671 1.00 90.19 316 ASN A C 1
ATOM 2453 O O . ASN A 1 316 ? 5.713 -5.409 16.603 1.00 90.19 316 ASN A O 1
ATOM 2457 N N . ASP A 1 317 ? 5.712 -5.398 18.853 1.00 82.12 317 ASP A N 1
ATOM 2458 C CA . ASP A 1 317 ? 4.371 -4.835 19.063 1.00 82.12 317 ASP A CA 1
ATOM 2459 C C . ASP A 1 317 ? 4.396 -3.372 19.551 1.00 82.12 317 ASP A C 1
ATOM 2461 O O . ASP A 1 317 ? 3.434 -2.893 20.154 1.00 82.12 317 ASP A O 1
ATOM 2465 N N . GLU A 1 318 ? 5.510 -2.653 19.363 1.00 67.19 318 GLU A N 1
ATOM 2466 C CA . GLU A 1 318 ? 5.722 -1.326 19.963 1.00 67.19 318 GLU A CA 1
ATOM 2467 C C . GLU A 1 318 ? 4.672 -0.283 19.562 1.00 67.19 318 GLU A C 1
ATOM 2469 O O . GLU A 1 318 ? 4.334 0.580 20.373 1.00 67.19 318 GLU A O 1
ATOM 2474 N N . VAL A 1 319 ? 4.071 -0.397 18.372 1.00 60.00 319 VAL A N 1
ATOM 2475 C CA . VAL A 1 319 ? 3.011 0.522 17.917 1.00 60.00 319 VAL A CA 1
ATOM 2476 C C . VAL A 1 319 ? 1.777 0.500 18.830 1.00 60.00 319 VAL A C 1
ATOM 2478 O O . VAL A 1 319 ? 1.058 1.496 18.905 1.00 60.00 319 VAL A O 1
ATOM 2481 N N . LYS A 1 320 ? 1.564 -0.552 19.636 1.00 58.59 320 LYS A N 1
ATOM 2482 C CA . LYS A 1 320 ? 0.525 -0.529 20.682 1.00 58.59 320 LYS A CA 1
ATOM 2483 C C . LYS A 1 320 ? 0.745 0.543 21.759 1.00 58.59 320 LYS A C 1
ATOM 2485 O O . LYS A 1 320 ? -0.189 0.795 22.524 1.00 58.59 320 LYS A O 1
ATOM 2490 N N . ARG A 1 321 ? 1.922 1.178 21.841 1.00 63.78 321 ARG A N 1
ATOM 2491 C CA . ARG A 1 321 ? 2.271 2.210 22.834 1.00 63.78 321 ARG A CA 1
ATOM 2492 C C . ARG A 1 321 ? 2.169 3.640 22.283 1.00 63.78 321 ARG A C 1
ATOM 2494 O O . ARG A 1 321 ? 3.073 4.446 22.479 1.00 63.78 321 ARG A O 1
ATOM 2501 N N . ARG A 1 322 ? 1.065 3.991 21.614 1.00 75.62 322 ARG A N 1
ATOM 2502 C CA . ARG A 1 322 ? 0.726 5.407 21.388 1.00 75.62 322 ARG A CA 1
ATOM 2503 C C . ARG A 1 322 ? 0.175 6.021 22.672 1.00 75.62 322 ARG A C 1
ATOM 2505 O O . ARG A 1 322 ? -0.788 5.512 23.241 1.00 75.62 322 ARG A O 1
ATOM 2512 N N . TYR A 1 323 ? 0.784 7.115 23.121 1.00 81.94 323 TYR A N 1
ATOM 2513 C CA . TYR A 1 323 ? 0.292 7.875 24.267 1.00 81.94 323 TYR A CA 1
ATOM 2514 C C . TYR A 1 323 ? -0.847 8.787 23.813 1.00 81.94 323 TYR A C 1
ATOM 2516 O O . TYR A 1 323 ? -0.629 9.751 23.085 1.00 81.94 323 TYR A O 1
ATOM 2524 N N . SER A 1 324 ? -2.066 8.465 24.237 1.00 83.56 324 SER A N 1
ATOM 2525 C CA . SER A 1 324 ? -3.267 9.247 23.953 1.00 83.56 324 SER A CA 1
ATOM 2526 C C . SER A 1 324 ? -4.103 9.399 25.218 1.00 83.56 324 SER A C 1
ATOM 2528 O O . SER A 1 324 ? -4.328 8.438 25.954 1.00 83.56 324 SER A O 1
ATOM 2530 N N . GLY A 1 325 ? -4.575 10.621 25.469 1.00 87.50 325 GLY A N 1
ATOM 2531 C CA . GLY A 1 325 ? -5.517 10.919 26.548 1.00 87.50 325 GLY A CA 1
ATOM 2532 C C . GLY A 1 325 ? -6.985 10.752 26.146 1.00 87.50 325 GLY A C 1
ATOM 2533 O O . GLY A 1 325 ? -7.855 10.892 27.005 1.00 87.50 325 GLY A O 1
ATOM 2534 N N . LEU A 1 326 ? -7.280 10.472 24.868 1.00 90.44 326 LEU A N 1
ATOM 2535 C CA . LEU A 1 326 ? -8.649 10.452 24.343 1.00 90.44 326 LEU A CA 1
ATOM 2536 C C . LEU A 1 326 ? -9.502 9.396 25.049 1.00 90.44 326 LEU A C 1
ATOM 2538 O O . LEU A 1 326 ? -10.551 9.722 25.600 1.00 90.44 326 LEU A O 1
ATOM 2542 N N . GLY A 1 327 ? -9.022 8.151 25.114 1.00 88.12 327 GLY A N 1
ATOM 2543 C CA . GLY A 1 327 ? -9.751 7.065 25.773 1.00 88.12 327 GLY A CA 1
ATOM 2544 C C . GLY A 1 327 ? -10.041 7.345 27.254 1.00 88.12 327 GLY A C 1
ATOM 2545 O O . GLY A 1 327 ? -11.114 7.001 27.746 1.00 88.12 327 GLY A O 1
ATOM 2546 N N . HIS A 1 328 ? -9.120 8.013 27.959 1.00 88.81 328 HIS A N 1
ATOM 2547 C CA . HIS A 1 328 ? -9.321 8.430 29.350 1.00 88.81 328 HIS A CA 1
ATOM 2548 C C . HIS A 1 328 ? -10.385 9.530 29.466 1.00 88.81 328 HIS A C 1
ATOM 2550 O O . HIS A 1 328 ? -11.290 9.427 30.290 1.00 88.81 328 HIS A O 1
ATOM 2556 N N . ARG A 1 329 ? -10.316 10.563 28.617 1.00 91.25 329 ARG A N 1
ATOM 2557 C CA . ARG A 1 329 ? -11.298 11.660 28.599 1.00 91.25 329 ARG A CA 1
ATOM 2558 C C . ARG A 1 329 ? -12.701 11.157 28.271 1.00 91.25 329 ARG A C 1
ATOM 2560 O O . ARG A 1 329 ? -13.638 11.504 28.975 1.00 91.25 329 ARG A O 1
ATOM 2567 N N . LEU A 1 330 ? -12.836 10.271 27.284 1.00 90.56 330 LEU A N 1
ATOM 2568 C CA . LEU A 1 330 ? -14.117 9.647 26.938 1.00 90.56 330 LEU A CA 1
ATOM 2569 C C . LEU A 1 330 ? -14.706 8.852 28.110 1.00 90.56 330 LEU A C 1
ATOM 2571 O O . LEU A 1 330 ? -15.910 8.902 28.348 1.00 90.56 330 LEU A O 1
ATOM 2575 N N . LYS A 1 331 ? -13.863 8.150 28.878 1.00 89.00 331 LYS A N 1
ATOM 2576 C CA . LYS A 1 331 ? -14.294 7.439 30.091 1.00 89.00 331 LYS A CA 1
ATOM 2577 C C . LYS A 1 331 ? -14.732 8.363 31.222 1.00 89.00 331 LYS A C 1
ATOM 2579 O O . LYS A 1 331 ? -15.531 7.919 32.041 1.00 89.00 331 LYS A O 1
ATOM 2584 N N . ALA A 1 332 ? -14.229 9.592 31.274 1.00 86.88 332 ALA A N 1
ATOM 2585 C CA . ALA A 1 332 ? -14.558 10.559 32.317 1.00 86.88 332 ALA A CA 1
ATOM 2586 C C . ALA A 1 332 ? -15.885 11.301 32.074 1.00 86.88 332 ALA A C 1
ATOM 2588 O O . ALA A 1 332 ? -16.432 11.867 33.009 1.00 86.88 332 ALA A O 1
ATOM 2589 N N . ILE A 1 333 ? -16.422 11.295 30.848 1.00 83.31 333 ILE A N 1
ATOM 2590 C CA . ILE A 1 333 ? -17.713 11.930 30.540 1.00 83.31 333 ILE A CA 1
ATOM 2591 C C . ILE A 1 333 ? -18.821 11.130 31.229 1.00 83.31 333 ILE A C 1
ATOM 2593 O O . ILE A 1 333 ? -19.102 10.022 30.799 1.00 83.31 333 ILE A O 1
ATOM 2597 N N . GLU A 1 334 ? -19.461 11.599 32.290 1.00 64.56 334 GLU A N 1
ATOM 2598 C CA . GLU A 1 334 ? -20.580 10.857 32.890 1.00 64.56 334 GLU A CA 1
ATOM 2599 C C . GLU A 1 334 ? -21.691 10.631 31.850 1.00 64.56 334 GLU A C 1
ATOM 2601 O O . GLU A 1 334 ? -22.039 11.535 31.086 1.00 64.56 334 GLU A O 1
ATOM 2606 N N . ARG A 1 335 ? -22.230 9.404 31.763 1.00 55.50 335 ARG A N 1
ATOM 2607 C CA . ARG A 1 335 ? -23.482 9.207 31.027 1.00 55.50 335 ARG A CA 1
ATOM 2608 C C . ARG A 1 335 ? -24.531 10.000 31.796 1.00 55.50 335 ARG A C 1
ATOM 2610 O O . ARG A 1 335 ? -24.831 9.650 32.931 1.00 55.50 335 ARG A O 1
ATOM 2617 N N . GLN A 1 336 ? -25.108 11.028 31.184 1.00 46.91 336 GLN A N 1
ATOM 2618 C CA . GLN A 1 336 ? -26.446 11.433 31.587 1.00 46.91 336 GLN A CA 1
ATOM 2619 C C . GLN A 1 336 ? -27.366 10.269 31.210 1.00 46.91 336 GLN A C 1
ATOM 2621 O O . GLN A 1 336 ? -27.767 10.129 30.056 1.00 46.91 336 GLN A O 1
ATOM 2626 N N . GLU A 1 337 ? -27.601 9.360 32.154 1.00 42.09 337 GLU A N 1
ATOM 2627 C CA . GLU A 1 337 ? -28.649 8.356 32.030 1.00 42.09 337 GLU A CA 1
ATOM 2628 C C . GLU A 1 337 ? -29.979 9.109 31.982 1.00 42.09 337 GLU A C 1
ATOM 2630 O O . GLU A 1 337 ? -30.466 9.621 32.986 1.00 42.09 337 GLU A O 1
ATOM 2635 N N . GLN A 1 338 ? -30.541 9.262 30.785 1.00 39.72 338 GLN A N 1
ATOM 2636 C CA . GLN A 1 338 ? -31.924 9.689 30.641 1.00 39.72 338 GLN A CA 1
ATOM 2637 C C . GLN A 1 338 ? -32.809 8.481 30.958 1.00 39.72 338 GLN A C 1
ATOM 2639 O O . GLN A 1 338 ? -32.914 7.553 30.157 1.00 39.72 338 GLN A O 1
ATOM 2644 N N . GLU A 1 339 ? -33.414 8.479 32.146 1.00 32.41 339 GLU A N 1
ATOM 2645 C CA . GLU A 1 339 ? -34.524 7.587 32.482 1.00 32.41 339 GLU A CA 1
ATOM 2646 C C . GLU A 1 339 ? -35.721 7.921 31.583 1.00 32.41 339 GLU A C 1
ATOM 2648 O O . GLU A 1 339 ? -36.259 9.028 31.621 1.00 32.41 339 GLU A O 1
ATOM 2653 N N . TYR A 1 340 ? -36.147 6.960 30.765 1.00 40.81 340 TYR A N 1
ATOM 2654 C CA . TYR A 1 340 ? -37.404 7.042 30.026 1.00 40.81 340 TYR A CA 1
ATOM 2655 C C . TYR A 1 340 ? -38.471 6.253 30.789 1.00 40.81 340 TYR A C 1
ATOM 2657 O O . TYR A 1 340 ? -38.357 5.038 30.955 1.00 40.81 340 TYR A O 1
ATOM 2665 N N . GLU A 1 341 ? -39.523 6.933 31.245 1.00 29.73 341 GLU A N 1
ATOM 2666 C CA . GLU A 1 341 ? -40.664 6.300 31.905 1.00 29.73 341 GLU A CA 1
ATOM 2667 C C . GLU A 1 341 ? -41.588 5.669 30.847 1.00 29.73 341 GLU A C 1
ATOM 2669 O O . GLU A 1 341 ? -42.214 6.352 30.034 1.00 29.73 341 GLU A O 1
ATOM 2674 N N . VAL A 1 342 ? -41.663 4.338 30.822 1.00 33.19 342 VAL A N 1
ATOM 2675 C CA . VAL A 1 342 ? -42.535 3.608 29.892 1.00 33.19 342 VAL A CA 1
ATOM 2676 C C . VAL A 1 342 ? -43.949 3.542 30.471 1.00 33.19 342 VAL A C 1
ATOM 2678 O O . VAL A 1 342 ? -44.214 2.755 31.378 1.00 33.19 342 VAL A O 1
ATOM 2681 N N . GLN A 1 343 ? -44.887 4.326 29.934 1.00 31.98 343 GLN A N 1
ATOM 2682 C CA . GLN A 1 343 ? -46.313 4.146 30.228 1.00 31.98 343 GLN A CA 1
ATOM 2683 C C . GLN A 1 343 ? -46.939 3.144 29.251 1.00 31.98 343 GLN A C 1
ATOM 2685 O O . GLN A 1 343 ? -47.107 3.428 28.067 1.00 31.98 343 GLN A O 1
ATOM 2690 N N . VAL A 1 344 ? -47.324 1.969 29.752 1.00 33.72 344 VAL A N 1
ATOM 2691 C CA . VAL A 1 344 ? -48.108 0.990 28.986 1.00 33.72 344 VAL A CA 1
ATOM 2692 C C . VAL A 1 344 ? -49.590 1.350 29.123 1.00 33.72 344 VAL A C 1
ATOM 2694 O O . VAL A 1 344 ? -50.169 1.227 30.200 1.00 33.72 344 VAL A O 1
ATOM 2697 N N . GLY A 1 345 ? -50.205 1.845 28.048 1.00 33.56 345 GLY A N 1
ATOM 2698 C CA . GLY A 1 345 ? -51.644 2.114 28.006 1.00 33.56 345 GLY A CA 1
ATOM 2699 C C . GLY A 1 345 ? -52.450 0.842 27.728 1.00 33.56 345 GLY A C 1
ATOM 2700 O O . GLY A 1 345 ? -52.135 0.105 26.796 1.00 33.56 345 GLY A O 1
ATOM 2701 N N . ASN A 1 346 ? -53.510 0.597 28.503 1.00 29.92 346 ASN A N 1
ATOM 2702 C CA . ASN A 1 346 ? -54.458 -0.490 28.247 1.00 29.92 346 ASN A CA 1
ATOM 2703 C C . ASN A 1 346 ? -55.332 -0.160 27.025 1.00 29.92 346 ASN A C 1
ATOM 2705 O O . ASN A 1 346 ? -56.130 0.776 27.077 1.00 29.92 346 ASN A O 1
ATOM 2709 N N . PHE A 1 347 ? -55.235 -0.954 25.958 1.00 34.91 347 PHE A N 1
ATOM 2710 C CA . PHE A 1 347 ? -56.205 -0.953 24.857 1.00 34.91 347 PHE A CA 1
ATOM 2711 C C . PHE A 1 347 ? -57.175 -2.135 25.001 1.00 34.91 347 PHE A C 1
ATOM 2713 O O . PHE A 1 347 ? -56.759 -3.259 25.275 1.00 34.91 347 PHE A O 1
ATOM 2720 N N . SER A 1 348 ? -58.474 -1.877 24.818 1.00 28.78 348 SER A N 1
ATOM 2721 C CA . SER A 1 348 ? -59.511 -2.920 24.744 1.00 28.78 348 SER A CA 1
ATOM 2722 C C . SER A 1 348 ? -59.551 -3.576 23.349 1.00 28.78 348 SER A C 1
ATOM 2724 O O . SER A 1 348 ? -59.271 -2.894 22.360 1.00 28.78 348 SER A O 1
ATOM 2726 N N . PRO A 1 349 ? -59.893 -4.877 23.246 1.00 33.78 349 PRO A N 1
ATOM 2727 C CA . PRO A 1 349 ? -59.886 -5.644 21.991 1.00 33.78 349 PRO A CA 1
ATOM 2728 C C . PRO A 1 349 ? -60.979 -5.172 21.004 1.00 33.78 349 PRO A C 1
ATOM 2730 O O . PRO A 1 349 ? -62.010 -4.679 21.463 1.00 33.78 349 PRO A O 1
ATOM 2733 N N . PRO A 1 350 ? -60.794 -5.329 19.669 1.00 36.59 350 PRO A N 1
ATOM 2734 C CA . PRO A 1 350 ? -60.097 -6.444 19.024 1.00 36.59 350 PRO A CA 1
ATOM 2735 C C . PRO A 1 350 ? -59.041 -5.993 17.993 1.00 36.59 350 PRO A C 1
ATOM 2737 O O . PRO A 1 350 ? -59.342 -5.865 16.814 1.00 36.59 350 PRO A O 1
ATOM 2740 N N . CYS A 1 351 ? -57.786 -5.806 18.407 1.00 28.42 351 CYS A N 1
ATOM 2741 C CA . CYS A 1 351 ? -56.647 -5.682 17.488 1.00 28.42 351 CYS A CA 1
ATOM 2742 C C . CYS A 1 351 ? -55.397 -6.294 18.141 1.00 28.42 351 CYS A C 1
ATOM 2744 O O . CYS A 1 351 ? -54.924 -5.798 19.160 1.00 28.42 351 CYS A O 1
ATOM 2746 N N . ASN A 1 352 ? -54.843 -7.357 17.548 1.00 30.88 352 ASN A N 1
ATOM 2747 C CA . ASN A 1 352 ? -53.600 -8.019 17.976 1.00 30.88 352 ASN A CA 1
ATOM 2748 C C . ASN A 1 352 ? -52.350 -7.194 17.607 1.00 30.88 352 ASN A C 1
ATOM 275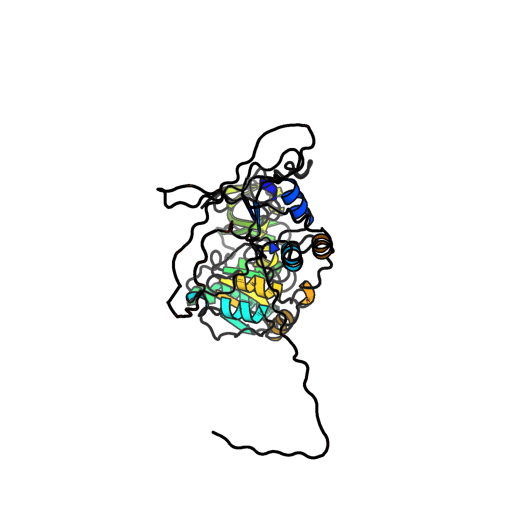0 O O . ASN A 1 352 ? -51.512 -7.664 16.845 1.00 30.88 352 ASN A O 1
ATOM 2754 N N . HIS A 1 353 ? -52.225 -5.963 18.103 1.00 30.42 353 HIS A N 1
ATOM 2755 C CA . HIS A 1 353 ? -50.999 -5.166 17.994 1.00 30.42 353 HIS A CA 1
ATOM 2756 C C . HIS A 1 353 ? -50.759 -4.412 19.307 1.00 30.42 353 HIS A C 1
ATOM 2758 O O . HIS A 1 353 ? -51.536 -3.537 19.681 1.00 30.42 353 HIS A O 1
ATOM 2764 N N . TRP A 1 354 ? -49.667 -4.741 20.000 1.00 32.81 354 TRP A N 1
ATOM 2765 C CA . TRP A 1 354 ? -49.167 -3.954 21.126 1.00 32.81 354 TRP A CA 1
ATOM 2766 C C . TRP A 1 354 ? -48.321 -2.806 20.567 1.00 32.81 354 TRP A C 1
ATOM 2768 O O . TRP A 1 354 ? -47.234 -3.041 20.045 1.00 32.81 354 TRP A O 1
ATOM 2778 N N . ALA A 1 355 ? -48.814 -1.570 20.649 1.00 30.03 355 ALA A N 1
ATOM 2779 C CA . ALA A 1 355 ? -48.021 -0.380 20.352 1.00 30.03 355 ALA A CA 1
ATOM 2780 C C . ALA A 1 355 ? -47.473 0.199 21.664 1.00 30.03 355 ALA A C 1
ATOM 2782 O O . ALA A 1 355 ? -48.238 0.631 22.525 1.00 30.03 355 ALA A O 1
ATOM 2783 N N . LEU A 1 356 ? -46.147 0.205 21.820 1.00 32.25 356 LEU A N 1
ATOM 2784 C CA . LEU A 1 356 ? -45.477 0.919 22.907 1.00 32.25 356 LEU A CA 1
ATOM 2785 C C . LEU A 1 356 ? -45.399 2.403 22.520 1.00 32.25 356 LEU A C 1
ATOM 2787 O O . LEU A 1 356 ? -44.693 2.757 21.577 1.00 32.25 356 LEU A O 1
ATOM 2791 N N . ILE A 1 357 ? -46.126 3.271 23.224 1.00 34.03 357 ILE A N 1
ATOM 2792 C CA . ILE A 1 357 ? -46.006 4.725 23.064 1.00 34.03 357 ILE A CA 1
ATOM 2793 C C . ILE A 1 357 ? -45.155 5.242 24.222 1.00 34.03 357 ILE A C 1
ATOM 2795 O O . ILE A 1 357 ? -45.616 5.305 25.359 1.00 34.03 357 ILE A O 1
ATOM 2799 N N . LEU A 1 358 ? -43.910 5.618 23.936 1.00 33.59 358 LEU A N 1
ATOM 2800 C CA . LEU A 1 358 ? -43.059 6.326 24.890 1.00 33.59 358 LEU A CA 1
ATOM 2801 C C . LEU A 1 358 ? -43.466 7.804 24.893 1.00 33.59 358 LEU A C 1
ATOM 2803 O O . LEU A 1 358 ? -43.442 8.459 23.850 1.00 33.59 358 LEU A O 1
ATOM 2807 N N . ARG A 1 359 ? -43.866 8.333 26.053 1.00 32.81 359 ARG A N 1
ATOM 2808 C CA . ARG A 1 359 ? -44.109 9.768 26.256 1.00 32.81 359 ARG A CA 1
ATOM 2809 C C . ARG A 1 359 ? -43.063 10.317 27.215 1.00 32.81 359 ARG A C 1
ATOM 2811 O O . ARG A 1 359 ? -42.842 9.743 28.271 1.00 32.81 359 ARG A O 1
ATOM 2818 N N . GLU A 1 360 ? -42.463 11.446 26.856 1.00 37.44 360 GLU A N 1
ATOM 2819 C CA . GLU A 1 360 ? -41.541 12.184 27.723 1.00 37.44 360 GLU A CA 1
ATOM 2820 C C . GLU A 1 360 ? -42.258 12.669 28.998 1.00 37.44 360 GLU A C 1
ATOM 2822 O O . GLU A 1 360 ? -43.224 13.435 28.920 1.00 37.44 360 GLU A O 1
ATOM 2827 N N . SER A 1 361 ? -41.770 12.279 30.178 1.00 31.31 361 SER A N 1
ATOM 2828 C CA . SER A 1 361 ? -42.168 12.854 31.469 1.00 31.31 361 SER A CA 1
ATOM 2829 C C . SER A 1 361 ? -41.062 13.766 32.022 1.00 31.31 361 SER A C 1
ATOM 2831 O O . SER A 1 361 ? -40.360 13.448 32.973 1.00 31.31 361 SER A O 1
ATOM 2833 N N . GLY A 1 362 ? -40.915 14.957 31.429 1.00 31.69 362 GLY A N 1
ATOM 2834 C CA . GLY A 1 362 ? -40.053 16.031 31.941 1.00 31.69 362 GLY A CA 1
ATOM 2835 C C . GLY A 1 362 ? -40.861 17.205 32.508 1.00 31.69 362 GLY A C 1
ATOM 2836 O O . GLY A 1 362 ? -41.804 17.687 31.875 1.00 31.69 362 GLY A O 1
ATOM 2837 N N . LYS A 1 363 ? -40.497 17.710 33.697 1.00 30.84 363 LYS A N 1
ATOM 2838 C CA . LYS A 1 363 ? -41.047 18.969 34.238 1.00 30.84 363 LYS A CA 1
ATOM 2839 C C . LYS A 1 363 ? -40.739 20.120 33.268 1.00 30.84 363 LYS A C 1
ATOM 2841 O O . LYS A 1 363 ? -39.584 20.409 32.979 1.00 30.84 363 LYS A O 1
ATOM 2846 N N . ARG A 1 364 ? -41.796 20.783 32.789 1.00 30.91 364 ARG A N 1
ATOM 2847 C CA . ARG A 1 364 ? -41.750 21.896 31.828 1.00 30.91 364 ARG A CA 1
ATOM 2848 C C . ARG A 1 364 ? -41.004 23.109 32.399 1.00 30.91 364 ARG A C 1
ATOM 2850 O O . ARG A 1 364 ? -41.525 23.773 33.294 1.00 30.91 364 ARG A O 1
ATOM 2857 N N . ALA A 1 365 ? -39.868 23.471 31.808 1.00 30.28 365 ALA A N 1
ATOM 2858 C CA . ALA A 1 365 ? -39.453 24.870 31.736 1.00 30.28 365 ALA A CA 1
ATOM 2859 C C . ALA A 1 365 ? -40.199 25.531 30.561 1.00 30.28 365 ALA A C 1
ATOM 2861 O O . ALA A 1 365 ? -40.373 24.925 29.505 1.00 30.28 365 ALA A O 1
ATOM 2862 N N . ARG A 1 366 ? -40.741 26.736 30.771 1.00 29.72 366 ARG A N 1
ATOM 2863 C CA . ARG A 1 366 ? -41.550 27.456 29.772 1.00 29.72 366 ARG A CA 1
ATOM 2864 C C . ARG A 1 366 ? -40.698 27.826 28.556 1.00 29.72 366 ARG A C 1
ATOM 2866 O O . ARG A 1 366 ? -39.748 28.581 28.708 1.00 29.72 366 ARG A O 1
ATOM 2873 N N . GLY A 1 367 ? -41.127 27.405 27.368 1.00 31.88 367 GLY A N 1
ATOM 2874 C CA . GLY A 1 367 ? -40.660 27.969 26.102 1.00 31.88 367 GLY A CA 1
ATOM 2875 C C . GLY A 1 367 ? -40.464 26.924 25.009 1.00 31.88 367 GLY A C 1
ATOM 2876 O O . GLY A 1 367 ? -39.504 26.175 25.054 1.00 31.88 367 GLY A O 1
ATOM 2877 N N . GLN A 1 368 ? -41.359 26.958 24.018 1.00 28.36 368 GLN A N 1
ATOM 2878 C CA . GLN A 1 368 ? -41.338 26.258 22.721 1.00 28.36 368 GLN A CA 1
ATOM 2879 C C . GLN A 1 368 ? -41.719 24.763 22.685 1.00 28.36 368 GLN A C 1
ATOM 2881 O O . GLN A 1 368 ? -41.197 23.905 23.387 1.00 28.36 368 GLN A O 1
ATOM 2886 N N . GLN A 1 369 ? -42.713 24.491 21.833 1.00 28.75 369 GLN A N 1
ATOM 2887 C CA . GLN A 1 369 ? -43.370 23.211 21.580 1.00 28.75 369 GLN A CA 1
ATOM 2888 C C . GLN A 1 369 ? -42.845 22.587 20.281 1.00 28.75 369 GLN A C 1
ATOM 2890 O O . GLN A 1 369 ? -42.800 23.269 19.266 1.00 28.75 369 GLN A O 1
ATOM 2895 N N . THR A 1 370 ? -42.589 21.278 20.286 1.00 25.23 370 THR A N 1
ATOM 2896 C CA . THR A 1 370 ? -43.336 20.267 19.501 1.00 25.23 370 THR A CA 1
ATOM 2897 C C . THR A 1 370 ? -43.150 18.899 20.185 1.00 25.23 370 THR A C 1
ATOM 2899 O O . THR A 1 370 ? -42.046 18.608 20.640 1.00 25.23 370 THR A O 1
ATOM 2902 N N . PRO A 1 371 ? -44.189 18.053 20.330 1.00 29.20 371 PRO A N 1
ATOM 2903 C CA . PRO A 1 371 ? -44.026 16.728 20.923 1.00 29.20 371 PRO A CA 1
ATOM 2904 C C . PRO A 1 371 ? -43.373 15.780 19.907 1.00 29.20 371 PRO A C 1
ATOM 2906 O O . PRO A 1 371 ? -43.917 15.562 18.824 1.00 29.20 371 PRO A O 1
ATOM 2909 N N . ARG A 1 372 ? -42.229 15.183 20.251 1.00 29.61 372 ARG A N 1
ATOM 2910 C CA . ARG A 1 372 ? -41.664 14.059 19.494 1.00 29.61 372 ARG A CA 1
ATOM 2911 C C . ARG A 1 372 ? -42.369 12.774 19.929 1.00 29.61 372 ARG A C 1
ATOM 2913 O O . ARG A 1 372 ? -42.213 12.328 21.058 1.00 29.61 372 ARG A O 1
ATOM 2920 N N . ALA A 1 373 ? -43.157 12.179 19.038 1.00 28.64 373 ALA A N 1
ATOM 2921 C CA . ALA A 1 373 ? -43.598 10.796 19.190 1.00 28.64 373 ALA A CA 1
ATOM 2922 C C . ALA A 1 373 ? -42.521 9.885 18.586 1.00 28.64 373 ALA A C 1
ATOM 2924 O O . ALA A 1 373 ? -42.293 9.914 17.377 1.00 28.64 373 ALA A O 1
ATOM 2925 N N . LEU A 1 374 ? -41.839 9.102 19.422 1.00 28.09 374 LEU A N 1
ATOM 2926 C CA . LEU A 1 374 ? -40.899 8.080 18.968 1.00 28.09 374 LEU A CA 1
ATOM 2927 C C . LEU A 1 374 ? -41.686 6.782 18.721 1.00 28.09 374 LEU A C 1
ATOM 2929 O O . LEU A 1 374 ? -42.146 6.147 19.669 1.00 28.09 374 LEU A O 1
ATOM 2933 N N . PHE A 1 375 ? -41.870 6.389 17.459 1.00 24.45 375 PHE A N 1
ATOM 2934 C CA . PHE A 1 375 ? -42.399 5.066 17.116 1.00 24.45 375 PHE A CA 1
ATOM 2935 C C . PHE A 1 375 ? -41.240 4.067 17.059 1.00 24.45 375 PHE A C 1
ATOM 2937 O O . PHE A 1 375 ? -40.414 4.124 16.151 1.00 24.45 375 PHE A O 1
ATOM 2944 N N . VAL A 1 376 ? -41.175 3.142 18.017 1.00 26.23 376 VAL A N 1
ATOM 2945 C CA . VAL A 1 376 ? -40.231 2.016 17.984 1.00 26.23 376 VAL A CA 1
ATOM 2946 C C . VAL A 1 376 ? -40.952 0.801 17.405 1.00 26.23 376 VAL A C 1
ATOM 2948 O O . VAL A 1 376 ? -41.865 0.258 18.022 1.00 26.23 376 VAL A O 1
ATOM 2951 N N . CYS A 1 377 ? -40.550 0.368 16.209 1.00 21.83 377 CYS A N 1
ATOM 2952 C CA . CYS A 1 377 ? -41.021 -0.878 15.610 1.00 21.83 377 CYS A CA 1
ATOM 2953 C C . CYS A 1 377 ? -40.123 -2.028 16.098 1.00 21.83 377 CYS A C 1
ATOM 2955 O O . CYS A 1 377 ? -39.009 -2.206 15.608 1.00 21.83 377 CYS A O 1
ATOM 2957 N N . LEU A 1 378 ? -40.576 -2.786 17.099 1.00 25.16 378 LEU A N 1
ATOM 2958 C CA . LEU A 1 378 ? -39.928 -4.031 17.522 1.00 25.16 378 LEU A CA 1
ATOM 2959 C C . LEU A 1 378 ? -40.379 -5.163 16.591 1.00 25.16 378 LEU A C 1
ATOM 2961 O O . LEU A 1 378 ? -41.471 -5.705 16.746 1.00 25.16 378 LEU A O 1
ATOM 2965 N N . ALA A 1 379 ? -39.541 -5.532 15.623 1.00 22.33 379 ALA A N 1
ATOM 2966 C CA . ALA A 1 379 ? -39.726 -6.767 14.869 1.00 22.33 379 ALA A CA 1
ATOM 2967 C C . ALA A 1 379 ? -39.305 -7.958 15.748 1.00 22.33 379 ALA A C 1
ATOM 2969 O O . ALA A 1 379 ? -38.119 -8.248 15.897 1.00 22.33 379 ALA A O 1
ATOM 2970 N N . PHE A 1 380 ? -40.276 -8.643 16.353 1.00 23.84 380 PHE A N 1
ATOM 2971 C CA . PHE A 1 380 ? -40.058 -9.958 16.957 1.00 23.84 380 PHE A CA 1
ATOM 2972 C C . PHE A 1 380 ? -39.909 -10.997 15.837 1.00 23.84 380 PHE A C 1
ATOM 2974 O O . PHE A 1 380 ? -40.861 -11.265 15.107 1.00 23.84 380 PHE A O 1
ATOM 2981 N N . VAL A 1 381 ? -38.724 -11.595 15.704 1.00 22.27 381 VAL A N 1
ATOM 2982 C CA . VAL A 1 381 ? -38.524 -12.822 14.917 1.00 22.27 381 VAL A CA 1
ATOM 2983 C C . VAL A 1 381 ? -38.860 -14.011 15.828 1.00 22.27 381 VAL A C 1
ATOM 2985 O O . VAL A 1 381 ? -38.194 -14.180 16.851 1.00 22.27 381 VAL A O 1
ATOM 2988 N N . PRO A 1 382 ? -39.883 -14.832 15.526 1.00 26.27 382 PRO A N 1
ATOM 2989 C CA . PRO A 1 382 ? -40.255 -15.953 16.372 1.00 26.27 382 PRO A CA 1
ATOM 2990 C C . PRO A 1 382 ? -39.453 -17.191 15.968 1.00 26.27 382 PRO A C 1
ATOM 2992 O O . PRO A 1 382 ? -39.810 -17.902 15.033 1.00 26.27 382 PRO A O 1
ATOM 2995 N N . SER A 1 383 ? -38.380 -17.494 16.689 1.00 23.73 383 SER A N 1
ATOM 2996 C CA . SER A 1 383 ? -37.829 -18.850 16.681 1.00 23.73 383 SER A CA 1
ATOM 2997 C C . SER A 1 383 ? -37.046 -19.114 17.958 1.00 23.73 383 SER A C 1
ATOM 2999 O O . SER A 1 383 ? -36.117 -18.369 18.253 1.00 23.73 383 SER A O 1
ATOM 3001 N N . LEU A 1 384 ? -37.399 -20.220 18.625 1.00 25.19 384 LEU A N 1
ATOM 3002 C CA . LEU A 1 384 ? -36.802 -20.825 19.829 1.00 25.19 384 LEU A CA 1
ATOM 3003 C C . LEU A 1 384 ? -37.542 -20.547 21.145 1.00 25.19 384 LEU A C 1
ATOM 3005 O O . LEU A 1 384 ? -37.014 -19.922 22.053 1.00 25.19 384 LEU A O 1
ATOM 3009 N N . PHE A 1 385 ? -38.727 -21.144 21.291 1.00 24.06 385 PHE A N 1
ATOM 3010 C CA . PHE A 1 385 ? -39.152 -21.685 22.584 1.00 24.06 385 PHE A CA 1
ATOM 3011 C C . PHE A 1 385 ? -39.711 -23.094 22.374 1.00 24.06 385 PHE A C 1
ATOM 3013 O O . PHE A 1 385 ? -40.821 -23.278 21.884 1.00 24.06 385 PHE A O 1
ATOM 3020 N N . SER A 1 386 ? -38.897 -24.092 22.722 1.00 20.97 386 SER A N 1
ATOM 3021 C CA . SER A 1 386 ? -39.360 -25.453 22.967 1.00 20.97 386 SER A CA 1
ATOM 3022 C C . SER A 1 386 ? -39.895 -25.525 24.395 1.00 20.97 386 SER A C 1
ATOM 3024 O O . SER A 1 386 ? -39.234 -25.093 25.337 1.00 20.97 386 SER A O 1
ATOM 3026 N N . CYS A 1 387 ? -41.098 -26.076 24.521 1.00 20.72 387 CYS A N 1
ATOM 3027 C CA . CYS A 1 387 ? -41.750 -26.513 25.750 1.00 20.72 387 CYS A CA 1
ATOM 3028 C C . CYS A 1 387 ? -40.790 -27.217 26.725 1.00 20.72 387 CYS A C 1
ATOM 3030 O O . CYS A 1 387 ? -40.137 -28.177 26.325 1.00 20.72 387 CYS A O 1
ATOM 3032 N N . CYS A 1 388 ? -40.814 -26.828 28.007 1.00 21.03 388 CYS A N 1
ATOM 3033 C CA . CYS A 1 388 ? -40.917 -27.783 29.118 1.00 21.03 388 CYS A CA 1
ATOM 3034 C C . CYS A 1 388 ? -41.205 -27.090 30.467 1.00 21.03 388 CYS A C 1
ATOM 3036 O O . CYS A 1 388 ? -40.379 -26.359 30.999 1.00 21.03 388 CYS A O 1
ATOM 3038 N N . SER A 1 389 ? -42.408 -27.366 30.982 1.00 21.91 389 SER A N 1
ATOM 3039 C CA . SER A 1 389 ? -42.796 -27.557 32.391 1.00 21.91 389 SER A CA 1
ATOM 3040 C C . SER A 1 389 ? -42.211 -26.662 33.497 1.00 21.91 389 SER A C 1
ATOM 3042 O O . SER A 1 389 ? -41.080 -26.870 33.925 1.00 21.91 389 SER A O 1
ATOM 3044 N N . LEU A 1 390 ? -43.076 -25.864 34.136 1.00 23.45 390 LEU A N 1
ATOM 3045 C CA . LEU A 1 390 ? -43.350 -26.016 35.575 1.00 23.45 390 LEU A CA 1
ATOM 3046 C C . LEU A 1 390 ? -44.607 -25.239 35.989 1.00 23.45 390 LEU A C 1
ATOM 3048 O O . LEU A 1 390 ? -44.630 -24.022 36.130 1.00 23.45 390 LEU A O 1
ATOM 3052 N N . THR A 1 391 ? -45.670 -26.009 36.176 1.00 23.80 391 THR A N 1
ATOM 3053 C CA . THR A 1 391 ? -46.943 -25.662 36.796 1.00 23.80 391 THR A CA 1
ATOM 3054 C C . THR A 1 391 ? -46.756 -25.517 38.309 1.00 23.80 391 THR A C 1
ATOM 3056 O O . THR A 1 391 ? -46.267 -26.451 38.940 1.00 23.80 391 THR A O 1
ATOM 3059 N N . ARG A 1 392 ? -47.200 -24.403 38.904 1.00 24.77 392 ARG A N 1
ATOM 3060 C CA . ARG A 1 392 ? -47.719 -24.304 40.290 1.00 24.77 392 ARG A CA 1
ATOM 3061 C C . ARG A 1 392 ? -48.428 -22.950 40.444 1.00 24.77 392 ARG A C 1
ATOM 3063 O O . ARG A 1 392 ? -47.799 -21.907 40.382 1.00 24.77 392 ARG A O 1
ATOM 3070 N N . GLN A 1 393 ? -49.757 -22.960 40.334 1.00 25.53 393 GLN A N 1
ATOM 3071 C CA . GLN A 1 393 ? -50.691 -22.780 41.458 1.00 25.53 393 GLN A CA 1
ATOM 3072 C C . GLN A 1 393 ? -50.597 -21.403 42.130 1.00 25.53 393 GLN A C 1
ATOM 3074 O O . GLN A 1 393 ? -49.796 -21.225 43.034 1.00 25.53 393 GLN A O 1
ATOM 3079 N N . PHE A 1 394 ? -51.510 -20.495 41.771 1.00 24.84 394 PHE A N 1
ATOM 3080 C CA . PHE A 1 394 ? -52.212 -19.669 42.757 1.00 24.84 394 PHE A CA 1
ATOM 3081 C C . PHE A 1 394 ? -53.674 -19.503 42.334 1.00 24.84 394 PHE A C 1
ATOM 3083 O O . PHE A 1 394 ? -53.981 -19.013 41.248 1.00 24.84 394 PHE A O 1
ATOM 3090 N N . CYS A 1 395 ? -54.556 -20.006 43.198 1.00 26.61 395 CYS A N 1
ATOM 3091 C CA . CYS A 1 395 ? -56.000 -19.880 43.112 1.00 26.61 395 CYS A CA 1
ATOM 3092 C C . CYS A 1 395 ? -56.437 -18.423 43.303 1.00 26.61 395 CYS A C 1
ATOM 3094 O O . CYS A 1 395 ? -55.894 -17.681 44.117 1.00 26.61 395 CYS A O 1
ATOM 3096 N N . SER A 1 396 ? -57.470 -18.078 42.552 1.00 25.95 396 SER A N 1
ATOM 3097 C CA . SER A 1 396 ? -58.244 -16.845 42.545 1.00 25.95 396 SER A CA 1
ATOM 3098 C C . SER A 1 396 ? -58.956 -16.549 43.872 1.00 25.95 396 SER A C 1
ATOM 3100 O O . SER A 1 396 ? -59.717 -17.385 44.359 1.00 25.95 396 SER A O 1
ATOM 3102 N N . VAL A 1 397 ? -58.807 -15.317 44.367 1.00 28.53 397 VAL A N 1
ATOM 3103 C CA . VAL A 1 397 ? -59.761 -14.636 45.260 1.00 28.53 397 VAL A CA 1
ATOM 3104 C C . VAL A 1 397 ? -60.336 -13.445 44.472 1.00 28.53 397 VAL A C 1
ATOM 3106 O O . VAL A 1 397 ? -59.548 -12.681 43.914 1.00 28.53 397 VAL A O 1
ATOM 3109 N N . PRO A 1 398 ? -61.665 -13.265 44.354 1.00 27.39 398 PRO A N 1
ATOM 3110 C CA . PRO A 1 398 ? -62.245 -12.114 43.666 1.00 27.39 398 PRO A CA 1
ATOM 3111 C C . PRO A 1 398 ? -62.365 -10.926 44.632 1.00 27.39 398 PRO A C 1
ATOM 3113 O O . PRO A 1 398 ? -63.042 -11.052 45.649 1.00 27.39 398 PRO A O 1
ATOM 3116 N N . GLY A 1 399 ? -61.766 -9.770 44.309 1.00 34.44 399 GLY A N 1
ATOM 3117 C CA . GLY A 1 399 ? -62.114 -8.508 44.987 1.00 34.44 399 GLY A CA 1
ATOM 3118 C C . GLY A 1 399 ? -61.018 -7.480 45.293 1.00 34.44 399 GLY A C 1
ATOM 3119 O O . GLY A 1 399 ? -61.361 -6.451 45.864 1.00 34.44 399 GLY A O 1
ATOM 3120 N N . GLU A 1 400 ? -59.751 -7.671 44.917 1.00 29.31 400 GLU A N 1
ATOM 3121 C CA . GLU A 1 400 ? -58.704 -6.645 45.115 1.00 29.31 400 GLU A CA 1
ATOM 3122 C C . GLU A 1 400 ? -58.235 -6.023 43.785 1.00 29.31 400 GLU A C 1
ATOM 3124 O O . GLU A 1 400 ? -58.171 -6.726 42.770 1.00 29.31 400 GLU A O 1
ATOM 3129 N N . PRO A 1 401 ? -57.903 -4.713 43.743 1.00 28.19 401 PRO A N 1
ATOM 3130 C CA . PRO A 1 401 ? -57.287 -4.113 42.563 1.00 28.19 401 PRO A CA 1
ATOM 3131 C C . PRO A 1 401 ? -55.898 -4.733 42.325 1.00 28.19 401 PRO A C 1
ATOM 3133 O O . PRO A 1 401 ? -55.209 -5.078 43.287 1.00 28.19 401 PRO A O 1
ATOM 3136 N N . PRO A 1 402 ? -55.454 -4.881 41.063 1.00 27.44 402 PRO A N 1
ATOM 3137 C CA . PRO A 1 402 ? -54.217 -5.590 40.758 1.00 27.44 402 PRO A CA 1
ATOM 3138 C C . PRO A 1 402 ? -53.000 -4.878 41.373 1.00 27.44 402 PRO A C 1
ATOM 3140 O O . PRO A 1 402 ? -52.988 -3.643 41.457 1.00 27.44 402 PRO A O 1
ATOM 3143 N N . PRO A 1 403 ? -51.945 -5.617 41.766 1.00 25.47 403 PRO A N 1
ATOM 3144 C CA . PRO A 1 403 ? -50.715 -5.002 42.233 1.00 25.47 403 PRO A CA 1
ATOM 3145 C C . PRO A 1 403 ? -50.102 -4.167 41.104 1.00 25.47 403 PRO A C 1
ATOM 3147 O O . PRO A 1 403 ? -50.062 -4.585 39.944 1.00 25.47 403 PRO A O 1
ATOM 3150 N N . ARG A 1 404 ? -49.591 -2.977 41.440 1.00 24.22 404 ARG A N 1
ATOM 3151 C CA . ARG A 1 404 ? -48.707 -2.231 40.539 1.00 24.22 404 ARG A CA 1
ATOM 3152 C C . ARG A 1 404 ? -47.451 -3.069 40.321 1.00 24.22 404 ARG A C 1
ATOM 3154 O O . ARG A 1 404 ? -46.626 -3.188 41.222 1.00 24.22 404 ARG A O 1
ATOM 3161 N N . VAL A 1 405 ? -47.307 -3.644 39.133 1.00 23.22 405 VAL A N 1
ATOM 3162 C CA . VAL A 1 405 ? -46.052 -4.261 38.703 1.00 23.22 405 VAL A CA 1
ATOM 3163 C C . VAL A 1 405 ? -45.128 -3.136 38.248 1.00 23.22 405 VAL A C 1
ATOM 3165 O O . VAL A 1 405 ? -45.344 -2.532 37.200 1.00 23.22 405 VAL A O 1
ATOM 3168 N N . SER A 1 406 ? -44.103 -2.832 39.040 1.00 22.62 406 SER A N 1
ATOM 3169 C CA . SER A 1 406 ? -42.936 -2.101 38.558 1.00 22.62 406 SER A CA 1
ATOM 3170 C C . SER A 1 406 ? -42.069 -3.074 37.759 1.00 22.62 406 SER A C 1
ATOM 3172 O O . SER A 1 406 ? -41.423 -3.961 38.313 1.00 22.62 406 SER A O 1
ATOM 3174 N N . VAL A 1 407 ? -42.055 -2.934 36.435 1.00 22.97 407 VAL A N 1
ATOM 3175 C CA . VAL A 1 407 ? -41.049 -3.611 35.613 1.00 22.97 407 VAL A CA 1
ATOM 3176 C C . VAL A 1 407 ? -39.7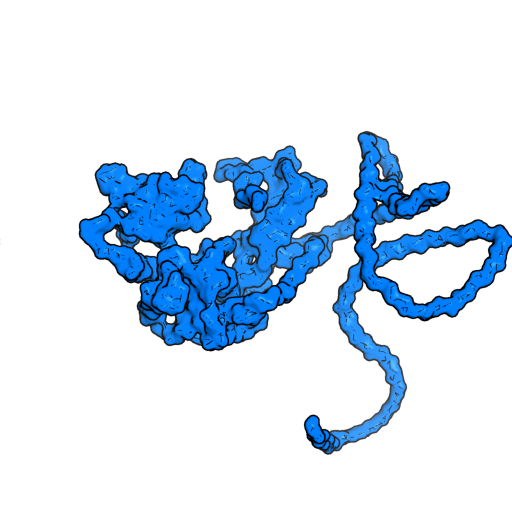99 -2.740 35.632 1.00 22.97 407 VAL A C 1
ATOM 3178 O O . VAL A 1 407 ? -39.723 -1.736 34.930 1.00 22.97 407 VAL A O 1
ATOM 3181 N N . SER A 1 408 ? -38.815 -3.112 36.451 1.00 21.39 408 SER A N 1
ATOM 3182 C CA . SER A 1 408 ? -37.440 -2.657 36.242 1.00 21.39 408 SER A CA 1
ATOM 3183 C C . SER A 1 408 ? -36.913 -3.367 34.998 1.00 21.39 408 SER A C 1
ATOM 3185 O O . SER A 1 408 ? -36.635 -4.566 35.026 1.00 21.39 408 SER A O 1
ATOM 3187 N N . ALA A 1 409 ? -36.813 -2.648 33.884 1.00 24.56 409 ALA A N 1
ATOM 3188 C CA . ALA A 1 409 ? -36.027 -3.106 32.750 1.00 24.56 409 ALA A CA 1
ATOM 3189 C C . ALA A 1 409 ? -34.555 -2.795 33.043 1.00 24.56 409 ALA A C 1
ATOM 3191 O O . ALA A 1 409 ? -34.025 -1.765 32.637 1.00 24.56 409 ALA A O 1
ATOM 3192 N N . THR A 1 410 ? -33.880 -3.681 33.776 1.00 20.84 410 THR A N 1
ATOM 3193 C CA . THR A 1 410 ? -32.418 -3.644 33.838 1.00 20.84 410 THR A CA 1
ATOM 3194 C C . THR A 1 410 ? -31.887 -4.163 32.502 1.00 20.84 410 THR A C 1
ATOM 3196 O O . THR A 1 410 ? -31.953 -5.359 32.219 1.00 20.84 410 THR A O 1
ATOM 3199 N N . LEU A 1 411 ? -31.369 -3.274 31.650 1.00 24.69 411 LEU A N 1
ATOM 3200 C CA . LEU A 1 411 ? -30.526 -3.667 30.517 1.00 24.69 411 LEU A CA 1
ATOM 3201 C C . LEU A 1 411 ? -29.167 -4.117 31.070 1.00 24.69 411 LEU A C 1
ATOM 3203 O O . LEU A 1 411 ? -28.183 -3.380 31.078 1.00 24.69 411 LEU A O 1
ATOM 3207 N N . SER A 1 412 ? -29.133 -5.340 31.590 1.00 20.72 412 SER A N 1
ATOM 3208 C CA . SER A 1 412 ? -27.929 -5.979 32.107 1.00 20.72 412 SER A CA 1
ATOM 3209 C C . SER A 1 412 ? -27.018 -6.389 30.948 1.00 20.72 412 SER A C 1
ATOM 3211 O O . SER A 1 412 ? -27.143 -7.487 30.413 1.00 20.72 412 SER A O 1
ATOM 3213 N N . PHE A 1 413 ? -26.058 -5.542 30.579 1.00 25.80 413 PHE A N 1
ATOM 3214 C CA . PHE A 1 413 ? -24.840 -6.012 29.916 1.00 25.80 413 PHE A CA 1
ATOM 3215 C C . PHE A 1 413 ? -23.829 -6.375 31.002 1.00 25.80 413 PHE A C 1
ATOM 3217 O O . PHE A 1 413 ? -23.088 -5.528 31.497 1.00 25.80 413 PHE A O 1
ATOM 3224 N N . ALA A 1 414 ? -23.840 -7.639 31.425 1.00 22.59 414 ALA A N 1
ATOM 3225 C CA . ALA A 1 414 ? -22.854 -8.145 32.369 1.00 22.59 414 ALA A CA 1
ATOM 3226 C C . ALA A 1 414 ? -21.454 -8.166 31.718 1.00 22.59 414 ALA A C 1
ATOM 3228 O O . ALA A 1 414 ? -21.298 -8.750 30.642 1.00 22.59 414 ALA A O 1
ATOM 3229 N N . PRO A 1 415 ? -20.412 -7.609 32.359 1.00 26.00 415 PRO A N 1
ATOM 3230 C CA . PRO A 1 415 ? -19.040 -7.975 32.058 1.00 26.00 415 PRO A CA 1
ATOM 3231 C C . PRO A 1 415 ? -18.758 -9.327 32.726 1.00 26.00 415 PRO A C 1
ATOM 3233 O O . PRO A 1 415 ? -18.894 -9.479 33.940 1.00 26.00 415 PRO A O 1
ATOM 3236 N N . SER A 1 416 ? -18.373 -10.333 31.945 1.00 25.47 416 SER A N 1
ATOM 3237 C CA . SER A 1 416 ? -17.940 -11.627 32.472 1.00 25.47 416 SER A CA 1
ATOM 3238 C C . SER A 1 416 ? -16.639 -11.465 33.268 1.00 25.47 416 SER A C 1
ATOM 3240 O O . SER A 1 416 ? -15.554 -11.390 32.690 1.00 25.47 416 SER A O 1
ATOM 3242 N N . VAL A 1 417 ? -16.738 -11.428 34.596 1.00 25.98 417 VAL A N 1
ATOM 3243 C CA . VAL A 1 417 ? -15.611 -11.643 35.511 1.00 25.98 417 VAL A CA 1
ATOM 3244 C C . VAL A 1 417 ? -15.727 -13.071 36.038 1.00 25.98 417 VAL A C 1
ATOM 3246 O O . VAL A 1 417 ? -16.660 -13.395 36.769 1.00 25.98 417 VAL A O 1
ATOM 3249 N N . CYS A 1 418 ? -14.799 -13.942 35.635 1.00 25.31 418 CYS A N 1
ATOM 3250 C CA . CYS A 1 418 ? -14.682 -15.297 36.172 1.00 25.31 418 CYS A CA 1
ATOM 3251 C C . CYS A 1 418 ? -14.416 -15.248 37.684 1.00 25.31 418 CYS A C 1
ATOM 3253 O O . CYS A 1 418 ? -13.451 -14.631 38.139 1.00 25.31 418 CYS A O 1
ATOM 3255 N N . GLY A 1 419 ? -15.287 -15.906 38.449 1.00 26.91 419 GLY A N 1
ATOM 3256 C CA . GLY A 1 419 ? -15.251 -15.955 39.904 1.00 26.91 419 GLY A CA 1
ATOM 3257 C C . GLY A 1 419 ? -14.110 -16.801 40.476 1.00 26.91 419 GLY A C 1
ATOM 3258 O O . GLY A 1 419 ? -13.747 -17.850 39.947 1.00 26.91 419 GLY A O 1
ATOM 3259 N N . ARG A 1 420 ? -13.593 -16.351 41.623 1.00 23.11 420 ARG A N 1
ATOM 3260 C CA . ARG A 1 420 ? -13.003 -17.214 42.656 1.00 23.11 420 ARG A CA 1
ATOM 3261 C C . ARG A 1 420 ? -14.125 -17.705 43.583 1.00 23.11 420 ARG A C 1
ATOM 3263 O O . ARG A 1 420 ? -14.988 -16.891 43.904 1.00 23.11 420 ARG A O 1
ATOM 3270 N N . PRO A 1 421 ? -14.078 -18.939 44.112 1.00 31.11 421 PRO A N 1
ATOM 3271 C CA . PRO A 1 421 ? -14.890 -19.326 45.258 1.00 31.11 421 PRO A CA 1
ATOM 3272 C C . PRO A 1 421 ? -14.071 -19.294 46.564 1.00 31.11 421 PRO A C 1
ATOM 3274 O O . PRO A 1 421 ? -13.049 -19.963 46.695 1.00 31.11 421 PRO A O 1
ATOM 3277 N N . SER A 1 422 ? -14.541 -18.526 47.548 1.00 28.05 422 SER A N 1
ATOM 3278 C CA . SER A 1 422 ? -14.447 -18.847 48.985 1.00 28.05 422 SER A CA 1
ATOM 3279 C C . SER A 1 422 ? -15.537 -19.886 49.290 1.00 28.05 422 SER A C 1
ATOM 3281 O O . SER A 1 422 ? -16.623 -19.761 48.740 1.00 28.05 422 SER A O 1
ATOM 3283 N N . GLY A 1 423 ? -15.415 -20.929 50.103 1.00 25.19 423 GLY A N 1
ATOM 3284 C CA . GLY A 1 423 ? -14.552 -21.241 51.234 1.00 25.19 423 GLY A CA 1
ATOM 3285 C C . GLY A 1 423 ? -15.457 -21.932 52.266 1.00 25.19 423 GLY A C 1
ATOM 3286 O O . GLY A 1 423 ? -16.441 -21.334 52.684 1.00 25.19 423 GLY A O 1
ATOM 3287 N N . CYS A 1 424 ? -15.152 -23.169 52.665 1.00 25.47 424 CYS A N 1
ATOM 3288 C CA . CYS A 1 424 ? -15.707 -23.810 53.863 1.00 25.47 424 CYS A CA 1
ATOM 3289 C C . CYS A 1 424 ? -14.586 -24.582 54.568 1.00 25.47 424 CYS A C 1
ATOM 3291 O O . CYS A 1 424 ? -13.693 -25.135 53.932 1.00 25.47 424 CYS A O 1
ATOM 3293 N N . ALA A 1 425 ? -14.618 -24.512 55.894 1.00 27.22 425 ALA A N 1
ATOM 3294 C CA . ALA A 1 425 ? -13.524 -24.760 56.817 1.00 27.22 425 ALA A CA 1
ATOM 3295 C C . ALA A 1 425 ? -13.312 -26.240 57.177 1.00 27.22 425 ALA A C 1
ATOM 3297 O O . ALA A 1 425 ? -14.253 -27.027 57.145 1.00 27.22 425 ALA A O 1
ATOM 3298 N N . GLY A 1 426 ? -12.106 -26.548 57.676 1.00 25.17 426 GLY A N 1
ATOM 3299 C CA . GLY A 1 426 ? -11.915 -27.577 58.705 1.00 25.17 426 GLY A CA 1
ATOM 3300 C C . GLY A 1 426 ? -10.784 -28.582 58.470 1.00 25.17 426 GLY A C 1
ATOM 3301 O O . GLY A 1 426 ? -10.975 -29.558 57.762 1.00 25.17 426 GLY A O 1
ATOM 3302 N N . GLY A 1 427 ? -9.667 -28.406 59.190 1.00 25.30 427 GLY A N 1
ATOM 3303 C CA . GLY A 1 427 ? -8.948 -29.530 59.813 1.00 25.30 427 GLY A CA 1
ATOM 3304 C C . GLY A 1 427 ? -7.685 -30.083 59.134 1.00 25.30 427 GLY A C 1
ATOM 3305 O O . GLY A 1 427 ? -7.765 -30.951 58.282 1.00 25.30 427 GLY A O 1
ATOM 3306 N N . GLY A 1 428 ? -6.519 -29.665 59.643 1.00 22.78 428 GLY A N 1
ATOM 3307 C CA . GLY A 1 428 ? -5.533 -30.579 60.247 1.00 22.78 428 GLY A CA 1
ATOM 3308 C C . GLY A 1 428 ? -4.698 -31.540 59.380 1.00 22.78 428 GLY A C 1
ATOM 3309 O O . GLY A 1 428 ? -5.173 -32.580 58.956 1.00 22.78 428 GLY A O 1
ATOM 3310 N N . CYS A 1 429 ? -3.384 -31.269 59.376 1.00 24.17 429 CYS A N 1
ATOM 3311 C CA . CYS A 1 429 ? -2.263 -32.229 59.391 1.00 24.17 429 CYS A CA 1
ATOM 3312 C C . CYS A 1 429 ? -1.881 -33.032 58.123 1.00 24.17 429 CYS A C 1
ATOM 3314 O O . CYS A 1 429 ? -2.517 -34.007 57.761 1.00 24.17 429 CYS A O 1
ATOM 3316 N N . GLY A 1 430 ? -0.653 -32.770 57.643 1.00 23.31 430 GLY A N 1
ATOM 3317 C CA . GLY A 1 430 ? 0.377 -33.820 57.569 1.00 23.31 430 GLY A CA 1
ATOM 3318 C C . GLY A 1 430 ? 0.764 -34.397 56.198 1.00 23.31 430 GLY A C 1
ATOM 3319 O O . GLY A 1 430 ? 0.123 -35.311 55.718 1.00 23.31 430 GLY A O 1
ATOM 3320 N N . ARG A 1 431 ? 1.938 -33.955 55.713 1.00 23.55 431 ARG A N 1
ATOM 3321 C CA . ARG A 1 431 ? 3.021 -34.721 55.043 1.00 23.55 431 ARG A CA 1
ATOM 3322 C C . ARG A 1 431 ? 2.763 -35.502 53.725 1.00 23.55 431 ARG A C 1
ATOM 3324 O O . ARG A 1 431 ? 1.847 -36.293 53.589 1.00 23.55 431 ARG A O 1
ATOM 3331 N N . THR A 1 432 ? 3.788 -35.379 52.864 1.00 24.36 432 THR A N 1
ATOM 3332 C CA . THR A 1 432 ? 4.346 -36.349 51.886 1.00 24.36 432 THR A CA 1
ATOM 3333 C C . THR A 1 432 ? 3.632 -36.625 50.547 1.00 24.36 432 THR A C 1
ATOM 3335 O O . THR A 1 432 ? 2.504 -37.089 50.494 1.00 24.36 432 THR A O 1
ATOM 3338 N N . ALA A 1 433 ? 4.386 -36.393 49.458 1.00 23.08 433 ALA A N 1
ATOM 3339 C CA . ALA A 1 433 ? 4.271 -36.999 48.113 1.00 23.08 433 ALA A CA 1
ATOM 3340 C C . ALA A 1 433 ? 4.464 -38.547 48.170 1.00 23.08 433 ALA A C 1
ATOM 3342 O O . ALA A 1 433 ? 4.871 -38.996 49.246 1.00 23.08 433 ALA A O 1
ATOM 3343 N N . PRO A 1 434 ? 4.310 -39.373 47.090 1.00 31.08 434 PRO A N 1
ATOM 3344 C CA . PRO A 1 434 ? 4.307 -39.080 45.637 1.00 31.08 434 PRO A CA 1
ATOM 3345 C C . PRO A 1 434 ? 3.297 -39.885 44.744 1.00 31.08 434 PRO A C 1
ATOM 3347 O O . PRO A 1 434 ? 2.465 -40.630 45.244 1.00 31.08 434 PRO A O 1
ATOM 3350 N N . PHE A 1 435 ? 3.400 -39.669 43.414 1.00 23.91 435 PHE A N 1
ATOM 3351 C CA . PHE A 1 435 ? 2.972 -40.444 42.205 1.00 23.91 435 PHE A CA 1
ATOM 3352 C C . PHE A 1 435 ? 2.643 -41.956 42.358 1.00 23.91 435 PHE A C 1
ATOM 3354 O O . PHE A 1 435 ? 3.225 -42.575 43.249 1.00 23.91 435 PHE A O 1
ATOM 3361 N N . PRO A 1 436 ? 1.803 -42.598 41.485 1.00 29.48 436 PRO A N 1
ATOM 3362 C CA . PRO A 1 436 ? 2.021 -42.850 40.021 1.00 29.48 436 PRO A CA 1
ATOM 3363 C C . PRO A 1 436 ? 0.752 -42.685 39.119 1.00 29.48 436 PRO A C 1
ATOM 3365 O O . PRO A 1 436 ? -0.355 -42.618 39.633 1.00 29.48 436 PRO A O 1
ATOM 3368 N N . ALA A 1 437 ? 0.819 -42.335 37.820 1.00 22.05 437 ALA A N 1
ATOM 3369 C CA . ALA A 1 437 ? 1.081 -43.103 36.572 1.00 22.05 437 ALA A CA 1
ATOM 3370 C C . ALA A 1 437 ? 0.058 -44.213 36.188 1.00 22.05 437 ALA A C 1
ATOM 3372 O O . ALA A 1 437 ? -0.375 -44.943 37.071 1.00 22.05 437 ALA A O 1
ATOM 3373 N N . ILE A 1 438 ? -0.195 -44.349 34.857 1.00 24.27 438 ILE A N 1
ATOM 3374 C CA . ILE A 1 438 ? -0.936 -45.380 34.047 1.00 24.27 438 ILE A CA 1
ATOM 3375 C C . ILE A 1 438 ? -2.200 -44.782 33.372 1.00 24.27 438 ILE A C 1
ATOM 3377 O O . ILE A 1 438 ? -3.184 -44.500 34.042 1.00 24.27 438 ILE A O 1
ATOM 3381 N N . SER A 1 439 ? -2.145 -44.294 32.121 1.00 22.02 439 SER A N 1
ATOM 3382 C CA . SER A 1 439 ? -2.173 -44.969 30.796 1.00 22.02 439 SER A CA 1
ATOM 3383 C C . SER A 1 439 ? -3.529 -45.562 30.374 1.00 22.02 439 SER A C 1
ATOM 3385 O O . SER A 1 439 ? -3.920 -46.624 30.851 1.00 22.02 439 SER A O 1
ATOM 3387 N N . THR A 1 440 ? -4.185 -44.949 29.387 1.00 30.36 440 THR A N 1
ATOM 3388 C CA . THR A 1 440 ? -4.390 -45.507 28.032 1.00 30.36 440 THR A CA 1
ATOM 3389 C C . THR A 1 440 ? -4.771 -44.393 27.069 1.00 30.36 440 THR A C 1
ATOM 3391 O O . THR A 1 440 ? -5.407 -43.421 27.534 1.00 30.36 440 THR A O 1
#

Radius of gyration: 30.97 Å; Cα contacts (8 Å, |Δi|>4): 640; chains: 1; bounding box: 84×74×90 Å

Secondary structure (DSSP, 8-state):
------HHHHTT-BTTTB---SSSS--S-SEEEESSGGG--HHHHHHHHHTS-TT-EEEE---TTS---SSS--HHHHHHHHT-S------PPPHHHHT-HHHHHHHHHHTTPPP--SSSSSEEEEE--SHHHHHHHHHHIIIIIHHHHH---TTTTEEEEES-SSSTTSHHHHHHHHHHHHS---TT--EEEETTEEEETT-EEEE-S-BTTTTB-TT-EEEEEEEETTTTEEEEEETTTEEEEEETTTGGGEEE-SEEETTTTTT--EEEEEEEE-GGGGGG--HHHHHHHHHTEEEEEEEEE-HHHHHHHHH--GGG----SHHHHHHHS-----------PPPPSS------EE-------SS------EE----------------------S--PPP--------------PPPPP------------------

Solvent-accessible surface area (backbone atoms only — not comparable to full-atom values): 27128 Å² total; per-residue (Å²): 137,78,94,82,78,55,69,56,66,76,30,51,56,36,97,89,76,40,63,67,34,27,75,90,52,43,51,96,53,61,66,48,78,40,72,60,31,27,51,38,21,42,69,63,49,48,49,56,57,41,13,44,44,95,82,38,46,79,46,80,38,59,53,84,63,38,58,63,21,91,50,63,57,54,45,53,58,26,45,62,73,30,68,75,56,94,81,86,84,92,80,83,76,55,74,83,48,68,79,31,36,52,53,52,28,37,52,28,26,73,72,51,34,82,59,76,72,59,78,38,98,26,25,41,65,47,83,34,84,50,52,62,60,31,32,54,49,48,45,45,38,47,69,46,52,43,30,75,75,69,72,41,51,50,83,82,32,39,40,34,36,13,82,44,54,72,57,53,56,5,25,58,48,40,24,56,53,41,39,52,72,74,59,55,88,51,104,84,53,46,69,47,76,58,90,94,45,75,50,41,48,70,39,47,30,25,32,68,51,70,36,77,89,80,69,44,41,55,66,45,59,30,32,30,69,43,55,41,83,88,82,39,34,36,32,29,40,30,82,97,73,46,78,45,80,34,50,65,86,53,49,81,42,51,42,69,46,55,21,38,42,46,77,72,45,62,98,49,76,34,49,22,27,38,34,55,37,45,63,91,47,52,96,60,40,25,22,31,52,54,32,37,49,52,68,27,30,75,61,28,38,37,39,34,16,34,72,66,26,50,52,46,10,26,67,29,63,68,80,79,69,69,90,62,64,61,29,60,53,58,56,66,56,76,79,82,77,78,84,77,62,78,58,84,78,91,78,82,84,92,68,101,69,92,78,70,55,55,56,91,87,70,88,82,75,92,76,89,88,78,88,79,78,59,81,72,84,81,83,82,80,91,81,87,82,80,90,78,88,84,90,78,89,83,86,88,78,94,87,74,82,80,80,88,78,82,80,79,82,73,83,77,80,77,79,92,71,86,79,82,85,86,87,85,88,87,82,85,84,83,85,81,87,81,88,85,91,88,89,134